Protein AF-A0AAP0KI90-F1 (afdb_monomer_lite)

Radius of gyration: 108.95 Å; chains: 1; bounding box: 242×87×322 Å

Organism: NCBI:txid461633

Structure (mmCIF, N/CA/C/O backbone):
data_AF-A0AAP0KI90-F1
#
_entry.id   AF-A0AAP0KI90-F1
#
loop_
_atom_site.group_PDB
_atom_site.id
_atom_site.type_symbol
_atom_site.label_atom_id
_atom_site.label_alt_id
_atom_site.label_comp_id
_atom_site.label_asym_id
_atom_site.label_entity_id
_atom_site.label_seq_id
_atom_site.pdbx_PDB_ins_code
_atom_site.Cartn_x
_atom_site.Cartn_y
_atom_site.Cartn_z
_atom_site.occupancy
_atom_site.B_iso_or_equiv
_atom_site.auth_seq_id
_atom_site.auth_comp_id
_atom_site.auth_asym_id
_atom_site.auth_atom_id
_atom_site.pdbx_PDB_model_num
ATOM 1 N N . MET A 1 1 ? 117.835 41.315 -140.013 1.00 45.88 1 MET A N 1
ATOM 2 C CA . MET A 1 1 ? 116.620 41.930 -139.436 1.00 45.88 1 MET A CA 1
ATOM 3 C C . MET A 1 1 ? 115.414 41.512 -140.272 1.00 45.88 1 MET A C 1
ATOM 5 O O . MET A 1 1 ? 114.885 42.303 -141.038 1.00 45.88 1 MET A O 1
ATOM 9 N N . ALA A 1 2 ? 115.060 40.230 -140.200 1.00 46.25 2 ALA A N 1
ATOM 10 C CA . ALA A 1 2 ? 113.925 39.632 -140.928 1.00 46.25 2 ALA A CA 1
ATOM 11 C C . ALA A 1 2 ? 113.398 38.357 -140.235 1.00 46.25 2 ALA A C 1
ATOM 13 O O . ALA A 1 2 ? 112.323 37.878 -140.555 1.00 46.25 2 ALA A O 1
ATOM 14 N N . THR A 1 3 ? 114.153 37.835 -139.267 1.00 48.59 3 THR A N 1
ATOM 15 C CA . THR A 1 3 ? 113.889 36.638 -138.457 1.00 48.59 3 THR A CA 1
ATOM 16 C C . THR A 1 3 ? 113.017 36.905 -137.230 1.00 48.59 3 THR A C 1
ATOM 18 O O . THR A 1 3 ? 112.445 35.986 -136.657 1.00 48.59 3 THR A O 1
ATOM 21 N N . ASP A 1 4 ? 112.904 38.169 -136.827 1.00 47.59 4 ASP A N 1
ATOM 22 C CA . ASP A 1 4 ? 112.495 38.549 -135.469 1.00 47.59 4 ASP A CA 1
ATOM 23 C C . ASP A 1 4 ? 110.993 38.912 -135.388 1.00 47.59 4 ASP A C 1
ATOM 25 O O . ASP A 1 4 ? 110.461 39.193 -134.317 1.00 47.59 4 ASP A O 1
ATOM 29 N N . LEU A 1 5 ? 110.295 38.890 -136.533 1.00 49.62 5 LEU A N 1
ATOM 30 C CA . LEU A 1 5 ? 108.860 39.189 -136.670 1.00 49.62 5 LEU A CA 1
ATOM 31 C C . LEU A 1 5 ? 107.971 37.939 -136.795 1.00 49.62 5 LEU A C 1
ATOM 33 O O . LEU A 1 5 ? 106.770 38.031 -136.538 1.00 49.62 5 LEU A O 1
ATOM 37 N N . GLU A 1 6 ? 108.536 36.783 -137.156 1.00 47.78 6 GLU A N 1
ATOM 38 C CA . GLU A 1 6 ? 107.787 35.519 -137.237 1.00 47.78 6 GLU A CA 1
ATOM 39 C C . GLU A 1 6 ? 107.433 35.016 -135.823 1.00 47.78 6 GLU A C 1
ATOM 41 O O . GLU A 1 6 ? 106.267 34.758 -135.525 1.00 47.78 6 GLU A O 1
ATOM 46 N N . SER A 1 7 ? 108.422 34.994 -134.916 1.00 52.34 7 SER A N 1
ATOM 47 C CA . SER A 1 7 ? 108.282 34.484 -133.539 1.00 52.34 7 SER A CA 1
ATOM 48 C C . SER A 1 7 ? 107.164 35.172 -132.747 1.00 52.34 7 SER A C 1
ATOM 50 O O . SER A 1 7 ? 106.405 34.515 -132.039 1.00 52.34 7 SER A O 1
ATOM 52 N N . ASN A 1 8 ? 107.026 36.495 -132.884 1.00 51.88 8 ASN A N 1
ATOM 53 C CA . ASN A 1 8 ? 106.045 37.275 -132.125 1.00 51.88 8 ASN A CA 1
ATOM 54 C C . ASN A 1 8 ? 104.597 36.948 -132.560 1.00 51.88 8 ASN A C 1
ATOM 56 O O . ASN A 1 8 ? 103.684 36.871 -131.741 1.00 51.88 8 ASN A O 1
ATOM 60 N N . ARG A 1 9 ? 104.384 36.637 -133.849 1.00 53.62 9 ARG A N 1
ATOM 61 C CA . ARG A 1 9 ? 103.071 36.203 -134.365 1.00 53.62 9 ARG A CA 1
ATOM 62 C C . ARG A 1 9 ? 102.678 34.798 -133.919 1.00 53.62 9 ARG A C 1
ATOM 64 O O . ARG A 1 9 ? 101.484 34.491 -133.894 1.00 53.62 9 ARG A O 1
ATOM 71 N N . GLU A 1 10 ? 103.637 33.938 -133.587 1.00 53.91 10 GLU A N 1
ATOM 72 C CA . GLU A 1 10 ? 103.341 32.637 -132.985 1.00 53.91 10 GLU A CA 1
ATOM 73 C C . GLU A 1 10 ? 103.026 32.770 -131.490 1.00 53.91 10 GLU A C 1
ATOM 75 O O . GLU A 1 10 ? 102.056 32.164 -131.034 1.00 53.91 10 GLU A O 1
ATOM 80 N N . GLU A 1 11 ? 103.719 33.643 -130.751 1.00 55.91 11 GLU A N 1
ATOM 81 C CA . GLU A 1 11 ? 103.363 33.968 -129.361 1.00 55.91 11 GLU A CA 1
ATOM 82 C C . GLU A 1 11 ? 101.964 34.600 -129.241 1.00 55.91 11 GLU A C 1
ATOM 84 O O . GLU A 1 11 ? 101.174 34.175 -128.394 1.00 55.91 11 GLU A O 1
ATOM 89 N N . GLU A 1 12 ? 101.581 35.526 -130.129 1.00 57.09 12 GLU A N 1
ATOM 90 C CA . GLU A 1 12 ? 100.214 36.077 -130.174 1.00 57.09 12 GLU A CA 1
ATOM 91 C C . GLU A 1 12 ? 99.151 35.003 -130.470 1.00 57.09 12 GLU A C 1
ATOM 93 O O . GLU A 1 12 ? 98.083 34.985 -129.843 1.00 57.09 12 GLU A O 1
ATOM 98 N N . ARG A 1 13 ? 99.433 34.064 -131.386 1.00 60.00 13 ARG A N 1
ATOM 99 C CA . ARG A 1 13 ? 98.532 32.934 -131.686 1.00 60.00 13 ARG A CA 1
ATOM 100 C C . ARG A 1 13 ? 98.421 31.979 -130.500 1.00 60.00 13 ARG A C 1
ATOM 102 O O . ARG A 1 13 ? 97.307 31.583 -130.154 1.00 60.00 13 ARG A O 1
ATOM 109 N N . LEU A 1 14 ? 99.534 31.650 -129.845 1.00 62.66 14 LEU A N 1
ATOM 110 C CA . LEU A 1 14 ? 99.564 30.832 -128.631 1.00 62.66 14 LEU A CA 1
ATOM 111 C C . LEU A 1 14 ? 98.805 31.511 -127.483 1.00 62.66 14 LEU A C 1
ATOM 113 O O . LEU A 1 14 ? 98.026 30.849 -126.796 1.00 62.66 14 LEU A O 1
ATOM 117 N N . CYS A 1 15 ? 98.947 32.828 -127.318 1.00 76.31 15 CYS A N 1
ATOM 118 C CA . CYS A 1 15 ? 98.200 33.625 -126.346 1.00 76.31 15 CYS A CA 1
ATOM 119 C C . CYS A 1 15 ? 96.686 33.573 -126.615 1.00 76.31 15 CYS A C 1
ATOM 121 O O . CYS A 1 15 ? 95.912 33.223 -125.720 1.00 76.31 15 CYS A O 1
ATOM 123 N N . CYS A 1 16 ? 96.255 33.819 -127.858 1.00 76.06 16 CYS A N 1
ATOM 124 C CA . CYS A 1 16 ? 94.848 33.725 -128.262 1.00 76.06 16 CYS A CA 1
ATOM 125 C C . CYS A 1 16 ? 94.267 32.312 -128.064 1.00 76.06 16 CYS A C 1
ATOM 127 O O . CYS A 1 16 ? 93.143 32.163 -127.576 1.00 76.06 16 CYS A O 1
ATOM 129 N N . VAL A 1 17 ? 95.026 31.261 -128.397 1.00 79.44 17 VAL A N 1
ATOM 130 C CA . VAL A 1 17 ? 94.616 29.861 -128.190 1.00 79.44 17 VAL A CA 1
ATOM 131 C C . VAL A 1 17 ? 94.512 29.534 -126.698 1.00 79.44 17 VAL A C 1
ATOM 133 O O . VAL A 1 17 ? 93.499 28.974 -126.273 1.00 79.44 17 VAL A O 1
ATOM 136 N N . GLN A 1 18 ? 95.485 29.942 -125.874 1.00 82.06 18 GLN A N 1
ATOM 137 C CA . GLN A 1 18 ? 95.403 29.780 -124.420 1.00 82.06 18 GLN A CA 1
ATOM 138 C C . GLN A 1 18 ? 94.198 30.518 -123.828 1.00 82.06 18 GLN A C 1
ATOM 140 O O . GLN A 1 18 ? 93.493 29.943 -123.000 1.00 82.06 18 GLN A O 1
ATOM 145 N N . TRP A 1 19 ? 93.918 31.751 -124.259 1.00 84.88 19 TRP A N 1
ATOM 146 C CA . TRP A 1 19 ? 92.733 32.494 -123.826 1.00 84.88 19 TRP A CA 1
ATOM 147 C C . TRP A 1 19 ? 91.434 31.787 -124.209 1.00 84.88 19 TRP A C 1
ATOM 149 O O . TRP A 1 19 ? 90.544 31.674 -123.368 1.00 84.88 19 TRP A O 1
ATOM 159 N N . LYS A 1 20 ? 91.335 31.233 -125.423 1.00 86.25 20 LYS A N 1
ATOM 160 C CA . LYS A 1 20 ? 90.162 30.459 -125.856 1.00 86.25 20 LYS A CA 1
ATOM 161 C C . LYS A 1 20 ? 89.969 29.184 -125.023 1.00 86.25 20 LYS A C 1
ATOM 163 O O . LYS A 1 20 ? 88.845 28.880 -124.632 1.00 86.25 20 LYS A O 1
ATOM 168 N N . ILE A 1 21 ? 91.053 28.485 -124.673 1.00 86.75 21 ILE A N 1
ATOM 169 C CA . ILE A 1 21 ? 91.019 27.309 -123.783 1.00 86.75 21 ILE A CA 1
ATOM 170 C C . ILE A 1 21 ? 90.614 27.705 -122.352 1.00 86.75 21 ILE A C 1
ATOM 172 O O . ILE A 1 21 ? 89.774 27.038 -121.748 1.00 86.75 21 ILE A O 1
ATOM 176 N N . ARG A 1 22 ? 91.168 28.798 -121.806 1.00 87.56 22 ARG A N 1
ATOM 177 C CA . ARG A 1 22 ? 90.800 29.327 -120.478 1.00 87.56 22 ARG A CA 1
ATOM 178 C C . ARG A 1 22 ? 89.333 29.762 -120.441 1.00 87.56 22 ARG A C 1
ATOM 180 O O . ARG A 1 22 ? 88.646 29.454 -119.473 1.00 87.56 22 ARG A O 1
ATOM 187 N N . ALA A 1 23 ? 88.840 30.409 -121.498 1.00 86.44 23 ALA A N 1
ATOM 188 C CA . ALA A 1 23 ? 87.440 30.799 -121.632 1.00 86.44 23 ALA A CA 1
ATOM 189 C C . ALA A 1 23 ? 86.503 29.580 -121.686 1.00 86.44 23 ALA A C 1
ATOM 191 O O . ALA A 1 23 ? 85.524 29.560 -120.945 1.00 86.44 23 ALA A O 1
ATOM 192 N N . SER A 1 24 ? 86.831 28.546 -122.474 1.00 88.25 24 SER A N 1
ATOM 193 C CA . SER A 1 24 ? 86.057 27.294 -122.525 1.00 88.25 24 SER A CA 1
ATOM 194 C C . SER A 1 24 ? 85.948 26.659 -121.135 1.00 88.25 24 SER A C 1
ATOM 196 O O . SER A 1 24 ? 84.845 26.538 -120.598 1.00 88.25 24 SER A O 1
ATOM 198 N N . LYS A 1 25 ? 87.090 26.425 -120.472 1.00 91.06 25 LYS A N 1
ATOM 199 C CA . LYS A 1 25 ? 87.152 25.880 -119.104 1.00 91.06 25 LYS A CA 1
ATOM 200 C C . LYS A 1 25 ? 86.405 26.739 -118.079 1.00 91.06 25 LYS A C 1
ATOM 202 O O . LYS A 1 25 ? 85.777 26.201 -117.170 1.00 91.06 25 LYS A O 1
ATOM 207 N N . ALA A 1 26 ? 86.426 28.066 -118.219 1.00 90.44 26 ALA A N 1
ATOM 208 C CA . ALA A 1 26 ? 85.644 28.963 -117.371 1.00 90.44 26 ALA A CA 1
ATOM 209 C C . ALA A 1 26 ? 84.131 28.849 -117.635 1.00 90.44 26 ALA A C 1
ATOM 211 O O . ALA A 1 26 ? 83.346 28.884 -116.688 1.00 90.44 26 ALA A O 1
ATOM 212 N N . THR A 1 27 ? 83.699 28.668 -118.889 1.00 92.25 27 THR A N 1
ATOM 213 C CA . THR A 1 27 ? 82.284 28.417 -119.209 1.00 92.25 27 THR A CA 1
ATOM 214 C C . THR A 1 27 ? 81.811 27.035 -118.76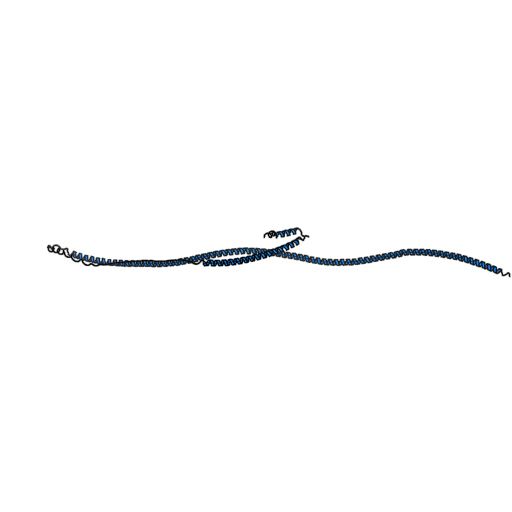1 1.00 92.25 27 THR A C 1
ATOM 216 O O . THR A 1 27 ? 80.736 26.940 -118.175 1.00 92.25 27 THR A O 1
ATOM 219 N N . GLU A 1 28 ? 82.626 25.994 -118.931 1.00 92.56 28 GLU A N 1
ATOM 220 C CA . GLU A 1 28 ? 82.378 24.636 -118.429 1.00 92.56 28 GLU A CA 1
ATOM 221 C C . GLU A 1 28 ? 82.240 24.642 -116.897 1.00 92.56 28 GLU A C 1
ATOM 223 O O . GLU A 1 28 ? 81.230 24.190 -116.361 1.00 92.56 28 GLU A O 1
ATOM 228 N N . SER A 1 29 ? 83.194 25.265 -116.195 1.00 93.44 29 SER A N 1
ATOM 229 C CA . SER A 1 29 ? 83.158 25.451 -114.738 1.00 93.44 29 SER A CA 1
ATOM 230 C C . SER A 1 29 ? 81.921 26.238 -114.281 1.00 93.44 29 SER A C 1
ATOM 232 O O . SER A 1 29 ? 81.244 25.840 -113.337 1.00 93.44 29 SER A O 1
ATOM 234 N N . LYS A 1 30 ? 81.535 27.304 -114.996 1.00 95.31 30 LYS A N 1
ATOM 235 C CA . LYS A 1 30 ? 80.314 28.080 -114.713 1.00 95.31 30 LYS A CA 1
ATOM 236 C C . LYS A 1 30 ? 79.024 27.278 -114.934 1.00 95.31 30 LYS A C 1
ATOM 238 O O . LYS A 1 30 ? 78.037 27.526 -114.241 1.00 95.31 30 LYS A O 1
ATOM 243 N N . ILE A 1 31 ? 79.006 26.339 -115.882 1.00 95.12 31 ILE A N 1
ATOM 244 C CA . ILE A 1 31 ? 77.876 25.424 -116.104 1.00 95.12 31 ILE A CA 1
ATOM 245 C C . ILE A 1 31 ? 77.815 24.385 -114.979 1.00 95.12 31 ILE A C 1
ATOM 247 O O . ILE A 1 31 ? 76.755 24.225 -114.376 1.00 95.12 31 ILE A O 1
ATOM 251 N N . ALA A 1 32 ? 78.945 23.764 -114.630 1.00 94.75 32 ALA A N 1
ATOM 252 C CA . ALA A 1 32 ? 79.039 22.819 -113.518 1.00 94.75 32 ALA A CA 1
ATOM 253 C C . ALA A 1 32 ? 78.651 23.464 -112.174 1.00 94.75 32 ALA A C 1
ATOM 255 O O . ALA A 1 32 ? 77.870 22.890 -111.420 1.00 94.75 32 ALA A O 1
ATOM 256 N N . LEU A 1 33 ? 79.098 24.698 -111.907 1.00 96.56 33 LEU A N 1
ATOM 257 C CA . LEU A 1 33 ? 78.706 25.470 -110.723 1.00 96.56 33 LEU A CA 1
ATOM 258 C C . LEU A 1 33 ? 77.189 25.703 -110.678 1.00 96.56 33 LEU A C 1
ATOM 260 O O . LEU A 1 33 ? 76.575 25.511 -109.637 1.00 96.56 33 LEU A O 1
ATOM 264 N N . ARG A 1 34 ? 76.564 26.077 -111.803 1.00 96.12 34 ARG A N 1
ATOM 265 C CA . ARG A 1 34 ? 75.102 26.256 -111.887 1.00 96.12 34 ARG A CA 1
ATOM 266 C C . ARG A 1 34 ? 74.334 24.952 -111.667 1.00 96.12 34 ARG A C 1
ATOM 268 O O . ARG A 1 34 ? 73.273 24.978 -111.054 1.00 96.12 34 ARG A O 1
ATOM 275 N N . GLN A 1 35 ? 74.858 23.825 -112.147 1.00 96.44 35 GLN A N 1
ATOM 276 C CA . GLN A 1 35 ? 74.279 22.505 -111.891 1.00 96.44 35 GLN A CA 1
ATOM 277 C C . GLN A 1 35 ? 74.411 22.117 -110.411 1.00 96.44 35 GLN A C 1
ATOM 279 O O . GLN A 1 35 ? 73.430 21.680 -109.817 1.00 96.44 35 GLN A O 1
ATOM 284 N N . ALA A 1 36 ? 75.575 22.347 -109.797 1.00 96.69 36 ALA A N 1
ATOM 285 C CA . ALA A 1 36 ? 75.803 22.103 -108.374 1.00 96.69 36 ALA A CA 1
ATOM 286 C C . ALA A 1 36 ? 74.911 22.983 -107.481 1.00 96.69 36 ALA A C 1
ATOM 288 O O . ALA A 1 36 ? 74.272 22.463 -106.572 1.00 96.69 36 ALA A O 1
ATOM 289 N N . VAL A 1 37 ? 74.800 24.284 -107.776 1.00 97.00 37 VAL A N 1
ATOM 290 C CA . VAL A 1 37 ? 73.887 25.204 -107.073 1.00 97.00 37 VAL A CA 1
ATOM 291 C C . VAL A 1 37 ? 72.442 24.721 -107.185 1.00 97.00 37 VAL A C 1
ATOM 293 O O . VAL A 1 37 ? 71.796 24.575 -106.157 1.00 97.00 37 VAL A O 1
ATOM 296 N N . LYS A 1 38 ? 71.968 24.345 -108.382 1.00 97.81 38 LYS A N 1
ATOM 297 C CA . LYS A 1 38 ? 70.608 23.809 -108.554 1.00 97.81 38 LYS A CA 1
ATOM 298 C C . LYS A 1 38 ? 70.354 22.529 -107.746 1.00 97.81 38 LYS A C 1
ATOM 300 O O . LYS A 1 38 ? 69.259 22.342 -107.226 1.00 97.81 38 LYS A O 1
ATOM 305 N N . ILE A 1 39 ? 71.345 21.642 -107.638 1.00 97.44 39 ILE A N 1
ATOM 306 C CA . ILE A 1 39 ? 71.240 20.426 -106.814 1.00 97.44 39 ILE A CA 1
ATOM 307 C C . ILE A 1 39 ? 71.178 20.788 -105.322 1.00 97.44 39 ILE A C 1
ATOM 309 O O . ILE A 1 39 ? 70.386 20.199 -104.592 1.00 97.44 39 ILE A O 1
ATOM 313 N N . LEU A 1 40 ? 71.966 21.770 -104.873 1.00 97.31 40 LEU A N 1
ATOM 314 C CA . LEU A 1 40 ? 71.945 22.254 -103.490 1.00 97.31 40 LEU A CA 1
ATOM 315 C C . LEU A 1 40 ? 70.630 22.970 -103.148 1.00 97.31 40 LEU A C 1
ATOM 317 O O . LEU A 1 40 ? 70.080 22.713 -102.085 1.00 97.31 40 LEU A O 1
ATOM 321 N N . GLU A 1 41 ? 70.088 23.793 -104.049 1.00 97.06 41 GLU A N 1
ATOM 322 C CA . GLU A 1 41 ? 68.756 24.408 -103.923 1.00 97.06 41 GLU A CA 1
ATOM 323 C C . GLU A 1 41 ? 67.678 23.324 -103.742 1.00 97.06 41 GLU A C 1
ATOM 325 O O . GLU A 1 41 ? 66.961 23.323 -102.746 1.00 97.06 41 GLU A O 1
ATOM 330 N N . GLN A 1 42 ? 67.655 22.311 -104.616 1.00 97.31 42 GLN A N 1
ATOM 331 C CA . GLN A 1 42 ? 66.720 21.181 -104.509 1.00 97.31 42 GLN A CA 1
ATOM 332 C C . GLN A 1 42 ? 66.899 20.349 -103.224 1.00 97.31 42 GLN A C 1
ATOM 334 O O . GLN A 1 42 ? 65.928 19.793 -102.709 1.00 97.31 42 GLN A O 1
ATOM 339 N N . GLN A 1 43 ? 68.121 20.247 -102.692 1.00 97.50 43 GLN A N 1
ATOM 340 C CA . GLN A 1 43 ? 68.378 19.606 -101.398 1.00 97.50 43 GLN A CA 1
ATOM 341 C C . GLN A 1 43 ? 67.912 20.472 -100.221 1.00 97.50 43 GLN A C 1
ATOM 343 O O . GLN A 1 43 ? 67.377 19.927 -99.259 1.00 97.50 43 GLN A O 1
ATOM 348 N N . ILE A 1 44 ? 68.060 21.797 -100.301 1.00 97.38 44 ILE A N 1
ATOM 349 C CA . ILE A 1 44 ? 67.560 22.744 -99.298 1.00 97.38 44 ILE A CA 1
ATOM 350 C C . ILE A 1 44 ? 66.029 22.695 -99.244 1.00 97.38 44 ILE A C 1
ATOM 352 O O . ILE A 1 44 ? 65.488 22.499 -98.159 1.00 97.38 44 ILE A O 1
ATOM 356 N N . ASP A 1 45 ? 65.336 22.769 -100.384 1.00 97.44 45 ASP A N 1
ATOM 357 C CA . ASP A 1 45 ? 63.868 22.677 -100.461 1.00 97.44 45 ASP A CA 1
ATOM 358 C C . ASP A 1 45 ? 63.348 21.348 -99.877 1.00 97.44 45 ASP A C 1
ATOM 360 O O . ASP A 1 45 ? 62.376 21.306 -99.113 1.00 97.44 45 ASP A O 1
ATOM 364 N N . LYS A 1 46 ? 64.034 20.239 -100.192 1.00 97.88 46 LYS A N 1
ATOM 365 C CA . LYS A 1 46 ? 63.722 18.913 -99.644 1.00 97.88 46 LYS A CA 1
ATOM 366 C C . LYS A 1 46 ? 63.927 18.858 -98.126 1.00 97.88 46 LYS A C 1
ATOM 368 O O . LYS A 1 46 ? 63.051 18.385 -97.413 1.00 97.88 46 LYS A O 1
ATOM 373 N N . VAL A 1 47 ? 65.043 19.378 -97.615 1.00 97.81 47 VAL A N 1
ATOM 374 C CA . VAL A 1 47 ? 65.317 19.414 -96.169 1.00 97.81 47 VAL A CA 1
ATOM 375 C C . VAL A 1 47 ? 64.362 20.367 -95.440 1.00 97.81 47 VAL A C 1
ATOM 377 O O . VAL A 1 47 ? 63.965 20.077 -94.316 1.00 97.81 47 VAL A O 1
ATOM 380 N N . GLN A 1 48 ? 63.937 21.476 -96.050 1.00 97.44 48 GLN A N 1
ATOM 381 C CA . GLN A 1 48 ? 62.928 22.371 -95.470 1.00 97.44 48 GLN A CA 1
ATOM 382 C C . GLN A 1 48 ? 61.563 21.683 -95.358 1.00 97.44 48 GLN A C 1
ATOM 384 O O . GLN A 1 48 ? 60.972 21.676 -94.280 1.00 97.44 48 GLN A O 1
ATOM 389 N N . THR A 1 49 ? 61.095 21.035 -96.428 1.00 97.25 49 THR A N 1
ATOM 390 C CA . THR A 1 49 ? 59.824 20.289 -96.411 1.00 97.25 49 THR A CA 1
ATOM 391 C C 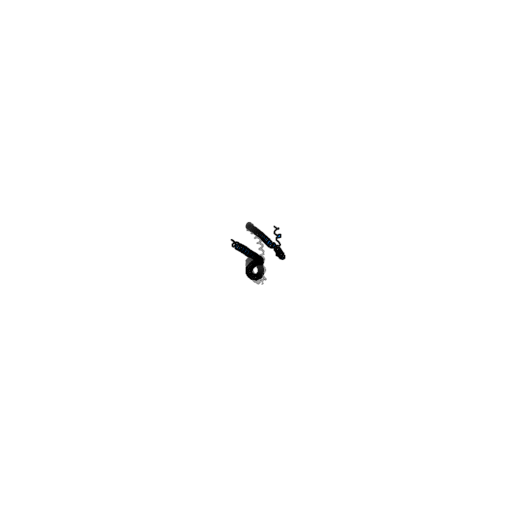. THR A 1 49 ? 59.857 19.083 -95.466 1.00 97.25 49 THR A C 1
ATOM 393 O O . THR A 1 49 ? 58.890 18.864 -94.738 1.00 97.25 49 THR A O 1
ATOM 396 N N . GLU A 1 50 ? 60.975 18.355 -95.376 1.00 97.25 50 GLU A N 1
ATOM 397 C CA . GLU A 1 50 ? 61.163 17.288 -94.380 1.00 97.25 50 GLU A CA 1
ATOM 398 C C . GLU A 1 50 ? 61.143 17.833 -92.941 1.00 97.25 50 GLU A C 1
ATOM 400 O O . GLU A 1 50 ? 60.463 17.263 -92.089 1.00 97.25 50 GLU A O 1
ATOM 405 N N . ASN A 1 51 ? 61.790 18.973 -92.664 1.00 96.75 51 ASN A N 1
ATOM 406 C CA . ASN A 1 51 ? 61.723 19.625 -91.350 1.00 96.75 51 ASN A CA 1
ATOM 407 C C . ASN A 1 51 ? 60.309 20.120 -91.001 1.00 96.75 51 ASN A C 1
ATOM 409 O O . ASN A 1 51 ? 59.894 20.006 -89.850 1.00 96.75 51 ASN A O 1
ATOM 413 N N . GLU A 1 52 ? 59.546 20.645 -91.964 1.00 97.50 52 GLU A N 1
ATOM 414 C CA . GLU A 1 52 ? 58.149 21.026 -91.730 1.00 97.50 52 GLU A CA 1
ATOM 415 C C . GLU A 1 52 ? 57.253 19.827 -91.406 1.00 97.50 52 GLU A C 1
ATOM 417 O O . GLU A 1 52 ? 56.378 19.939 -90.546 1.00 97.50 52 GLU A O 1
ATOM 422 N N . ILE A 1 53 ? 57.450 18.696 -92.089 1.00 97.31 53 ILE A N 1
ATOM 423 C CA . ILE A 1 53 ? 56.707 17.455 -91.836 1.00 97.31 53 ILE A CA 1
ATOM 424 C C . ILE A 1 53 ? 57.070 16.898 -90.455 1.00 97.31 53 ILE A C 1
ATOM 426 O O . ILE A 1 53 ? 56.176 16.610 -89.664 1.00 97.31 53 ILE A O 1
ATOM 430 N N . LEU A 1 54 ? 58.365 16.813 -90.130 1.00 97.31 54 LEU A N 1
ATOM 431 C CA . LEU A 1 54 ? 58.837 16.344 -88.824 1.00 97.31 54 LEU A CA 1
ATOM 432 C C . LEU A 1 54 ? 58.378 17.253 -87.680 1.00 97.31 54 LEU A C 1
ATOM 434 O O . LEU A 1 54 ? 58.016 16.755 -86.616 1.00 97.31 54 LEU A O 1
ATOM 438 N N . LYS A 1 55 ? 58.336 18.574 -87.894 1.00 96.81 55 LYS A N 1
ATOM 439 C CA . LYS A 1 55 ? 57.787 19.508 -86.909 1.00 96.81 55 LYS A CA 1
ATOM 440 C C . LYS A 1 55 ? 56.294 19.264 -86.679 1.00 96.81 55 LYS A C 1
ATOM 442 O O . LYS A 1 55 ? 55.895 19.147 -85.528 1.00 96.81 55 LYS A O 1
ATOM 447 N N . LYS A 1 56 ? 55.492 19.149 -87.747 1.00 96.75 56 LYS A N 1
ATOM 448 C CA . LYS A 1 56 ? 54.049 18.857 -87.644 1.00 96.75 56 LYS A CA 1
ATOM 449 C C . LYS A 1 56 ? 53.809 17.538 -86.906 1.00 96.75 56 LYS A C 1
ATOM 451 O O . LYS A 1 56 ? 53.055 17.538 -85.948 1.00 96.75 56 LYS A O 1
ATOM 456 N N . ALA A 1 57 ? 54.533 16.472 -87.254 1.00 96.31 57 ALA A N 1
ATOM 457 C CA . ALA A 1 57 ? 54.445 15.185 -86.560 1.00 96.31 57 ALA A CA 1
ATOM 458 C C . ALA A 1 57 ? 54.816 15.278 -85.064 1.00 96.31 57 ALA A C 1
ATOM 460 O O . ALA A 1 57 ? 54.146 14.680 -84.230 1.00 96.31 57 ALA A O 1
ATOM 461 N N . CYS A 1 58 ? 55.841 16.060 -84.709 1.00 94.94 58 CYS A N 1
ATOM 462 C CA . CYS A 1 58 ? 56.241 16.294 -83.317 1.00 94.94 58 CYS A CA 1
ATOM 463 C C . CYS A 1 58 ? 55.186 17.098 -82.530 1.00 94.94 58 CYS A C 1
ATOM 465 O O . CYS A 1 58 ? 54.846 16.740 -81.403 1.00 94.94 58 CYS A O 1
ATOM 467 N N . ASP A 1 59 ? 54.624 18.151 -83.133 1.00 95.12 59 ASP A N 1
ATOM 468 C CA . ASP A 1 59 ? 53.526 18.928 -82.545 1.00 95.12 59 ASP A CA 1
ATOM 469 C C . ASP A 1 59 ? 52.239 18.063 -82.417 1.00 95.12 59 ASP A C 1
ATOM 471 O O . ASP A 1 59 ? 51.529 18.157 -81.414 1.00 95.12 59 ASP A O 1
ATOM 475 N N . GLU A 1 60 ? 51.968 17.170 -83.380 1.00 95.00 60 GLU A N 1
ATOM 476 C CA . GLU A 1 60 ? 50.840 16.218 -83.394 1.00 95.00 60 GLU A CA 1
ATOM 477 C C . GLU A 1 60 ? 50.983 15.072 -82.375 1.00 95.00 60 GLU A C 1
ATOM 479 O O . GLU A 1 60 ? 49.983 14.682 -81.777 1.00 95.00 60 GLU A O 1
ATOM 484 N N . GLU A 1 61 ? 52.193 14.551 -82.133 1.00 94.69 61 GLU A N 1
ATOM 485 C CA . GLU A 1 61 ? 52.475 13.533 -81.102 1.00 94.69 61 GLU A CA 1
ATOM 486 C C . GLU A 1 61 ? 52.494 14.138 -79.688 1.00 94.69 61 GLU A C 1
ATOM 488 O O . GLU A 1 61 ? 52.097 13.496 -78.712 1.00 94.69 61 GLU A O 1
ATOM 493 N N . ARG A 1 62 ? 52.887 15.409 -79.562 1.00 95.50 62 ARG A N 1
ATOM 494 C CA . ARG A 1 62 ? 52.920 16.112 -78.279 1.00 95.50 62 ARG A CA 1
ATOM 495 C C . ARG A 1 62 ? 51.531 16.328 -77.673 1.00 95.50 62 ARG A C 1
ATOM 497 O O . ARG A 1 62 ? 51.362 16.126 -76.473 1.00 95.50 62 ARG A O 1
ATOM 504 N N . VAL A 1 63 ? 50.542 16.746 -78.466 1.00 95.69 63 VAL A N 1
ATOM 505 C CA . VAL A 1 63 ? 49.182 17.038 -77.967 1.00 95.69 63 VAL A CA 1
ATOM 506 C C . VAL A 1 63 ? 48.539 15.857 -77.213 1.00 95.69 63 VAL A C 1
ATOM 508 O O . VAL A 1 63 ? 48.066 16.082 -76.097 1.00 95.69 63 VAL A O 1
ATOM 511 N N . PRO A 1 64 ? 48.509 14.608 -77.728 1.00 94.75 64 PRO A N 1
ATOM 512 C CA . PRO A 1 64 ? 47.968 13.476 -76.979 1.00 94.75 64 PRO A CA 1
ATOM 513 C C . PRO A 1 64 ? 48.809 13.119 -75.747 1.00 94.75 64 PRO A C 1
ATOM 515 O O . PRO A 1 64 ? 48.225 12.708 -74.749 1.00 94.75 64 PRO A O 1
ATOM 518 N N . ALA A 1 65 ? 50.132 13.327 -75.758 1.00 94.69 65 ALA A N 1
ATOM 519 C CA . ALA A 1 65 ? 50.971 13.117 -74.576 1.00 94.69 65 ALA A CA 1
ATOM 520 C C . ALA A 1 65 ? 50.663 14.132 -73.454 1.00 94.69 65 ALA A C 1
ATOM 522 O O . ALA A 1 65 ? 50.457 13.736 -72.305 1.00 94.69 65 ALA A O 1
ATOM 523 N N . ASP A 1 66 ? 50.547 15.424 -73.788 1.00 95.06 66 ASP A N 1
ATOM 524 C CA . ASP A 1 66 ? 50.144 16.481 -72.846 1.00 95.06 66 ASP A CA 1
ATOM 525 C C . ASP A 1 66 ? 48.718 16.205 -72.290 1.00 95.06 66 ASP A C 1
ATOM 527 O O . ASP A 1 66 ? 48.466 16.375 -71.094 1.00 95.06 66 ASP A O 1
ATOM 531 N N . LEU A 1 67 ? 47.796 15.686 -73.118 1.00 95.25 67 LEU A N 1
ATOM 532 C CA . LEU A 1 67 ? 46.450 15.261 -72.692 1.00 95.25 67 LEU A CA 1
ATOM 533 C C . LEU A 1 67 ? 46.448 13.998 -71.808 1.00 95.25 67 LEU A C 1
ATOM 535 O O . LEU A 1 67 ? 45.654 13.917 -70.870 1.00 95.25 67 LEU A O 1
ATOM 539 N N . GLU A 1 68 ? 47.315 13.017 -72.071 1.00 96.38 68 GLU A N 1
ATOM 540 C CA . GLU A 1 68 ? 47.435 11.796 -71.262 1.00 96.38 68 GLU A CA 1
ATOM 541 C C . GLU A 1 68 ? 47.995 12.106 -69.862 1.00 96.38 68 GLU A C 1
ATOM 543 O O . GLU A 1 68 ? 47.533 11.542 -68.867 1.00 96.38 68 GLU A O 1
ATOM 548 N N . VAL A 1 69 ? 48.948 13.039 -69.762 1.00 96.69 69 VAL A N 1
ATOM 549 C CA . VAL A 1 69 ? 49.472 13.533 -68.478 1.00 96.69 69 VAL A CA 1
ATOM 550 C C . VAL A 1 69 ? 48.375 14.234 -67.672 1.00 96.69 69 VAL A C 1
ATOM 552 O O . VAL A 1 69 ? 48.188 13.920 -66.496 1.00 96.69 69 VAL A O 1
ATOM 555 N N . GLU A 1 70 ? 47.601 15.121 -68.300 1.00 95.81 70 GLU A N 1
ATOM 556 C CA . GLU A 1 70 ? 46.476 15.818 -67.661 1.00 95.81 70 GLU A CA 1
ATOM 557 C C . GLU A 1 70 ? 45.355 14.850 -67.222 1.00 95.81 70 GLU A C 1
ATOM 559 O O . GLU A 1 70 ? 44.758 15.017 -66.155 1.00 95.81 70 GLU A O 1
ATOM 564 N N . ALA A 1 71 ? 45.093 13.794 -68.000 1.00 96.38 71 ALA A N 1
ATOM 565 C CA . ALA A 1 71 ? 44.152 12.737 -67.628 1.00 96.38 71 ALA A CA 1
ATOM 566 C C . ALA A 1 71 ? 44.632 11.946 -66.397 1.00 96.38 71 ALA A C 1
ATOM 568 O O . ALA A 1 71 ? 43.872 11.787 -65.440 1.00 96.38 71 ALA A O 1
ATOM 569 N N . LYS A 1 72 ? 45.904 11.523 -66.371 1.00 97.00 72 LYS A N 1
ATOM 570 C CA . LYS A 1 72 ? 46.516 10.824 -65.222 1.00 97.00 72 LYS A CA 1
ATOM 571 C C . LYS A 1 72 ? 46.582 11.697 -63.968 1.00 97.00 72 LYS A C 1
ATOM 573 O O . LYS A 1 72 ? 46.434 11.184 -62.858 1.00 97.00 72 LYS A O 1
ATOM 578 N N . PHE A 1 73 ? 46.776 13.008 -64.120 1.00 96.31 73 PHE A N 1
ATOM 579 C CA . PHE A 1 73 ? 46.725 13.956 -63.007 1.00 96.31 73 PHE A CA 1
ATOM 580 C C . PHE A 1 73 ? 45.319 14.014 -62.386 1.00 96.31 73 PHE A C 1
ATOM 582 O O . PHE A 1 73 ? 45.176 13.867 -61.171 1.00 96.31 73 PHE A O 1
ATOM 589 N N . LYS A 1 74 ? 44.274 14.124 -63.216 1.00 97.12 74 LYS A N 1
ATOM 590 C CA . LYS A 1 74 ? 42.866 14.088 -62.777 1.00 97.12 74 LYS A CA 1
ATOM 591 C C . LYS A 1 74 ? 42.471 12.753 -62.142 1.00 97.12 74 LYS A C 1
ATOM 593 O O . LYS A 1 74 ? 41.823 12.755 -61.099 1.00 97.12 74 LYS A O 1
ATOM 598 N N . GLU A 1 75 ? 42.894 11.628 -62.718 1.00 96.56 75 GLU A N 1
ATOM 599 C CA . GLU A 1 75 ? 42.703 10.293 -62.131 1.00 96.56 75 GLU A CA 1
ATOM 600 C C . GLU A 1 75 ? 43.350 10.200 -60.740 1.00 96.56 75 GLU A C 1
ATOM 602 O O . GLU A 1 75 ? 42.716 9.760 -59.780 1.00 96.56 75 GLU A O 1
ATOM 607 N N . SER A 1 76 ? 44.589 10.683 -60.607 1.00 96.88 76 SER A N 1
ATOM 608 C CA . SER A 1 76 ? 45.325 10.691 -59.338 1.00 96.88 76 SER A CA 1
ATOM 609 C C . SER A 1 76 ? 44.648 11.566 -58.277 1.00 96.88 76 SER A C 1
ATOM 611 O O . SER A 1 76 ? 44.580 11.164 -57.116 1.00 96.88 76 SER A O 1
ATOM 613 N N . ALA A 1 77 ? 44.109 12.728 -58.661 1.00 97.38 77 ALA A N 1
ATOM 614 C CA . ALA A 1 77 ? 43.364 13.606 -57.758 1.00 97.38 77 ALA A CA 1
ATOM 615 C C . ALA A 1 77 ? 42.074 12.938 -57.246 1.00 97.38 77 ALA A C 1
ATOM 617 O O . ALA A 1 77 ? 41.895 12.800 -56.036 1.00 97.38 77 ALA A O 1
ATOM 618 N N . LEU A 1 78 ? 41.232 12.427 -58.155 1.00 97.75 78 LEU A N 1
ATOM 619 C CA . LEU A 1 78 ? 39.992 11.718 -57.805 1.00 97.75 78 LEU A CA 1
ATOM 620 C C . LEU A 1 78 ? 40.261 10.474 -56.946 1.00 97.75 78 LEU A C 1
ATOM 622 O O . LEU A 1 78 ? 39.509 10.176 -56.017 1.00 97.75 78 LEU A O 1
ATOM 626 N N . ARG A 1 79 ? 41.360 9.756 -57.207 1.00 97.69 79 ARG A N 1
ATOM 627 C CA . ARG A 1 79 ? 41.777 8.621 -56.379 1.00 97.69 79 ARG A CA 1
ATOM 628 C C . ARG A 1 79 ? 42.104 9.048 -54.945 1.00 97.69 79 ARG A C 1
ATOM 630 O O . ARG A 1 79 ? 41.689 8.362 -54.014 1.00 97.69 79 ARG A O 1
ATOM 637 N N . VAL A 1 80 ? 42.817 10.159 -54.751 1.00 97.62 80 VAL A N 1
ATOM 638 C CA . VAL A 1 80 ? 43.132 10.685 -53.410 1.00 97.62 80 VAL A CA 1
ATOM 639 C C . VAL A 1 80 ? 41.865 11.150 -52.683 1.00 97.62 80 VAL A C 1
ATOM 641 O O . VAL A 1 80 ? 41.729 10.908 -51.485 1.00 97.62 80 VAL A O 1
ATOM 644 N N . GLU A 1 81 ? 40.907 11.760 -53.381 1.00 97.31 81 GLU A N 1
ATOM 645 C CA . GLU A 1 81 ? 39.602 12.123 -52.806 1.00 97.31 81 GLU A CA 1
ATOM 646 C C . GLU A 1 81 ? 38.830 10.882 -52.319 1.00 97.31 81 GLU A C 1
ATOM 648 O O . GLU A 1 81 ? 38.402 10.840 -51.163 1.00 97.31 81 GLU A O 1
ATOM 653 N N . LEU A 1 82 ? 38.750 9.829 -53.140 1.00 98.00 82 LEU A N 1
ATOM 654 C CA . LEU A 1 82 ? 38.104 8.561 -52.777 1.00 98.00 82 LEU A CA 1
ATOM 655 C C . LEU A 1 82 ? 38.830 7.821 -51.640 1.00 98.00 82 LEU A C 1
ATOM 657 O O . LEU A 1 82 ? 38.181 7.264 -50.755 1.00 98.00 82 LEU A O 1
ATOM 661 N N . GLU A 1 83 ? 40.167 7.815 -51.614 1.00 97.81 83 GLU A N 1
ATOM 662 C CA . GLU A 1 83 ? 40.933 7.217 -50.512 1.00 97.81 83 GLU A CA 1
ATOM 663 C C . GLU A 1 83 ? 40.684 7.956 -49.182 1.00 97.81 83 GLU A C 1
ATOM 665 O O . GLU A 1 83 ? 40.520 7.308 -48.143 1.00 97.81 83 GLU A O 1
ATOM 670 N N . ASN A 1 84 ? 40.551 9.288 -49.211 1.00 97.62 84 ASN A N 1
ATOM 671 C CA . ASN A 1 84 ? 40.167 10.091 -48.047 1.00 97.62 84 ASN A CA 1
ATOM 672 C C . ASN A 1 84 ? 38.719 9.827 -47.594 1.00 97.62 84 ASN A C 1
ATOM 674 O O . ASN A 1 84 ? 38.478 9.662 -46.394 1.00 97.62 84 ASN A O 1
ATOM 678 N N . GLU A 1 85 ? 37.756 9.726 -48.517 1.00 98.31 85 GLU A N 1
ATOM 679 C CA . GLU A 1 85 ? 36.370 9.375 -48.176 1.00 98.31 85 GLU A CA 1
ATOM 680 C C . GLU A 1 85 ? 36.289 7.973 -47.550 1.00 98.31 85 GLU A C 1
ATOM 682 O O . GLU A 1 85 ? 35.659 7.788 -46.507 1.00 98.31 85 GLU A O 1
ATOM 687 N N . ILE A 1 86 ? 37.007 6.995 -48.108 1.00 98.12 86 ILE A N 1
ATOM 688 C CA . ILE A 1 86 ? 37.100 5.636 -47.559 1.00 98.12 86 ILE A CA 1
ATOM 689 C C . ILE A 1 86 ? 37.679 5.641 -46.133 1.00 98.12 86 ILE A C 1
ATOM 691 O O . ILE A 1 86 ? 37.228 4.859 -45.293 1.00 98.12 86 ILE A O 1
ATOM 695 N N . LEU A 1 87 ? 38.660 6.497 -45.827 1.00 98.19 87 LEU A N 1
ATOM 696 C CA . LEU A 1 87 ? 39.203 6.642 -44.469 1.00 98.19 87 LEU A CA 1
ATOM 697 C C . LEU A 1 87 ? 38.194 7.289 -43.504 1.00 98.19 87 LEU A C 1
ATOM 699 O O . LEU A 1 87 ? 38.050 6.814 -42.376 1.00 98.19 87 LEU A O 1
ATOM 703 N N . ASN A 1 88 ? 37.451 8.302 -43.954 1.00 98.19 88 ASN A N 1
ATOM 704 C CA . ASN A 1 88 ? 36.385 8.954 -43.186 1.00 98.19 88 ASN A CA 1
ATOM 705 C C . ASN A 1 88 ? 35.216 7.992 -42.883 1.00 98.19 88 ASN A C 1
ATOM 707 O O . ASN A 1 88 ? 34.787 7.852 -41.740 1.00 98.19 88 ASN A O 1
ATOM 711 N N . LEU A 1 89 ? 34.744 7.239 -43.880 1.00 98.00 89 LEU A N 1
ATOM 712 C CA . LEU A 1 89 ? 33.693 6.234 -43.695 1.00 98.00 89 LEU A CA 1
ATOM 713 C C . LEU A 1 89 ? 34.146 5.088 -42.775 1.00 98.00 89 LEU A C 1
ATOM 715 O O . LEU A 1 89 ? 33.355 4.586 -41.972 1.00 98.00 89 LEU A O 1
ATOM 719 N N . LYS A 1 90 ? 35.429 4.697 -42.825 1.00 98.38 90 LYS A N 1
ATOM 720 C CA . LYS A 1 90 ? 36.015 3.729 -41.881 1.00 98.38 90 LYS A CA 1
ATOM 721 C C . LYS A 1 90 ? 36.029 4.258 -40.446 1.00 98.38 90 LYS A C 1
ATOM 723 O O . LYS A 1 90 ? 35.622 3.516 -39.553 1.00 98.38 90 LYS A O 1
ATOM 728 N N . SER A 1 91 ? 36.450 5.506 -40.214 1.00 97.44 91 SER A N 1
ATOM 729 C CA . SER A 1 91 ? 36.495 6.077 -38.860 1.00 97.44 91 SER A CA 1
ATOM 730 C C . SER A 1 91 ? 35.088 6.235 -38.269 1.00 97.44 91 SER A C 1
ATOM 732 O O . SER A 1 91 ? 34.842 5.755 -37.161 1.00 97.44 91 SER A O 1
ATOM 734 N N . GLN A 1 92 ? 34.128 6.754 -39.042 1.00 98.00 92 GLN A N 1
ATOM 735 C CA . GLN A 1 92 ? 32.711 6.804 -38.656 1.00 98.00 92 GLN A CA 1
ATOM 736 C C . GLN A 1 92 ? 32.157 5.409 -38.323 1.00 98.00 92 GLN A C 1
ATOM 738 O O . GLN A 1 92 ? 31.516 5.225 -37.289 1.00 98.00 92 GLN A O 1
ATOM 743 N N . THR A 1 93 ? 32.470 4.394 -39.139 1.00 97.25 93 THR A N 1
ATOM 744 C CA . THR A 1 93 ? 32.069 2.998 -38.883 1.00 97.25 93 THR A CA 1
ATOM 745 C C . THR A 1 93 ? 32.663 2.447 -37.580 1.00 97.25 93 THR A C 1
ATOM 747 O O . THR A 1 93 ? 32.012 1.645 -36.906 1.00 97.25 93 THR A O 1
ATOM 750 N N . THR A 1 94 ? 33.879 2.851 -37.194 1.00 97.44 94 THR A N 1
ATOM 751 C CA . THR A 1 94 ? 34.454 2.465 -35.893 1.00 97.44 94 THR A CA 1
ATOM 752 C C . THR A 1 94 ? 33.807 3.193 -34.716 1.00 97.44 94 THR A C 1
ATOM 754 O O . THR A 1 94 ? 33.524 2.538 -33.714 1.00 97.44 94 THR A O 1
ATOM 757 N N . THR A 1 95 ? 33.491 4.486 -34.845 1.00 97.88 95 THR A N 1
ATOM 758 C CA . THR A 1 95 ? 32.813 5.270 -33.796 1.00 97.88 95 THR A CA 1
ATOM 759 C C . THR A 1 95 ? 31.401 4.744 -33.537 1.00 97.88 95 THR A C 1
ATOM 761 O O . THR A 1 95 ? 31.097 4.333 -32.419 1.00 97.88 95 THR A O 1
ATOM 764 N N . LEU A 1 96 ? 30.582 4.605 -34.586 1.00 97.88 96 LEU A N 1
ATOM 765 C CA . LEU A 1 96 ? 29.221 4.059 -34.489 1.00 97.88 96 LEU A CA 1
ATOM 766 C C . LEU A 1 96 ? 29.207 2.637 -33.903 1.00 97.88 96 LEU A C 1
ATOM 768 O O . LEU A 1 96 ? 28.279 2.258 -33.194 1.00 97.88 96 LEU A O 1
ATOM 772 N N . ARG A 1 97 ? 30.246 1.828 -34.158 1.00 97.94 97 ARG A N 1
ATOM 773 C CA . ARG A 1 97 ? 30.385 0.489 -33.562 1.00 97.94 97 ARG A CA 1
ATOM 774 C C . ARG A 1 97 ? 30.676 0.540 -32.059 1.00 97.94 97 ARG A C 1
ATOM 776 O O . ARG A 1 97 ? 30.211 -0.351 -31.348 1.00 97.94 97 ARG A O 1
ATOM 783 N N . ALA A 1 98 ? 31.430 1.532 -31.588 1.00 97.56 98 ALA A N 1
ATOM 784 C CA . ALA A 1 98 ? 31.675 1.742 -30.164 1.00 97.56 98 ALA A CA 1
ATOM 785 C C . ALA A 1 98 ? 30.387 2.188 -29.453 1.00 97.56 98 ALA A C 1
ATOM 787 O O . ALA A 1 98 ? 29.961 1.518 -28.514 1.00 97.56 98 ALA A O 1
ATOM 788 N N . GLU A 1 99 ? 29.703 3.208 -29.981 1.00 97.75 99 GLU A N 1
ATOM 789 C CA . GLU A 1 99 ? 28.409 3.699 -29.474 1.00 97.75 99 GLU A CA 1
ATOM 790 C C . GLU A 1 99 ? 27.356 2.579 -29.396 1.00 97.75 99 GLU A C 1
ATOM 792 O O . GLU A 1 99 ? 26.690 2.393 -28.379 1.00 97.75 99 GLU A O 1
ATOM 797 N N . VAL A 1 100 ? 27.247 1.757 -30.448 1.00 97.69 100 VAL A N 1
ATOM 798 C CA . VAL A 1 100 ? 26.336 0.601 -30.497 1.00 97.69 100 VAL A CA 1
ATOM 799 C C . VAL A 1 100 ? 26.702 -0.489 -29.480 1.00 97.69 100 VAL A C 1
ATOM 801 O O . VAL A 1 100 ? 25.835 -1.282 -29.112 1.00 97.69 100 VAL A O 1
ATOM 804 N N . ASN A 1 101 ? 27.948 -0.571 -29.014 1.00 96.75 101 ASN A N 1
ATOM 805 C CA . ASN A 1 101 ? 28.336 -1.510 -27.960 1.00 96.75 101 ASN A CA 1
ATOM 806 C C . ASN A 1 101 ? 28.087 -0.928 -26.561 1.00 96.75 101 ASN A C 1
ATOM 808 O O . ASN A 1 101 ? 27.469 -1.609 -25.745 1.00 96.75 101 ASN A O 1
ATOM 812 N N . GLU A 1 102 ? 28.429 0.339 -26.321 1.00 97.62 102 GLU A N 1
ATOM 813 C CA . GLU A 1 102 ? 28.096 1.049 -25.077 1.00 97.62 102 GLU A CA 1
ATOM 814 C C . GLU A 1 102 ? 26.577 1.052 -24.824 1.00 97.62 102 GLU A C 1
ATOM 816 O O . GLU A 1 102 ? 26.114 0.692 -23.740 1.00 97.62 102 GLU A O 1
ATOM 821 N N . ALA A 1 103 ? 25.773 1.323 -25.859 1.00 97.06 103 ALA A N 1
ATOM 822 C CA . ALA A 1 103 ? 24.315 1.265 -25.784 1.00 97.06 103 ALA A CA 1
ATOM 823 C C . ALA A 1 103 ? 23.776 -0.142 -25.443 1.00 97.06 103 ALA A C 1
ATOM 825 O O . ALA A 1 103 ? 22.771 -0.260 -24.737 1.00 97.06 103 ALA A O 1
ATOM 826 N N . LYS A 1 104 ? 24.437 -1.223 -25.892 1.00 98.06 104 LYS A N 1
ATOM 827 C CA . LYS A 1 104 ? 24.075 -2.601 -25.500 1.00 98.06 104 LYS A CA 1
ATOM 828 C C . LYS A 1 104 ? 24.415 -2.872 -24.040 1.00 98.06 104 LYS A C 1
ATOM 830 O O . LYS A 1 104 ? 23.598 -3.466 -23.343 1.00 98.06 104 LYS A O 1
ATOM 835 N N . GLU A 1 105 ? 25.585 -2.449 -23.569 1.00 97.56 105 GLU A N 1
ATOM 836 C CA . GLU A 1 105 ? 26.001 -2.635 -22.174 1.00 97.56 105 GLU A CA 1
ATOM 837 C C . GLU A 1 105 ? 25.090 -1.852 -21.216 1.00 97.56 105 GLU A C 1
ATOM 839 O O . GLU A 1 105 ? 24.601 -2.407 -20.226 1.00 97.56 105 GLU A O 1
ATOM 844 N N . ALA A 1 106 ? 24.740 -0.612 -21.570 1.00 97.56 106 ALA A N 1
ATOM 845 C CA . ALA A 1 106 ? 23.743 0.188 -20.864 1.00 97.56 106 ALA A CA 1
ATOM 846 C C . ALA A 1 106 ? 22.354 -0.484 -20.853 1.00 97.56 106 ALA A C 1
ATOM 848 O O . ALA A 1 106 ? 21.711 -0.557 -19.801 1.00 97.56 106 ALA A O 1
ATOM 849 N N . LEU A 1 107 ? 21.903 -1.039 -21.986 1.00 97.75 107 LEU A N 1
ATOM 850 C CA . LEU A 1 107 ? 20.634 -1.771 -22.081 1.00 97.75 107 LEU A CA 1
ATOM 851 C C . LEU A 1 107 ? 20.633 -3.053 -21.230 1.00 97.75 107 LEU A C 1
ATOM 853 O O . LEU A 1 107 ? 19.644 -3.332 -20.553 1.00 97.75 107 LEU A O 1
ATOM 857 N N . VAL A 1 108 ? 21.734 -3.810 -21.207 1.00 98.06 108 VAL A N 1
ATOM 858 C CA . VAL A 1 108 ? 21.894 -5.001 -20.354 1.00 98.06 108 VAL A CA 1
ATOM 859 C C . VAL A 1 108 ? 21.887 -4.617 -18.869 1.00 98.06 108 VAL A C 1
ATOM 861 O O . VAL A 1 108 ? 21.175 -5.247 -18.088 1.00 98.06 108 VAL A O 1
ATOM 864 N N . SER A 1 109 ? 22.584 -3.541 -18.486 1.00 96.25 109 SER A N 1
ATOM 865 C CA . SER A 1 109 ? 22.582 -3.000 -17.115 1.00 96.25 109 SER A CA 1
ATOM 866 C C . SER A 1 109 ? 21.203 -2.480 -16.680 1.00 96.25 109 SER A C 1
ATOM 868 O O . SER A 1 109 ? 20.817 -2.614 -15.520 1.00 96.25 109 SER A O 1
ATOM 870 N N . SER A 1 110 ? 20.431 -1.898 -17.601 1.00 95.31 110 SER A N 1
ATOM 871 C CA . SER A 1 110 ? 19.041 -1.489 -17.357 1.00 95.31 110 SER A CA 1
ATOM 872 C C . SER A 1 110 ? 18.112 -2.703 -17.203 1.00 95.31 110 SER A C 1
ATOM 874 O O . SER A 1 110 ? 17.259 -2.748 -16.310 1.00 95.31 110 SER A O 1
ATOM 876 N N . ARG A 1 111 ? 18.320 -3.742 -18.023 1.00 97.25 111 ARG A N 1
ATOM 877 C CA . ARG A 1 111 ? 17.548 -4.989 -17.978 1.00 97.25 111 ARG A CA 1
ATOM 878 C C . ARG A 1 111 ? 17.766 -5.776 -16.683 1.00 97.25 111 ARG A C 1
ATOM 880 O O . ARG A 1 111 ? 16.790 -6.269 -16.129 1.00 97.25 111 ARG A O 1
ATOM 887 N N . SER A 1 112 ? 18.994 -5.880 -16.167 1.00 96.31 112 SER A N 1
ATOM 888 C CA . SER A 1 112 ? 19.228 -6.568 -14.886 1.00 96.31 112 SER A CA 1
ATOM 889 C C . SER A 1 112 ? 18.555 -5.839 -13.719 1.00 96.31 112 SER A C 1
ATOM 891 O O . SER A 1 112 ? 17.819 -6.461 -12.957 1.00 96.31 112 SER A O 1
ATOM 893 N N . LYS A 1 113 ? 18.697 -4.508 -13.643 1.00 97.75 113 LYS A N 1
ATOM 894 C CA . LYS A 1 113 ? 18.045 -3.668 -12.618 1.00 97.75 113 LYS A CA 1
ATOM 895 C C . LYS A 1 113 ? 16.518 -3.783 -12.647 1.00 97.75 113 LYS A C 1
ATOM 897 O O . LYS A 1 113 ? 15.891 -3.858 -11.594 1.00 97.75 113 LYS A O 1
ATOM 902 N N . THR A 1 114 ? 15.910 -3.819 -13.834 1.00 94.69 114 THR A N 1
ATOM 903 C CA . THR A 1 114 ? 14.452 -3.996 -13.969 1.00 94.69 114 THR A CA 1
ATOM 904 C C . THR A 1 114 ? 13.993 -5.420 -13.644 1.00 94.69 114 THR A C 1
ATOM 906 O O . THR A 1 114 ? 12.916 -5.598 -13.080 1.00 94.69 114 THR A O 1
ATOM 909 N N . GLU A 1 115 ? 14.809 -6.446 -13.898 1.00 97.50 115 GLU A N 1
ATOM 910 C CA . GLU A 1 115 ? 14.523 -7.811 -13.440 1.00 97.50 115 GLU A CA 1
ATOM 911 C C . GLU A 1 115 ? 14.630 -7.943 -11.905 1.00 97.50 115 GLU A C 1
ATOM 913 O O . GLU A 1 115 ? 13.835 -8.646 -11.278 1.00 97.50 115 GLU A O 1
ATOM 918 N N . GLU A 1 116 ? 15.573 -7.237 -11.275 1.00 97.50 116 GLU A N 1
ATOM 919 C CA . GLU A 1 116 ? 15.722 -7.171 -9.816 1.00 97.50 116 GLU A CA 1
ATOM 920 C C . GLU A 1 116 ? 14.544 -6.460 -9.136 1.00 97.50 116 GLU A C 1
ATOM 922 O O . GLU A 1 116 ? 13.989 -6.998 -8.174 1.00 97.50 116 GLU A O 1
ATOM 927 N N . THR A 1 117 ? 14.096 -5.306 -9.644 1.00 95.56 117 THR A N 1
ATOM 928 C CA . THR A 1 117 ? 12.927 -4.608 -9.074 1.00 95.56 117 THR A CA 1
ATOM 929 C C . THR A 1 117 ? 11.630 -5.396 -9.267 1.00 95.56 117 THR A C 1
ATOM 931 O O . THR A 1 117 ? 10.805 -5.429 -8.355 1.00 95.56 117 THR A O 1
ATOM 934 N N . LEU A 1 118 ? 11.464 -6.125 -10.379 1.00 97.12 118 LEU A N 1
ATOM 935 C CA . LEU A 1 118 ? 10.332 -7.046 -10.566 1.00 97.12 118 LEU A CA 1
ATOM 936 C C . LEU A 1 118 ? 10.339 -8.205 -9.551 1.00 97.12 118 LEU A C 1
ATOM 938 O O . LEU A 1 118 ? 9.285 -8.555 -9.013 1.00 97.12 118 LEU A O 1
ATOM 942 N N . LYS A 1 119 ? 11.513 -8.774 -9.235 1.00 98.19 119 LYS A N 1
ATOM 943 C CA . LYS A 1 119 ? 11.657 -9.806 -8.187 1.00 98.19 119 LYS A CA 1
ATOM 944 C C . LYS A 1 119 ? 11.312 -9.259 -6.798 1.00 98.19 119 LYS A C 1
ATOM 946 O O . LYS A 1 119 ? 10.633 -9.941 -6.029 1.00 98.19 119 LYS A O 1
ATOM 951 N N . GLN A 1 120 ? 11.736 -8.032 -6.486 1.00 97.06 120 GLN A N 1
ATOM 952 C CA . GLN A 1 120 ? 11.388 -7.353 -5.231 1.00 97.06 120 GLN A CA 1
ATOM 953 C C . GLN A 1 120 ? 9.875 -7.088 -5.134 1.00 97.06 120 GLN A C 1
ATOM 955 O O . GLN A 1 120 ? 9.265 -7.422 -4.118 1.00 97.06 120 GLN A O 1
ATOM 960 N N . LEU A 1 121 ? 9.257 -6.586 -6.209 1.00 97.31 121 LEU A N 1
ATOM 961 C CA . LEU A 1 121 ? 7.828 -6.272 -6.274 1.00 97.31 121 LEU A CA 1
ATOM 962 C C . LEU A 1 121 ? 6.935 -7.506 -6.069 1.00 97.31 121 LEU A C 1
ATOM 964 O O . LEU A 1 121 ? 5.967 -7.444 -5.309 1.00 97.31 121 LEU A O 1
ATOM 968 N N . GLU A 1 122 ? 7.240 -8.648 -6.699 1.00 97.94 122 GLU A N 1
ATOM 969 C CA . GLU A 1 122 ? 6.456 -9.869 -6.455 1.00 97.94 122 GLU A CA 1
ATOM 970 C C . GLU A 1 122 ? 6.683 -10.403 -5.030 1.00 97.94 122 GLU A C 1
ATOM 972 O O . GLU A 1 122 ? 5.724 -10.830 -4.386 1.00 97.94 122 GLU A O 1
ATOM 977 N N . ALA A 1 123 ? 7.899 -10.313 -4.477 1.00 97.31 123 ALA A N 1
ATOM 978 C CA . ALA A 1 123 ? 8.150 -10.691 -3.084 1.00 97.31 123 ALA A CA 1
ATOM 979 C C . ALA A 1 123 ? 7.347 -9.826 -2.090 1.00 97.31 123 ALA A C 1
ATOM 981 O O . ALA A 1 123 ? 6.747 -10.356 -1.151 1.00 97.31 123 ALA A O 1
ATOM 982 N N . GLU A 1 124 ? 7.269 -8.512 -2.312 1.00 96.81 124 GLU A N 1
ATOM 983 C CA . GLU A 1 124 ? 6.453 -7.592 -1.512 1.00 96.81 124 GLU A CA 1
ATOM 984 C C . GLU A 1 124 ? 4.951 -7.875 -1.657 1.00 96.81 124 GLU A C 1
ATOM 986 O O . GLU A 1 124 ? 4.239 -8.009 -0.661 1.00 96.81 124 GLU A O 1
ATOM 991 N N . LYS A 1 125 ? 4.473 -8.101 -2.882 1.00 97.88 125 LYS A N 1
ATOM 992 C CA . LYS A 1 125 ? 3.093 -8.516 -3.181 1.00 97.88 125 LYS A CA 1
ATOM 993 C C . LYS A 1 125 ? 2.702 -9.829 -2.493 1.00 97.88 125 LYS A C 1
ATOM 995 O O . LYS A 1 125 ? 1.542 -9.993 -2.111 1.00 97.88 125 LYS A O 1
ATOM 1000 N N . GLN A 1 126 ? 3.636 -10.759 -2.280 1.00 97.69 126 GLN A N 1
ATOM 1001 C CA . GLN A 1 126 ? 3.387 -11.965 -1.478 1.00 97.69 126 GLN A CA 1
ATOM 1002 C C . GLN A 1 126 ? 3.388 -11.677 0.034 1.00 97.69 126 GLN A C 1
ATOM 1004 O O . GLN A 1 126 ? 2.538 -12.223 0.741 1.00 97.69 126 GLN A O 1
ATOM 1009 N N . ARG A 1 127 ? 4.244 -10.773 0.536 1.00 97.50 127 ARG A N 1
ATOM 1010 C CA . ARG A 1 127 ? 4.181 -10.293 1.934 1.00 97.50 127 ARG A CA 1
ATOM 1011 C C . ARG A 1 127 ? 2.843 -9.610 2.230 1.00 97.50 127 ARG A C 1
ATOM 1013 O O . ARG A 1 127 ? 2.194 -9.975 3.202 1.00 97.50 127 ARG A O 1
ATOM 1020 N N . ALA A 1 128 ? 2.371 -8.719 1.358 1.00 96.94 128 ALA A N 1
ATOM 1021 C CA . ALA A 1 128 ? 1.080 -8.041 1.504 1.00 96.94 128 ALA A CA 1
ATOM 1022 C C . ALA A 1 128 ? -0.108 -9.026 1.560 1.00 96.94 128 ALA A C 1
ATOM 1024 O O . ALA A 1 128 ? -1.007 -8.875 2.389 1.00 96.94 128 ALA A O 1
ATOM 1025 N N . LYS A 1 129 ? -0.090 -10.093 0.744 1.00 97.56 129 LYS A N 1
ATOM 1026 C CA . LYS A 1 129 ? -1.083 -11.186 0.818 1.00 97.56 129 LYS A CA 1
ATOM 1027 C C . LYS A 1 129 ? -1.029 -11.957 2.141 1.00 97.56 129 LYS A C 1
ATOM 1029 O O . LYS A 1 129 ? -2.070 -12.420 2.605 1.00 97.56 129 LYS A O 1
ATOM 1034 N N . GLN A 1 130 ? 0.156 -12.150 2.724 1.00 97.12 130 GLN A N 1
ATOM 1035 C CA . GLN A 1 130 ? 0.301 -12.800 4.031 1.00 97.12 130 GLN A CA 1
ATOM 1036 C C . GLN A 1 130 ? -0.170 -11.882 5.164 1.00 97.12 130 GLN A C 1
ATOM 1038 O O . GLN A 1 130 ? -0.896 -12.341 6.041 1.00 97.12 130 GLN A O 1
ATOM 1043 N N . GLU A 1 131 ? 0.180 -10.597 5.117 1.00 95.50 131 GLU A N 1
ATOM 1044 C CA . GLU A 1 131 ? -0.198 -9.629 6.147 1.00 95.50 131 GLU A CA 1
ATOM 1045 C C . GLU A 1 131 ? -1.707 -9.389 6.173 1.00 95.50 131 GLU A C 1
ATOM 1047 O O . GLU A 1 131 ? -2.311 -9.428 7.242 1.00 95.50 131 GLU A O 1
ATOM 1052 N N . LYS A 1 132 ? -2.356 -9.294 5.003 1.00 97.25 132 LYS A N 1
ATOM 1053 C CA . LYS A 1 132 ? -3.822 -9.256 4.944 1.00 97.25 132 LYS A CA 1
ATOM 1054 C C . LYS A 1 132 ? -4.451 -10.461 5.658 1.00 97.25 132 LYS A C 1
ATOM 1056 O O . LYS A 1 132 ? -5.337 -10.274 6.480 1.00 97.25 132 LYS A O 1
ATOM 1061 N N . LYS A 1 133 ? -3.960 -11.685 5.418 1.00 97.69 133 LYS A N 1
ATOM 1062 C CA . LYS A 1 133 ? -4.480 -12.892 6.094 1.00 97.69 133 LYS A CA 1
ATOM 1063 C C . LYS A 1 133 ? -4.292 -12.862 7.616 1.00 97.69 133 LYS A C 1
ATOM 1065 O O . LYS A 1 133 ? -5.091 -13.474 8.320 1.00 97.69 133 LYS A O 1
ATOM 1070 N N . ARG A 1 134 ? -3.254 -12.184 8.126 1.00 96.19 134 ARG A N 1
ATOM 1071 C CA . ARG A 1 134 ? -3.053 -11.967 9.571 1.00 96.19 134 ARG A CA 1
ATOM 1072 C C . ARG A 1 134 ? -4.079 -10.979 10.115 1.00 96.19 134 ARG A C 1
ATOM 1074 O O . ARG A 1 134 ? -4.755 -11.313 11.080 1.00 96.19 134 ARG A O 1
ATOM 1081 N N . ALA A 1 135 ? -4.240 -9.829 9.460 1.00 96.00 135 ALA A N 1
ATOM 1082 C CA . ALA A 1 135 ? -5.224 -8.816 9.834 1.00 96.00 135 ALA A CA 1
ATOM 1083 C C . ALA A 1 135 ? -6.658 -9.375 9.811 1.00 96.00 135 ALA A C 1
ATOM 1085 O O . ALA A 1 135 ? -7.377 -9.248 10.800 1.00 96.00 135 ALA A O 1
ATOM 1086 N N . ASP A 1 136 ? -7.040 -10.077 8.737 1.00 97.12 136 ASP A N 1
ATOM 1087 C CA . ASP A 1 136 ? -8.334 -10.756 8.616 1.00 97.12 136 ASP A CA 1
ATOM 1088 C C . ASP A 1 136 ? -8.548 -11.699 9.827 1.00 97.12 136 ASP A C 1
ATOM 1090 O O . ASP A 1 136 ? -9.521 -11.552 10.565 1.00 97.12 136 ASP A O 1
ATOM 1094 N N . ALA A 1 137 ? -7.592 -12.594 10.120 1.00 96.38 137 ALA A N 1
ATOM 1095 C CA . ALA A 1 137 ? -7.671 -13.535 11.246 1.00 96.38 137 ALA A CA 1
ATOM 1096 C C . ALA A 1 137 ? -7.652 -12.871 12.642 1.00 96.38 137 ALA A C 1
ATOM 1098 O O . ALA A 1 137 ? -8.244 -13.401 13.588 1.00 96.38 137 ALA A O 1
ATOM 1099 N N . GLU A 1 138 ? -6.993 -11.721 12.795 1.00 97.00 138 GLU A N 1
ATOM 1100 C CA . GLU A 1 138 ? -7.003 -10.948 14.038 1.00 97.00 138 GLU A CA 1
ATOM 1101 C C . GLU A 1 138 ? -8.345 -10.239 14.257 1.00 97.00 138 GLU A C 1
ATOM 1103 O O . GLU A 1 138 ? -8.868 -10.287 15.372 1.00 97.00 138 GLU A O 1
ATOM 1108 N N . THR A 1 139 ? -8.971 -9.684 13.210 1.00 95.75 139 THR A N 1
ATOM 1109 C CA . THR A 1 139 ? -10.335 -9.129 13.323 1.00 95.75 139 THR A CA 1
ATOM 1110 C C . THR A 1 139 ? -11.356 -10.207 13.696 1.00 95.75 139 THR A C 1
ATOM 1112 O O . THR A 1 139 ? -12.175 -10.002 14.593 1.00 95.75 139 THR A O 1
ATOM 1115 N N . ASP A 1 140 ? -11.221 -11.401 13.117 1.00 97.06 140 ASP A N 1
ATOM 1116 C CA . ASP A 1 140 ? -12.034 -12.585 13.404 1.00 97.06 140 ASP A CA 1
ATOM 1117 C C . ASP A 1 140 ? -11.920 -13.025 14.881 1.00 97.06 140 ASP A C 1
ATOM 1119 O O . ASP A 1 140 ? -12.900 -13.409 15.528 1.00 97.06 140 ASP A O 1
ATOM 1123 N N . LYS A 1 141 ? -10.709 -12.938 15.450 1.00 97.00 141 LYS A N 1
ATOM 1124 C CA . LYS A 1 141 ? -10.420 -13.219 16.866 1.00 97.00 141 LYS A CA 1
ATOM 1125 C C . LYS A 1 141 ? -10.939 -12.109 17.785 1.00 97.00 141 LYS A C 1
ATOM 1127 O O . LYS A 1 141 ? -11.521 -12.407 18.829 1.00 97.00 141 LYS A O 1
ATOM 1132 N N . ALA A 1 142 ? -10.770 -10.846 17.398 1.00 96.00 142 ALA A N 1
ATOM 1133 C CA . ALA A 1 142 ? -11.275 -9.694 18.138 1.00 96.00 142 ALA A CA 1
ATOM 1134 C C . ALA A 1 142 ? -12.811 -9.708 18.224 1.00 96.00 142 ALA A C 1
ATOM 1136 O O . ALA A 1 142 ? -13.365 -9.474 19.298 1.00 96.00 142 ALA A O 1
ATOM 1137 N N . GLU A 1 143 ? -13.511 -10.067 17.143 1.00 97.44 143 GLU A N 1
ATOM 1138 C CA . GLU A 1 143 ? -14.968 -10.213 17.160 1.00 97.44 143 GLU A CA 1
ATOM 1139 C C . GLU A 1 143 ? -15.439 -11.381 18.046 1.00 97.44 143 GLU A C 1
ATOM 1141 O O . GLU A 1 143 ? -16.405 -11.222 18.798 1.00 97.44 143 GLU A O 1
ATOM 1146 N N . LYS A 1 144 ? -14.759 -12.536 18.014 1.00 97.56 144 LYS A N 1
ATOM 1147 C CA . LYS A 1 144 ? -15.070 -13.666 18.911 1.00 97.56 144 LYS A CA 1
ATOM 1148 C C . LYS A 1 144 ? -14.905 -13.262 20.381 1.00 97.56 144 LYS A C 1
ATOM 1150 O O . LYS A 1 144 ? -15.813 -13.484 21.180 1.00 97.56 144 LYS A O 1
ATOM 1155 N N . ASN A 1 145 ? -13.815 -12.570 20.717 1.00 95.88 145 ASN A N 1
ATOM 1156 C CA . ASN A 1 145 ? -13.587 -12.033 22.062 1.00 95.88 145 ASN A CA 1
ATOM 1157 C C . ASN A 1 145 ? -14.648 -10.991 22.467 1.00 95.88 145 ASN A C 1
ATOM 1159 O O . ASN A 1 145 ? -15.135 -11.029 23.596 1.00 95.88 145 ASN A O 1
ATOM 1163 N N . ARG A 1 146 ? -15.055 -10.097 21.550 1.00 97.69 146 ARG A N 1
ATOM 1164 C CA . ARG A 1 146 ? -16.134 -9.116 21.772 1.00 97.69 146 ARG A CA 1
ATOM 1165 C C . ARG A 1 146 ? -17.452 -9.800 22.143 1.00 97.69 146 ARG A C 1
ATOM 1167 O O . ARG A 1 146 ? -18.079 -9.393 23.114 1.00 97.69 146 ARG A O 1
ATOM 1174 N N . LYS A 1 147 ? -17.851 -10.843 21.405 1.00 97.81 147 LYS A N 1
ATOM 1175 C CA . LYS A 1 147 ? -19.095 -11.596 21.659 1.00 97.81 147 LYS A CA 1
ATOM 1176 C C . LYS A 1 147 ? -19.085 -12.263 23.037 1.00 97.81 147 LYS A C 1
ATOM 1178 O O . LYS A 1 147 ? -20.028 -12.078 23.800 1.00 97.81 147 LYS A O 1
ATOM 1183 N N . LEU A 1 148 ? -17.986 -12.928 23.401 1.00 96.31 148 LEU A N 1
ATOM 1184 C CA . LEU A 1 148 ? -17.821 -13.533 24.731 1.00 96.31 148 LEU A CA 1
ATOM 1185 C C . LEU A 1 148 ? -17.882 -12.489 25.863 1.00 96.31 148 LEU A C 1
ATOM 1187 O O . LEU A 1 148 ? -18.545 -12.713 26.875 1.00 96.31 148 LEU A O 1
ATOM 1191 N N . ALA A 1 149 ? -17.245 -11.326 25.688 1.00 95.56 149 ALA A N 1
ATOM 1192 C CA . ALA A 1 149 ? -17.293 -10.236 26.665 1.00 95.56 149 ALA A CA 1
ATOM 1193 C C . ALA A 1 149 ? -18.699 -9.618 26.799 1.00 95.56 149 ALA A C 1
ATOM 1195 O O . ALA A 1 149 ? -19.107 -9.237 27.898 1.00 95.56 149 ALA A O 1
ATOM 1196 N N . GLU A 1 150 ? -19.464 -9.546 25.708 1.00 96.75 150 GLU A N 1
ATOM 1197 C CA . GLU A 1 150 ? -20.850 -9.073 25.711 1.00 96.75 150 GLU A CA 1
ATOM 1198 C C . GLU A 1 150 ? -21.793 -10.073 26.407 1.00 96.75 150 GLU A C 1
ATOM 1200 O O . GLU A 1 150 ? -22.643 -9.676 27.206 1.00 96.75 150 GLU A O 1
ATOM 1205 N N . GLU A 1 151 ? -21.622 -11.375 26.162 1.00 97.00 151 GLU A N 1
ATOM 1206 C CA . GLU A 1 151 ? -22.348 -12.444 26.861 1.00 97.00 151 GLU A CA 1
ATOM 1207 C C . GLU A 1 151 ? -22.063 -12.455 28.365 1.00 97.00 151 GLU A C 1
ATOM 1209 O O . GLU A 1 151 ? -22.996 -12.530 29.167 1.00 97.00 151 GLU A O 1
ATOM 1214 N N . GLU A 1 152 ? -20.799 -12.324 28.772 1.00 96.31 152 GLU A N 1
ATOM 1215 C CA . GLU A 1 152 ? -20.440 -12.263 30.191 1.00 96.31 152 GLU A CA 1
ATOM 1216 C C . GLU A 1 152 ? -20.976 -10.981 30.848 1.00 96.31 152 GLU A C 1
ATOM 1218 O O . GLU A 1 152 ? -21.534 -11.026 31.944 1.00 96.31 152 GLU A O 1
ATOM 1223 N N . SER A 1 153 ? -20.939 -9.849 30.137 1.00 93.81 153 SER A N 1
ATOM 1224 C CA . SER A 1 153 ? -21.560 -8.599 30.594 1.00 93.81 153 SER A CA 1
ATOM 1225 C C . SER A 1 153 ? -23.069 -8.757 30.828 1.00 93.81 153 SER A C 1
ATOM 1227 O O . SER A 1 153 ? -23.589 -8.275 31.838 1.00 93.81 153 SER A O 1
ATOM 1229 N N . LYS A 1 154 ? -23.784 -9.483 29.954 1.00 97.31 154 LYS A N 1
ATOM 1230 C CA . LYS A 1 154 ? -25.215 -9.795 30.136 1.00 97.31 154 LYS A CA 1
ATOM 1231 C C . LYS A 1 154 ? -25.457 -10.661 31.377 1.00 97.31 154 LYS A C 1
ATOM 1233 O O . LYS A 1 154 ? -26.366 -10.349 32.150 1.00 97.31 154 LYS A O 1
ATOM 1238 N N . LYS A 1 155 ? -24.625 -11.685 31.622 1.00 96.69 155 LYS A N 1
ATOM 1239 C CA . LYS A 1 155 ? -24.688 -12.497 32.856 1.00 96.69 155 LYS A CA 1
ATOM 1240 C C . LYS A 1 155 ? -24.491 -11.621 34.092 1.00 96.69 155 LYS A C 1
ATOM 1242 O O . LYS A 1 155 ? -25.360 -11.617 34.961 1.00 96.69 155 LYS A O 1
ATOM 1247 N N . VAL A 1 156 ? -23.431 -10.810 34.135 1.00 96.19 156 VAL A N 1
ATOM 1248 C CA . VAL A 1 156 ? -23.125 -9.906 35.260 1.00 96.19 156 VAL A CA 1
ATOM 1249 C C . VAL A 1 156 ? -24.260 -8.910 35.531 1.00 96.19 156 VAL A C 1
ATOM 1251 O O . VAL A 1 156 ? -24.605 -8.680 36.690 1.00 96.19 156 VAL A O 1
ATOM 1254 N N . VAL A 1 157 ? -24.896 -8.350 34.495 1.00 95.31 157 VAL A N 1
ATOM 1255 C CA . VAL A 1 157 ? -26.078 -7.480 34.658 1.00 95.31 157 VAL A CA 1
ATOM 1256 C C . VAL A 1 157 ? -27.270 -8.252 35.235 1.00 95.31 157 VAL A C 1
ATOM 1258 O O . VAL A 1 157 ? -27.908 -7.766 36.173 1.00 95.31 157 VAL A O 1
ATOM 1261 N N . SER A 1 158 ? -27.549 -9.462 34.739 1.00 94.62 158 SER A N 1
ATOM 1262 C CA . SER A 1 158 ? -28.639 -10.297 35.265 1.00 94.62 158 SER A CA 1
ATOM 1263 C C . SER A 1 158 ? -28.409 -10.687 36.733 1.00 94.62 158 SER A C 1
ATOM 1265 O O . SER A 1 158 ? -29.302 -10.521 37.567 1.00 94.62 158 SER A O 1
ATOM 1267 N N . GLU A 1 159 ? -27.185 -11.075 37.091 1.00 95.06 159 GLU A N 1
ATOM 1268 C CA . GLU A 1 159 ? -26.807 -11.483 38.444 1.00 95.06 159 GLU A CA 1
ATOM 1269 C C . GLU A 1 159 ? -26.808 -10.299 39.420 1.00 95.06 159 GLU A C 1
ATOM 1271 O O . GLU A 1 159 ? -27.297 -10.412 40.546 1.00 95.06 159 GLU A O 1
ATOM 1276 N N . LYS A 1 160 ? -26.384 -9.112 38.969 1.00 96.25 160 LYS A N 1
ATOM 1277 C CA . LYS A 1 160 ? -26.545 -7.861 39.722 1.00 96.25 160 LYS A CA 1
ATOM 1278 C C . LYS A 1 160 ? -28.019 -7.549 39.994 1.00 96.25 160 LYS A C 1
ATOM 1280 O O . LYS A 1 160 ? -28.350 -7.131 41.102 1.00 96.25 160 LYS A O 1
ATOM 1285 N N . SER A 1 161 ? -28.918 -7.787 39.034 1.00 94.88 161 SER A N 1
ATOM 1286 C CA . SER A 1 161 ? -30.362 -7.603 39.252 1.00 94.88 161 SER A CA 1
ATOM 1287 C C . SER A 1 161 ? -30.927 -8.595 40.283 1.00 94.88 161 SER A C 1
ATOM 1289 O O . SER A 1 161 ? -31.686 -8.194 41.168 1.00 94.88 161 SER A O 1
ATOM 1291 N N . ARG A 1 162 ? -30.471 -9.858 40.254 1.00 96.69 162 ARG A N 1
ATOM 1292 C CA . ARG A 1 162 ? -30.821 -10.896 41.239 1.00 96.69 162 ARG A CA 1
ATOM 1293 C C . ARG A 1 162 ? -30.328 -10.534 42.642 1.00 96.69 162 ARG A C 1
ATOM 1295 O O . ARG A 1 162 ? -31.097 -10.600 43.599 1.00 96.69 162 ARG A O 1
ATOM 1302 N N . CYS A 1 163 ? -29.076 -10.094 42.757 1.00 94.56 163 CYS A N 1
ATOM 1303 C CA . CYS A 1 163 ? -28.468 -9.653 44.012 1.00 94.56 163 CYS A CA 1
ATOM 1304 C C . CYS A 1 163 ? -29.176 -8.419 44.600 1.00 94.56 163 CYS A C 1
ATOM 1306 O O . CYS A 1 163 ? -29.468 -8.386 45.797 1.00 94.56 163 CYS A O 1
ATOM 1308 N N . ASN A 1 164 ? -29.546 -7.443 43.761 1.00 95.50 164 ASN A N 1
ATOM 1309 C CA . ASN A 1 164 ? -30.349 -6.289 44.176 1.00 95.50 164 ASN A CA 1
ATOM 1310 C C . ASN A 1 164 ? -31.716 -6.717 44.742 1.00 95.50 164 ASN A C 1
ATOM 1312 O O . ASN A 1 164 ? -32.103 -6.239 45.808 1.00 95.50 164 ASN A O 1
ATOM 1316 N N . LYS A 1 165 ? -32.427 -7.642 44.075 1.00 97.31 165 LYS A N 1
ATOM 1317 C CA . LYS A 1 165 ? -33.731 -8.147 44.544 1.00 97.31 165 LYS A CA 1
ATOM 1318 C C . LYS A 1 165 ? -33.616 -8.861 45.894 1.00 97.31 165 LYS A C 1
ATOM 1320 O O . LYS A 1 165 ? -34.349 -8.527 46.819 1.00 97.31 165 LYS A O 1
ATOM 1325 N N . LEU A 1 166 ? -32.646 -9.766 46.040 1.00 96.38 166 LEU A N 1
ATOM 1326 C CA . LEU A 1 166 ? -32.374 -10.452 47.312 1.00 96.38 166 LEU A CA 1
ATOM 1327 C C . LEU A 1 166 ? -31.975 -9.470 48.429 1.00 96.38 166 LEU A C 1
ATOM 1329 O O . LEU A 1 166 ? -32.344 -9.659 49.586 1.00 96.38 166 LEU A O 1
ATOM 1333 N N . SER A 1 167 ? -31.264 -8.390 48.089 1.00 94.75 167 SER A N 1
ATOM 1334 C CA . SER A 1 167 ? -30.902 -7.329 49.039 1.00 94.75 167 SER A CA 1
ATOM 1335 C C . SER A 1 167 ? -32.121 -6.527 49.511 1.00 94.75 167 SER A C 1
ATOM 1337 O O . SER A 1 167 ? -32.199 -6.185 50.693 1.00 94.75 167 SER A O 1
ATOM 1339 N N . GLN A 1 168 ? -33.090 -6.266 48.624 1.00 96.69 168 GLN A N 1
ATOM 1340 C CA . GLN A 1 168 ? -34.374 -5.660 48.990 1.00 96.69 168 GLN A CA 1
ATOM 1341 C C . GLN A 1 168 ? -35.193 -6.600 49.885 1.00 96.69 168 GLN A C 1
ATOM 1343 O O . GLN A 1 168 ? -35.617 -6.192 50.964 1.00 96.69 168 GLN A O 1
ATOM 1348 N N . GLU A 1 169 ? -35.364 -7.863 49.488 1.00 96.62 169 GLU A N 1
ATOM 1349 C CA . GLU A 1 169 ? -36.100 -8.867 50.269 1.00 96.62 169 GLU A CA 1
ATOM 1350 C C . GLU A 1 169 ? -35.504 -9.023 51.681 1.00 96.62 169 GLU A C 1
ATOM 1352 O O . GLU A 1 169 ? -36.235 -9.032 52.673 1.00 96.62 169 GLU A O 1
ATOM 1357 N N . LEU A 1 170 ? -34.172 -9.038 51.804 1.00 96.06 170 LEU A N 1
ATOM 1358 C CA . LEU A 1 170 ? -33.478 -9.056 53.094 1.00 96.06 170 LEU A CA 1
ATOM 1359 C C . LEU A 1 170 ? -33.718 -7.781 53.925 1.00 96.06 170 LEU A C 1
ATOM 1361 O O . LEU A 1 170 ? -33.830 -7.865 55.150 1.00 96.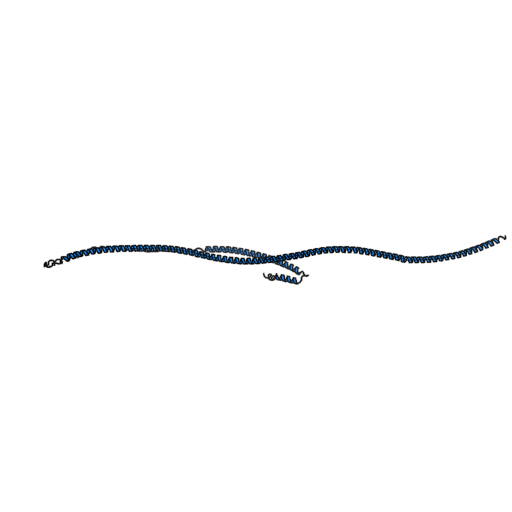06 170 LEU A O 1
ATOM 1365 N N . ALA A 1 171 ? -33.795 -6.605 53.297 1.00 94.69 171 ALA A N 1
ATOM 1366 C CA . ALA A 1 171 ? -34.106 -5.353 53.987 1.00 94.69 171 ALA A CA 1
ATOM 1367 C C . ALA A 1 171 ? -35.558 -5.328 54.498 1.00 94.69 171 ALA A C 1
ATOM 1369 O O . ALA A 1 171 ? -35.799 -4.940 55.643 1.00 94.69 171 ALA A O 1
ATOM 1370 N N . GLU A 1 172 ? -36.511 -5.816 53.701 1.00 95.94 172 GLU A N 1
ATOM 1371 C CA . GLU A 1 172 ? -37.912 -5.962 54.102 1.00 95.94 172 GLU A CA 1
ATOM 1372 C C . GLU A 1 172 ? -38.081 -6.950 55.264 1.00 95.94 172 GLU A C 1
ATOM 1374 O O . GLU A 1 172 ? -38.818 -6.662 56.207 1.00 95.94 172 GLU A O 1
ATOM 1379 N N . GLN A 1 173 ? -37.383 -8.092 55.244 1.00 95.50 173 GLN A N 1
ATOM 1380 C CA . GLN A 1 173 ? -37.424 -9.052 56.356 1.00 95.50 173 GLN A CA 1
ATOM 1381 C C . GLN A 1 173 ? -36.771 -8.492 57.628 1.00 95.50 173 GLN A C 1
ATOM 1383 O O . GLN A 1 173 ? -37.314 -8.657 58.719 1.00 95.50 173 GLN A O 1
ATOM 1388 N N . LYS A 1 174 ? -35.663 -7.745 57.514 1.00 94.94 174 LYS A N 1
ATOM 1389 C CA . LYS A 1 174 ? -35.076 -7.020 58.658 1.00 94.94 174 LYS A CA 1
ATOM 1390 C C . LYS A 1 174 ? -36.042 -5.987 59.244 1.00 94.94 174 LYS A C 1
ATOM 1392 O O . LYS A 1 174 ? -36.121 -5.864 60.465 1.00 94.94 174 LYS A O 1
ATOM 1397 N N . TRP A 1 175 ? -36.800 -5.277 58.405 1.00 96.38 175 TRP A N 1
ATOM 1398 C CA . TRP A 1 175 ? -37.832 -4.347 58.870 1.00 96.38 175 TRP A CA 1
ATOM 1399 C C . TRP A 1 175 ? -38.979 -5.076 59.586 1.00 96.38 175 TRP A C 1
ATOM 1401 O O . TRP A 1 175 ? -39.327 -4.687 60.699 1.00 96.38 175 TRP A O 1
ATOM 1411 N N . LYS A 1 176 ? -39.506 -6.167 59.007 1.00 95.50 176 LYS A N 1
ATOM 1412 C CA . LYS A 1 176 ? -40.558 -7.009 59.615 1.00 95.50 176 LYS A CA 1
ATOM 1413 C C . LYS A 1 176 ? -40.124 -7.553 60.982 1.00 95.50 176 LYS A C 1
ATOM 1415 O O . LYS A 1 176 ? -40.842 -7.373 61.963 1.00 95.50 176 LYS A O 1
ATOM 1420 N N . ASN A 1 177 ? -38.916 -8.109 61.079 1.00 93.50 177 ASN A N 1
ATOM 1421 C CA . ASN A 1 177 ? -38.354 -8.589 62.346 1.00 93.50 177 ASN A CA 1
ATOM 1422 C C . ASN A 1 177 ? -38.225 -7.451 63.374 1.00 93.50 177 ASN A C 1
ATOM 1424 O O . ASN A 1 177 ? -38.673 -7.602 64.504 1.00 93.50 177 ASN A O 1
ATOM 1428 N N . GLY A 1 178 ? -37.730 -6.275 62.970 1.00 94.12 178 GLY A N 1
ATOM 1429 C CA . GLY A 1 178 ? -37.637 -5.092 63.836 1.00 94.12 178 GLY A CA 1
ATOM 1430 C C . GLY A 1 178 ? -38.981 -4.436 64.212 1.00 94.12 178 GLY A C 1
ATOM 1431 O O . GLY A 1 178 ? -39.001 -3.517 65.039 1.00 94.12 178 GLY A O 1
ATOM 1432 N N . VAL A 1 179 ? -40.101 -4.865 63.617 1.00 93.94 179 VAL A N 1
ATOM 1433 C CA . VAL A 1 179 ? -41.467 -4.579 64.094 1.00 93.94 179 VAL A CA 1
ATOM 1434 C C . VAL A 1 179 ? -41.886 -5.640 65.112 1.00 93.94 179 VAL A C 1
ATOM 1436 O O . VAL A 1 179 ? -42.244 -5.280 66.233 1.00 93.94 179 VAL A O 1
ATOM 1439 N N . LEU A 1 180 ? -41.739 -6.926 64.777 1.00 94.06 180 LEU A N 1
ATOM 1440 C CA . LEU A 1 180 ? -42.071 -8.050 65.662 1.00 94.06 180 LEU A CA 1
ATOM 1441 C C . LEU A 1 180 ? -41.295 -8.007 66.991 1.00 94.06 180 LEU A C 1
ATOM 1443 O O . LEU A 1 180 ? -41.880 -8.236 68.043 1.00 94.06 180 LEU A O 1
ATOM 1447 N N . GLU A 1 181 ? -40.016 -7.623 66.991 1.00 92.38 181 GLU A N 1
ATOM 1448 C CA . GLU A 1 181 ? -39.222 -7.410 68.213 1.00 92.38 181 GLU A CA 1
ATOM 1449 C C . GLU A 1 181 ? -39.822 -6.327 69.125 1.00 92.38 181 GLU A C 1
ATOM 1451 O O . GLU A 1 181 ? -39.838 -6.474 70.349 1.00 92.38 181 GLU A O 1
ATOM 1456 N N . LYS A 1 182 ? -40.364 -5.245 68.550 1.00 93.38 182 LYS A N 1
ATOM 1457 C CA . LYS A 1 182 ? -41.025 -4.173 69.316 1.00 93.38 182 LYS A CA 1
ATOM 1458 C C . LYS A 1 182 ? -42.371 -4.628 69.865 1.00 93.38 182 LYS A C 1
ATOM 1460 O O . LYS A 1 182 ? -42.757 -4.193 70.947 1.00 93.38 182 LYS A O 1
ATOM 1465 N N . GLU A 1 183 ? -43.082 -5.492 69.149 1.00 91.88 183 GLU A N 1
ATOM 1466 C CA . GLU A 1 183 ? -44.337 -6.083 69.616 1.00 91.88 183 GLU A CA 1
ATOM 1467 C C . GLU A 1 183 ? -44.095 -7.120 70.713 1.00 91.88 183 GLU A C 1
ATOM 1469 O O . GLU A 1 183 ? -44.722 -7.029 71.765 1.00 91.88 183 GLU A O 1
ATOM 1474 N N . LEU A 1 184 ? -43.100 -7.997 70.557 1.00 92.25 184 LEU A N 1
ATOM 1475 C CA . LEU A 1 184 ? -42.630 -8.902 71.609 1.00 92.25 184 LEU A CA 1
ATOM 1476 C C . LEU A 1 184 ? -42.164 -8.140 72.857 1.00 92.25 184 LEU A C 1
ATOM 1478 O O . LEU A 1 184 ? -42.449 -8.557 73.977 1.00 92.25 184 LEU A O 1
ATOM 1482 N N . GLN A 1 185 ? -41.501 -6.990 72.705 1.00 92.44 185 GLN A N 1
ATOM 1483 C CA . GLN A 1 185 ? -41.114 -6.163 73.851 1.00 92.44 185 GLN A CA 1
ATOM 1484 C C . GLN A 1 185 ? -42.322 -5.486 74.529 1.00 92.44 185 GLN A C 1
ATOM 1486 O O . GLN A 1 185 ? -42.317 -5.341 75.754 1.00 92.44 185 GLN A O 1
ATOM 1491 N N . LYS A 1 186 ? -43.376 -5.119 73.778 1.00 91.94 186 LYS A N 1
ATOM 1492 C CA . LYS A 1 186 ? -44.658 -4.635 74.333 1.00 91.94 186 LYS A CA 1
ATOM 1493 C C . LYS A 1 186 ? -45.421 -5.742 75.066 1.00 91.94 186 LYS A C 1
ATOM 1495 O O . LYS A 1 186 ? -45.884 -5.516 76.178 1.00 91.94 186 LYS A O 1
ATOM 1500 N N . THR A 1 187 ? -45.550 -6.938 74.489 1.00 89.12 187 THR A N 1
ATOM 1501 C CA . THR A 1 187 ? -46.246 -8.053 75.157 1.00 89.12 187 THR A CA 1
ATOM 1502 C C . THR A 1 187 ? -45.471 -8.522 76.385 1.00 89.12 187 THR A C 1
ATOM 1504 O O . THR A 1 187 ? -46.074 -8.781 77.422 1.00 89.12 187 THR A O 1
ATOM 1507 N N . ARG A 1 188 ? -44.132 -8.517 76.340 1.00 90.88 188 ARG A N 1
ATOM 1508 C CA . ARG A 1 188 ? -43.272 -8.817 77.495 1.00 90.88 188 ARG A CA 1
ATOM 1509 C C . ARG A 1 188 ? -43.359 -7.764 78.603 1.00 90.88 188 ARG A C 1
ATOM 1511 O O . ARG A 1 188 ? -43.281 -8.131 79.775 1.00 90.88 188 ARG A O 1
ATOM 1518 N N . SER A 1 189 ? -43.525 -6.477 78.283 1.00 87.00 189 SER A N 1
ATOM 1519 C CA . SER A 1 189 ? -43.740 -5.439 79.303 1.00 87.00 189 SER A CA 1
ATOM 1520 C C . SER A 1 189 ? -45.163 -5.468 79.874 1.00 87.00 189 SER A C 1
ATOM 1522 O O . SER A 1 189 ? -45.319 -5.304 81.083 1.00 87.00 189 SER A O 1
ATOM 1524 N N . ALA A 1 190 ? -46.172 -5.778 79.053 1.00 88.00 190 ALA A N 1
ATOM 1525 C CA . ALA A 1 190 ? -47.543 -6.028 79.497 1.00 88.00 190 ALA A CA 1
ATOM 1526 C C . ALA A 1 190 ? -47.632 -7.258 80.417 1.00 88.00 190 ALA A C 1
ATOM 1528 O O . ALA A 1 190 ? -48.211 -7.162 81.494 1.00 88.00 190 ALA A O 1
ATOM 1529 N N . LEU A 1 191 ? -46.973 -8.371 80.073 1.00 89.00 191 LEU A N 1
ATOM 1530 C CA . LEU A 1 191 ? -46.881 -9.565 80.923 1.00 89.00 191 LEU A CA 1
ATOM 1531 C C . LEU A 1 191 ? -46.165 -9.260 82.249 1.00 89.00 191 LEU A C 1
ATOM 1533 O O . LEU A 1 191 ? -46.644 -9.633 83.313 1.00 89.00 191 LEU A O 1
ATOM 1537 N N . LYS A 1 192 ? -45.078 -8.475 82.222 1.00 87.50 192 LYS A N 1
ATOM 1538 C CA . LYS A 1 192 ? -44.440 -7.942 83.443 1.00 87.50 192 LYS A CA 1
ATOM 1539 C C . LYS A 1 192 ? -45.328 -6.986 84.250 1.00 87.50 192 LYS A C 1
ATOM 1541 O O . LYS A 1 192 ? -44.981 -6.684 85.392 1.00 87.50 192 LYS A O 1
ATOM 1546 N N . LYS A 1 193 ? -46.412 -6.440 83.692 1.00 85.06 193 LYS A N 1
ATOM 1547 C CA . LYS A 1 193 ? -47.434 -5.730 84.473 1.00 85.06 193 LYS A CA 1
ATOM 1548 C C . LYS A 1 193 ? -48.431 -6.735 85.046 1.00 85.06 193 LYS A C 1
ATOM 1550 O O . LYS A 1 193 ? -48.551 -6.790 86.259 1.00 85.06 193 LYS A O 1
ATOM 1555 N N . ALA A 1 194 ? -49.015 -7.590 84.206 1.00 81.12 194 ALA A N 1
ATOM 1556 C CA . ALA A 1 194 ? -49.993 -8.602 84.600 1.00 81.12 194 ALA A CA 1
ATOM 1557 C C . ALA A 1 194 ? -49.490 -9.538 85.716 1.00 81.12 194 ALA A C 1
ATOM 1559 O O . ALA A 1 194 ? -50.246 -9.836 86.631 1.00 81.12 194 ALA A O 1
ATOM 1560 N N . ASN A 1 195 ? -48.213 -9.940 85.702 1.00 82.62 195 ASN A N 1
ATOM 1561 C CA . ASN A 1 195 ? -47.626 -10.721 86.795 1.00 82.62 195 ASN A CA 1
ATOM 1562 C C . ASN A 1 195 ? -47.608 -9.949 88.123 1.00 82.62 195 ASN A C 1
ATOM 1564 O O . ASN A 1 195 ? -47.986 -10.518 89.134 1.00 82.62 195 ASN A O 1
ATOM 1568 N N . ARG A 1 196 ? -47.256 -8.656 88.122 1.00 81.50 196 ARG A N 1
ATOM 1569 C CA . ARG A 1 196 ? -47.290 -7.816 89.336 1.00 81.50 196 ARG A CA 1
ATOM 1570 C C . ARG A 1 196 ? -48.712 -7.489 89.780 1.00 81.50 196 ARG A C 1
ATOM 1572 O O . ARG A 1 196 ? -48.988 -7.460 90.972 1.00 81.50 196 ARG A O 1
ATOM 1579 N N . ASP A 1 197 ? -49.620 -7.286 88.826 1.00 82.44 197 ASP A N 1
ATOM 1580 C CA . ASP A 1 197 ? -51.049 -7.135 89.100 1.00 82.44 197 ASP A CA 1
ATOM 1581 C C . ASP A 1 197 ? -51.611 -8.427 89.745 1.00 82.44 197 ASP A C 1
ATOM 1583 O O . ASP A 1 197 ? -52.435 -8.337 90.653 1.00 82.44 197 ASP A O 1
ATOM 1587 N N . LYS A 1 198 ? -51.120 -9.615 89.340 1.00 84.50 198 LYS A N 1
ATOM 1588 C CA . LYS A 1 198 ? -51.434 -10.917 89.959 1.00 84.50 198 LYS A CA 1
ATOM 1589 C C . LYS A 1 198 ? -50.781 -11.082 91.332 1.00 84.50 198 LYS A C 1
ATOM 1591 O O . LYS A 1 198 ? -51.492 -11.400 92.268 1.00 84.50 198 LYS A O 1
ATOM 1596 N N . GLU A 1 199 ? -49.482 -10.827 91.482 1.00 82.00 199 GLU A N 1
ATOM 1597 C CA . GLU A 1 199 ? -48.762 -10.896 92.769 1.00 82.00 199 GLU A CA 1
ATOM 1598 C C . GLU A 1 199 ? -49.446 -10.015 93.835 1.00 82.00 199 GLU A C 1
ATOM 1600 O O . GLU A 1 199 ? -49.625 -10.429 94.977 1.00 82.00 199 GLU A O 1
ATOM 1605 N N . ASN A 1 200 ? -49.921 -8.829 93.439 1.00 81.88 200 ASN A N 1
ATOM 1606 C CA . ASN A 1 200 ? -50.698 -7.916 94.281 1.00 81.88 200 ASN A CA 1
ATOM 1607 C C . ASN A 1 200 ? -52.144 -8.398 94.551 1.00 81.88 200 ASN A C 1
ATOM 1609 O O . ASN A 1 200 ? -52.731 -8.040 95.570 1.00 81.88 200 ASN A O 1
ATOM 1613 N N . ALA A 1 201 ? -52.741 -9.188 93.654 1.00 77.50 201 ALA A N 1
ATOM 1614 C CA . ALA A 1 201 ? -54.041 -9.821 93.882 1.00 77.50 201 ALA A CA 1
ATOM 1615 C C . ALA A 1 201 ? -53.926 -11.055 94.795 1.00 77.50 201 ALA A C 1
ATOM 1617 O O . ALA A 1 201 ? -54.743 -11.210 95.695 1.00 77.50 201 ALA A O 1
ATOM 1618 N N . ASP A 1 202 ? -52.891 -11.879 94.614 1.00 79.94 202 ASP A N 1
ATOM 1619 C CA . ASP A 1 202 ? -52.568 -13.021 95.474 1.00 79.94 202 ASP A CA 1
ATOM 1620 C C . ASP A 1 202 ? -52.280 -12.542 96.914 1.00 79.94 202 ASP A C 1
ATOM 1622 O O . ASP A 1 202 ? -52.787 -13.120 97.871 1.00 79.94 202 ASP A O 1
ATOM 1626 N N . MET A 1 203 ? -51.545 -11.430 97.072 1.00 78.69 203 MET A N 1
ATOM 1627 C CA . MET A 1 203 ? -51.319 -10.768 98.366 1.00 78.69 203 MET A CA 1
ATOM 1628 C C . MET A 1 203 ? -52.636 -10.346 99.035 1.00 78.69 203 MET A C 1
ATOM 1630 O O . MET A 1 203 ? -52.869 -10.687 100.189 1.00 78.69 203 MET A O 1
ATOM 1634 N N . ARG A 1 204 ? -53.535 -9.686 98.295 1.00 79.69 204 ARG A N 1
ATOM 1635 C CA . ARG A 1 204 ? -54.862 -9.283 98.796 1.00 79.69 204 ARG A CA 1
ATOM 1636 C C . ARG A 1 204 ? -55.783 -10.450 99.132 1.00 79.69 204 ARG A C 1
ATOM 1638 O O . ARG A 1 204 ? -56.617 -10.328 100.021 1.00 79.69 204 ARG A O 1
ATOM 1645 N N . LEU A 1 205 ? -55.658 -11.574 98.428 1.00 73.25 205 LEU A N 1
ATOM 1646 C CA . LEU A 1 205 ? -56.365 -12.800 98.792 1.00 73.25 205 LEU A CA 1
ATOM 1647 C C . LEU A 1 205 ? -55.821 -13.369 100.108 1.00 73.25 205 LEU A C 1
ATOM 1649 O O . LEU A 1 205 ? -56.618 -13.788 100.936 1.00 73.25 205 LEU A O 1
ATOM 1653 N N . SER A 1 206 ? -54.506 -13.294 100.346 1.00 77.00 206 SER A N 1
ATOM 1654 C CA . SER A 1 206 ? -53.911 -13.660 101.639 1.00 77.00 206 SER A CA 1
ATOM 1655 C C . SER A 1 206 ? -54.371 -12.745 102.782 1.00 77.00 206 SER A C 1
ATOM 1657 O O . SER A 1 206 ? -54.657 -13.252 103.861 1.00 77.00 206 SER A O 1
ATOM 1659 N N . GLU A 1 207 ? -54.485 -11.430 102.554 1.00 76.50 207 GLU A N 1
ATOM 1660 C CA . GLU A 1 207 ? -55.047 -10.474 103.529 1.00 76.50 207 GLU A CA 1
ATOM 1661 C C . GLU A 1 207 ? -56.501 -10.846 103.883 1.00 76.50 207 GLU A C 1
ATOM 1663 O O . GLU A 1 207 ? -56.838 -11.023 105.052 1.00 76.50 207 GLU A O 1
ATOM 1668 N N . VAL A 1 208 ? -57.350 -11.075 102.872 1.00 74.62 208 VAL A N 1
ATOM 1669 C CA . VAL A 1 208 ? -58.755 -11.483 103.071 1.00 74.62 208 VAL A CA 1
ATOM 1670 C C . VAL A 1 208 ? -58.870 -12.868 103.726 1.00 74.62 208 VAL A C 1
ATOM 1672 O O . VAL A 1 208 ? -59.773 -13.098 104.528 1.00 74.62 208 VAL A O 1
ATOM 1675 N N . GLU A 1 209 ? -57.956 -13.796 103.440 1.00 75.06 209 GLU A N 1
ATOM 1676 C CA . GLU A 1 209 ? -57.884 -15.081 104.138 1.00 75.06 209 GLU A CA 1
ATOM 1677 C C . GLU A 1 209 ? -57.457 -14.950 105.608 1.00 75.06 209 GLU A C 1
ATOM 1679 O O . GLU A 1 209 ? -57.737 -15.864 106.385 1.00 75.06 209 GLU A O 1
ATOM 1684 N N . GLU A 1 210 ? -56.764 -13.888 106.021 1.00 75.00 210 GLU A N 1
ATOM 1685 C CA . GLU A 1 210 ? -56.491 -13.607 107.438 1.00 75.00 210 GLU A CA 1
ATOM 1686 C C . GLU A 1 210 ? -57.693 -12.928 108.110 1.00 75.00 210 GLU A C 1
ATOM 1688 O O . GLU A 1 210 ? -58.116 -13.389 109.172 1.00 75.00 210 GLU A O 1
ATOM 1693 N N . ASP A 1 211 ? -58.336 -11.956 107.452 1.00 74.44 211 ASP A N 1
ATOM 1694 C CA . ASP A 1 211 ? -59.594 -11.348 107.922 1.00 74.44 211 ASP A CA 1
ATOM 1695 C C . ASP A 1 211 ? -60.692 -12.403 108.163 1.00 74.44 211 ASP A C 1
ATOM 1697 O O . ASP A 1 211 ? -61.360 -12.390 109.199 1.00 74.44 211 ASP A O 1
ATOM 1701 N N . ILE A 1 212 ? -60.855 -13.372 107.250 1.00 76.94 212 ILE A N 1
ATOM 1702 C CA . ILE A 1 212 ? -61.821 -14.474 107.404 1.00 76.94 212 ILE A CA 1
ATOM 1703 C C . ILE A 1 212 ? -61.511 -15.319 108.650 1.00 76.94 212 ILE A C 1
ATOM 1705 O O . ILE A 1 212 ? -62.430 -15.656 109.397 1.00 76.94 212 ILE A O 1
ATOM 1709 N N . LYS A 1 213 ? -60.234 -15.626 108.921 1.00 76.75 213 LYS A N 1
ATOM 1710 C CA . LYS A 1 213 ? -59.831 -16.394 110.116 1.00 76.75 213 LYS A CA 1
ATOM 1711 C C . LYS A 1 213 ? -60.134 -15.626 111.405 1.00 76.75 213 LYS A C 1
ATOM 1713 O O . LYS A 1 213 ? -60.601 -16.233 112.366 1.00 76.75 213 LYS A O 1
ATOM 1718 N N . LEU A 1 214 ? -59.925 -14.307 111.420 1.00 73.94 214 LEU A N 1
ATOM 1719 C CA . LEU A 1 214 ? -60.264 -13.450 112.563 1.00 73.94 214 LEU A CA 1
ATOM 1720 C C . LEU A 1 214 ? -61.780 -13.410 112.816 1.00 73.94 214 LEU A C 1
ATOM 1722 O O . LEU A 1 214 ? -62.211 -13.500 113.967 1.00 73.94 214 LEU A O 1
ATOM 1726 N N . VAL A 1 215 ? -62.597 -13.351 111.758 1.00 73.62 215 VAL A N 1
ATOM 1727 C CA . VAL A 1 215 ? -64.065 -13.436 111.866 1.00 73.62 215 VAL A CA 1
ATOM 1728 C C . VAL A 1 215 ? -64.513 -14.814 112.370 1.00 73.62 215 VAL A C 1
ATOM 1730 O O . VAL A 1 215 ? -65.345 -14.881 113.274 1.00 73.62 215 VAL A O 1
ATOM 1733 N N . GLU A 1 216 ? -63.939 -15.913 111.867 1.00 74.75 216 GLU A N 1
ATOM 1734 C CA . GLU A 1 216 ? -64.209 -17.257 112.400 1.00 74.75 216 GLU A CA 1
ATOM 1735 C C . GLU A 1 216 ? -63.817 -17.395 113.881 1.00 74.75 216 GLU A C 1
ATOM 1737 O O . GLU A 1 216 ? -64.488 -18.105 114.634 1.00 74.75 216 GLU A O 1
ATOM 1742 N N . GLU A 1 217 ? -62.740 -16.741 114.323 1.00 72.62 217 GLU A N 1
ATOM 1743 C CA . GLU A 1 217 ? -62.320 -16.775 115.724 1.00 72.62 217 GLU A CA 1
ATOM 1744 C C . GLU A 1 217 ? -63.264 -15.968 116.632 1.00 72.62 217 GLU A C 1
ATOM 1746 O O . GLU A 1 217 ? -63.595 -16.426 117.725 1.00 72.62 217 GLU A O 1
ATOM 1751 N N . GLU A 1 218 ? -63.763 -14.812 116.182 1.00 71.88 218 GLU A N 1
ATOM 1752 C CA . GLU A 1 218 ? -64.801 -14.051 116.896 1.00 71.88 218 GLU A CA 1
ATOM 1753 C C . GLU A 1 218 ? -66.133 -14.815 116.986 1.00 71.88 218 GLU A C 1
ATOM 1755 O O . GLU A 1 218 ? -66.737 -14.877 118.059 1.00 71.88 218 GLU A O 1
ATOM 1760 N N . GLU A 1 219 ? -66.571 -15.476 115.910 1.00 71.69 219 GLU A N 1
ATOM 1761 C CA . GLU A 1 219 ? -67.756 -16.349 115.940 1.00 71.69 219 GLU A CA 1
ATOM 1762 C C . GLU A 1 219 ? -67.575 -17.513 116.936 1.00 71.69 219 GLU A C 1
ATOM 1764 O O . GLU A 1 219 ? -68.479 -17.816 117.720 1.00 71.69 219 GLU A O 1
ATOM 1769 N N . ARG A 1 220 ? -66.377 -18.118 117.003 1.00 74.50 220 ARG A N 1
ATOM 1770 C CA . ARG A 1 220 ? -66.049 -19.134 118.022 1.00 74.50 220 ARG A CA 1
ATOM 1771 C C . ARG A 1 220 ? -66.089 -18.568 119.445 1.00 74.50 220 ARG A C 1
ATOM 1773 O O . ARG A 1 220 ? -66.583 -19.254 120.340 1.00 74.50 220 ARG A O 1
ATOM 1780 N N . LYS A 1 221 ? -65.616 -17.337 119.675 1.00 73.88 221 LYS A N 1
ATOM 1781 C CA . LYS A 1 221 ? -65.695 -16.671 120.992 1.00 73.88 221 LYS A CA 1
ATOM 1782 C C . LYS A 1 221 ? -67.149 -16.441 121.413 1.00 73.88 221 LYS A C 1
ATOM 1784 O O . LYS A 1 221 ? -67.492 -16.773 122.547 1.00 73.88 221 LYS A O 1
ATOM 1789 N N . LYS A 1 222 ? -68.024 -15.978 120.509 1.00 72.75 222 LYS A N 1
ATOM 1790 C CA . LYS A 1 222 ? -69.475 -15.860 120.774 1.00 72.75 222 LYS A CA 1
ATOM 1791 C C . LYS A 1 222 ? -70.097 -17.203 121.161 1.00 72.75 222 LYS A C 1
ATOM 1793 O O . LYS A 1 222 ? -70.755 -17.287 122.194 1.00 72.75 222 LYS A O 1
ATOM 1798 N N . ALA A 1 223 ? -69.826 -18.262 120.395 1.00 69.12 223 ALA A N 1
ATOM 1799 C CA . ALA A 1 223 ? -70.357 -19.598 120.671 1.00 69.12 223 ALA A CA 1
ATOM 1800 C C . ALA A 1 223 ? -69.884 -20.166 122.028 1.00 69.12 223 ALA A C 1
ATOM 1802 O O . ALA A 1 223 ? -70.617 -20.906 122.686 1.00 69.12 223 ALA A O 1
ATOM 1803 N N . ILE A 1 224 ? -68.677 -19.805 122.484 1.00 75.00 224 ILE A N 1
ATOM 1804 C CA . ILE A 1 224 ? -68.190 -20.135 123.834 1.00 75.00 224 ILE A CA 1
ATOM 1805 C C . ILE A 1 224 ? -68.967 -19.356 124.909 1.00 75.00 224 ILE A C 1
ATOM 1807 O O . ILE A 1 224 ? -69.328 -19.943 125.928 1.00 75.00 224 ILE A O 1
ATOM 1811 N N . ILE A 1 225 ? -69.267 -18.072 124.685 1.00 70.56 225 ILE A N 1
ATOM 1812 C CA . ILE A 1 225 ? -70.066 -17.255 125.615 1.00 70.56 225 ILE A CA 1
ATOM 1813 C C . ILE A 1 225 ? -71.486 -17.828 125.753 1.00 70.56 225 ILE A C 1
ATOM 1815 O O . ILE A 1 225 ? -71.915 -18.102 126.872 1.00 70.56 225 ILE A O 1
ATOM 1819 N N . GLU A 1 226 ? -72.183 -18.105 124.645 1.00 70.50 226 GLU A N 1
ATOM 1820 C CA . GLU A 1 226 ? -73.528 -18.707 124.680 1.00 70.50 226 GLU A CA 1
ATOM 1821 C C . GLU A 1 226 ? -73.536 -20.077 125.373 1.00 70.50 226 GLU A C 1
ATOM 1823 O O . GLU A 1 226 ? -74.418 -20.367 126.186 1.00 70.50 226 GLU A O 1
ATOM 1828 N N . LYS A 1 227 ? -72.521 -20.914 125.113 1.00 71.25 227 LYS A N 1
ATOM 1829 C CA . LYS A 1 227 ? -72.364 -22.210 125.787 1.00 71.25 227 LYS A CA 1
ATOM 1830 C C . LYS A 1 227 ? -72.204 -22.059 127.303 1.00 71.25 227 LYS A C 1
ATOM 1832 O O . LYS A 1 227 ? -72.762 -22.868 128.046 1.00 71.25 227 LYS A O 1
ATOM 1837 N N . ASN A 1 228 ? -71.471 -21.047 127.765 1.00 70.38 228 ASN A N 1
ATOM 1838 C CA . ASN A 1 228 ? -71.299 -20.787 129.193 1.00 70.38 228 ASN A CA 1
ATOM 1839 C C . ASN A 1 228 ? -72.625 -20.346 129.835 1.00 70.38 228 ASN A C 1
ATOM 1841 O O . ASN A 1 228 ? -73.019 -20.925 130.845 1.00 70.38 228 ASN A O 1
ATOM 1845 N N . SER A 1 229 ? -73.377 -19.437 129.204 1.00 72.31 229 SER A N 1
ATOM 1846 C CA . SER A 1 229 ? -74.703 -19.026 129.696 1.00 72.31 229 SER A CA 1
ATOM 1847 C C . SER A 1 229 ? -75.725 -20.174 129.714 1.00 72.31 229 SER A C 1
ATOM 1849 O O . SER A 1 229 ? -76.529 -20.271 130.641 1.00 72.31 229 SER A O 1
ATOM 1851 N N . MET A 1 230 ? -75.674 -21.108 128.754 1.00 66.12 230 MET A N 1
ATOM 1852 C CA . MET A 1 230 ? -76.478 -22.339 128.834 1.00 66.12 230 MET A CA 1
ATOM 1853 C C . MET A 1 230 ? -76.050 -23.258 129.991 1.00 66.12 230 MET A C 1
ATOM 1855 O O . MET A 1 230 ? -76.897 -23.937 130.571 1.00 66.12 230 MET A O 1
ATOM 1859 N N . SER A 1 231 ? -74.764 -23.275 130.357 1.00 70.56 231 SER A N 1
ATOM 1860 C CA . SER A 1 231 ? -74.273 -24.044 131.508 1.00 70.56 231 SER A CA 1
ATOM 1861 C C . SER A 1 231 ? -74.800 -23.486 132.835 1.00 70.56 231 SER A C 1
ATOM 1863 O O . SER A 1 231 ? -75.203 -24.262 133.700 1.00 70.56 231 SER A O 1
ATOM 1865 N N . GLU A 1 232 ? -74.850 -22.159 132.985 1.00 73.75 232 GLU A N 1
ATOM 1866 C CA . GLU A 1 232 ? -75.406 -21.490 134.172 1.00 73.75 232 GLU A CA 1
ATOM 1867 C C . GLU A 1 232 ? -76.912 -21.767 134.323 1.00 73.75 232 GLU A C 1
ATOM 1869 O O . GLU A 1 232 ? -77.378 -22.130 135.405 1.00 73.75 232 GLU A O 1
ATOM 1874 N N . LEU A 1 233 ? -77.672 -21.695 133.223 1.00 70.62 233 LEU A N 1
ATOM 1875 C CA . LEU A 1 233 ? -79.099 -22.047 133.206 1.00 70.62 233 LEU A CA 1
ATOM 1876 C C . LEU A 1 233 ? -79.344 -23.532 133.527 1.00 70.62 233 LEU A C 1
ATOM 1878 O O . LEU A 1 233 ? -80.309 -23.862 134.219 1.00 70.62 233 LEU A O 1
ATOM 1882 N N . SER A 1 234 ? -78.464 -24.435 133.078 1.00 70.88 234 SER A N 1
ATOM 1883 C CA . SER A 1 234 ? -78.553 -25.859 133.427 1.00 70.88 234 SER A CA 1
ATOM 1884 C C . SER A 1 234 ? -78.320 -26.107 134.919 1.00 70.88 234 SER A C 1
ATOM 1886 O O . SER A 1 234 ? -78.989 -26.964 135.494 1.00 70.88 234 SER A O 1
ATOM 1888 N N . GLN A 1 235 ? -77.417 -25.356 135.560 1.00 75.56 235 GLN A N 1
ATOM 1889 C CA . GLN A 1 235 ? -77.183 -25.467 137.001 1.00 75.56 235 GLN A CA 1
ATOM 1890 C C . GLN A 1 235 ? -78.415 -25.015 137.803 1.00 75.56 235 GLN A C 1
ATOM 1892 O O . GLN A 1 235 ? -78.879 -25.745 138.680 1.00 75.56 235 GLN A O 1
ATOM 1897 N N . GLN A 1 236 ? -79.003 -23.865 137.455 1.00 69.50 236 GLN A N 1
ATOM 1898 C CA . GLN A 1 236 ? -80.219 -23.354 138.107 1.00 69.50 236 GLN A CA 1
ATOM 1899 C C . GLN A 1 236 ? -81.397 -24.342 138.003 1.00 69.50 236 GLN A C 1
ATOM 1901 O O . GLN A 1 236 ? -82.168 -24.505 138.951 1.00 69.50 236 GLN A O 1
ATOM 1906 N N . LEU A 1 237 ? -81.513 -25.052 136.875 1.00 74.94 237 LEU A N 1
ATOM 1907 C CA . LEU A 1 237 ? -82.539 -26.075 136.667 1.00 74.94 237 LEU A CA 1
ATOM 1908 C C . LEU A 1 237 ? -82.367 -27.296 137.593 1.00 74.94 237 LEU A C 1
ATOM 1910 O O . LEU A 1 237 ? -83.365 -27.876 138.026 1.00 74.94 237 LEU A O 1
ATOM 1914 N N . ASP A 1 238 ? -81.135 -27.700 137.907 1.00 71.50 238 ASP A N 1
ATOM 1915 C CA . ASP A 1 238 ? -80.870 -28.815 138.826 1.00 71.50 238 ASP A CA 1
ATOM 1916 C C . ASP A 1 238 ? -81.010 -28.414 140.304 1.00 71.50 238 ASP A C 1
ATOM 1918 O O . ASP A 1 238 ? -81.462 -29.225 141.117 1.00 71.50 238 ASP A O 1
ATOM 1922 N N . GLU A 1 239 ? -80.732 -27.154 140.652 1.00 73.62 239 GLU A N 1
ATOM 1923 C CA . GLU A 1 239 ? -81.034 -26.592 141.977 1.00 73.62 239 GLU A CA 1
ATOM 1924 C C . GLU A 1 239 ? -82.555 -26.563 142.253 1.00 73.62 239 GLU A C 1
ATOM 1926 O O . GLU A 1 239 ? -83.002 -26.955 143.335 1.00 73.62 239 GLU A O 1
ATOM 1931 N N . GLU A 1 240 ? -83.380 -26.203 141.262 1.00 64.12 240 GLU A N 1
ATOM 1932 C CA . GLU A 1 240 ? -84.847 -26.261 141.382 1.00 64.12 240 GLU A CA 1
ATOM 1933 C C . GLU A 1 240 ? -85.400 -27.694 141.476 1.00 64.12 240 GLU A C 1
ATOM 1935 O O . GLU A 1 240 ? -86.325 -27.951 142.256 1.00 64.12 240 GLU A O 1
ATOM 1940 N N . LYS A 1 241 ? -84.813 -28.675 140.773 1.00 69.75 241 LYS A N 1
ATOM 1941 C CA . LYS A 1 241 ? -85.194 -30.094 140.951 1.00 69.75 241 LYS A CA 1
ATOM 1942 C C . LYS A 1 241 ? -84.986 -30.555 142.396 1.00 69.75 241 LYS A C 1
ATOM 1944 O O . LYS A 1 241 ? -85.844 -31.249 142.942 1.00 69.75 241 LYS A O 1
ATOM 1949 N N . GLN A 1 242 ? -83.885 -30.146 143.032 1.00 74.62 242 GLN A N 1
ATOM 1950 C CA . GLN A 1 242 ? -83.594 -30.504 144.424 1.00 74.62 242 GLN A CA 1
ATOM 1951 C C . GLN A 1 242 ? -84.589 -29.872 145.412 1.00 74.62 242 GLN A C 1
ATOM 1953 O O . GLN A 1 242 ? -85.027 -30.550 146.343 1.00 74.62 242 GLN A O 1
ATOM 1958 N N . ARG A 1 243 ? -85.025 -28.623 145.183 1.00 71.56 243 ARG A N 1
ATOM 1959 C CA . ARG A 1 243 ? -86.080 -27.970 145.989 1.00 71.56 243 ARG A CA 1
ATOM 1960 C C . ARG A 1 243 ? -87.420 -28.701 145.899 1.00 71.56 243 ARG A C 1
ATOM 1962 O O . ARG A 1 243 ? -88.053 -28.959 146.924 1.00 71.56 243 ARG A O 1
ATOM 1969 N N . ASN A 1 244 ? -87.830 -29.090 144.693 1.00 67.50 244 ASN A N 1
ATOM 1970 C CA . ASN A 1 244 ? -89.088 -29.808 144.476 1.00 67.50 244 ASN A CA 1
ATOM 1971 C C . ASN A 1 244 ? -89.084 -31.204 145.130 1.00 67.50 244 ASN A C 1
ATOM 1973 O O . ASN A 1 244 ? -90.064 -31.597 145.764 1.00 67.50 244 ASN A O 1
ATOM 1977 N N . GLU A 1 245 ? -87.968 -31.933 145.056 1.00 74.00 245 GLU A N 1
ATOM 1978 C CA . GLU A 1 245 ? -87.823 -33.250 145.694 1.00 74.00 245 GLU A CA 1
ATOM 1979 C C . GLU A 1 245 ? -87.734 -33.168 147.237 1.00 74.00 245 GLU A C 1
ATOM 1981 O O . GLU A 1 245 ? -88.059 -34.138 147.924 1.00 74.00 245 GLU A O 1
ATOM 1986 N N . ALA A 1 246 ? -87.351 -32.014 147.801 1.00 72.81 246 ALA A N 1
ATOM 1987 C CA . ALA A 1 246 ? -87.441 -31.746 149.238 1.00 72.81 246 ALA A CA 1
ATOM 1988 C C . ALA A 1 246 ? -88.894 -31.488 149.684 1.00 72.81 246 ALA A C 1
ATOM 1990 O O . ALA A 1 246 ? -89.381 -32.170 150.584 1.00 72.81 246 ALA A O 1
ATOM 1991 N N . LEU A 1 247 ? -89.621 -30.587 149.008 1.00 69.88 247 LEU A N 1
ATOM 1992 C CA . LEU A 1 247 ? -91.035 -30.285 149.303 1.00 69.88 247 LEU A CA 1
ATOM 1993 C C . LEU A 1 247 ? -91.933 -31.531 149.248 1.00 69.88 247 LEU A C 1
ATOM 1995 O O . LEU A 1 247 ? -92.818 -31.717 150.081 1.00 69.88 247 LEU A O 1
ATOM 1999 N N . LYS A 1 248 ? -91.660 -32.432 148.303 1.00 69.88 248 LYS A N 1
ATOM 2000 C CA . LYS A 1 248 ? -92.361 -33.713 148.149 1.00 69.88 248 LYS A CA 1
ATOM 2001 C C . LYS A 1 248 ? -92.240 -34.622 149.384 1.00 69.88 248 LYS A C 1
ATOM 2003 O O . LYS A 1 248 ? -93.198 -35.302 149.737 1.00 69.88 248 LYS A O 1
ATOM 2008 N N . LYS A 1 249 ? -91.096 -34.589 150.079 1.00 72.75 249 LYS A N 1
ATOM 2009 C CA . LYS A 1 249 ? -90.845 -35.336 151.330 1.00 72.75 249 LYS A CA 1
ATOM 2010 C C . LYS A 1 249 ? -91.458 -34.664 152.563 1.00 72.75 249 LYS A C 1
ATOM 2012 O O . LYS A 1 249 ? -91.624 -35.320 153.589 1.00 72.75 249 LYS A O 1
ATOM 2017 N N . GLU A 1 250 ? -91.831 -33.392 152.461 1.00 68.31 250 GLU A N 1
ATOM 2018 C CA . GLU A 1 250 ? -92.621 -32.691 153.479 1.00 68.31 250 GLU A CA 1
ATOM 2019 C C . GLU A 1 250 ? -94.093 -33.114 153.413 1.00 68.31 250 GLU A C 1
ATOM 2021 O O . GLU A 1 250 ? -94.691 -33.475 154.427 1.00 68.31 250 GLU A O 1
ATOM 2026 N N . ILE A 1 251 ? -94.646 -33.160 152.196 1.00 65.19 251 ILE A N 1
ATOM 2027 C CA . ILE A 1 251 ? -96.035 -33.561 151.931 1.00 65.19 251 ILE A CA 1
ATOM 2028 C C . ILE A 1 251 ? -96.298 -34.999 152.397 1.00 65.19 251 ILE A C 1
ATOM 2030 O O . ILE A 1 251 ? -97.312 -35.255 153.043 1.00 65.19 251 ILE A O 1
ATOM 2034 N N . GLU A 1 252 ? -95.385 -35.936 152.120 1.00 69.31 252 GLU A N 1
ATOM 2035 C CA . GLU A 1 252 ? -95.565 -37.339 152.518 1.00 69.31 252 GLU A CA 1
ATOM 2036 C C . GLU A 1 252 ? -95.493 -37.550 154.047 1.00 69.31 252 GLU A C 1
ATOM 2038 O O . GLU A 1 252 ? -96.059 -38.518 154.543 1.00 69.31 252 GLU A O 1
ATOM 2043 N N . ARG A 1 253 ? -94.859 -36.640 154.811 1.00 66.81 253 ARG A N 1
ATOM 2044 C CA . ARG A 1 253 ? -94.851 -36.690 156.287 1.00 66.81 253 ARG A CA 1
ATOM 2045 C C . ARG A 1 253 ? -96.181 -36.231 156.881 1.00 66.81 253 ARG A C 1
ATOM 2047 O O . ARG A 1 253 ? -96.810 -36.994 157.606 1.00 66.81 253 ARG A O 1
ATOM 2054 N N . LEU A 1 254 ? -96.657 -35.047 156.485 1.00 63.62 254 LEU A N 1
ATOM 2055 C CA . LEU A 1 254 ? -97.932 -34.475 156.960 1.00 63.62 254 LEU A CA 1
ATOM 2056 C C . LEU A 1 254 ? -99.149 -35.375 156.677 1.00 63.62 254 LEU A C 1
ATOM 2058 O O . LEU A 1 254 ? -100.174 -35.287 157.347 1.00 63.62 254 LEU A O 1
ATOM 2062 N N . LYS A 1 255 ? -99.033 -36.255 155.682 1.00 62.50 255 LYS A N 1
ATOM 2063 C CA . LYS A 1 255 ? -100.048 -37.233 155.290 1.00 62.50 255 LYS A CA 1
ATOM 2064 C C . LYS A 1 255 ? -100.200 -38.386 156.294 1.00 62.50 255 LYS A C 1
ATOM 2066 O O . LYS A 1 255 ? -101.317 -38.844 156.505 1.00 62.50 255 LYS A O 1
ATOM 2071 N N . VAL A 1 256 ? -99.110 -38.813 156.940 1.00 68.19 256 VAL A N 1
ATOM 2072 C CA . VAL A 1 256 ? -99.115 -39.898 157.943 1.00 68.19 256 VAL A CA 1
ATOM 2073 C C . VAL A 1 256 ? -99.733 -39.430 159.262 1.00 68.19 256 VAL A C 1
ATOM 2075 O O . VAL A 1 256 ? -100.536 -40.150 159.855 1.00 68.19 256 VAL A O 1
ATOM 2078 N N . ASP A 1 257 ? -99.419 -38.206 159.695 1.00 56.75 257 ASP A N 1
ATOM 2079 C CA . ASP A 1 257 ? -99.948 -37.649 160.947 1.00 56.75 257 ASP A CA 1
ATOM 2080 C C . ASP A 1 257 ? -101.485 -37.496 160.896 1.00 56.75 257 ASP A C 1
ATOM 2082 O O . ASP A 1 257 ? -102.185 -37.861 161.843 1.00 56.75 257 ASP A O 1
ATOM 2086 N N . ILE A 1 258 ? -102.026 -37.064 159.747 1.00 60.50 258 ILE A N 1
ATOM 2087 C CA . ILE A 1 258 ? -103.475 -36.923 159.510 1.00 60.50 258 ILE A CA 1
ATOM 2088 C C . ILE A 1 258 ? -104.206 -38.282 159.522 1.00 60.50 258 ILE A C 1
ATOM 2090 O O . ILE A 1 258 ? -105.343 -38.369 159.994 1.00 60.50 258 ILE A O 1
ATOM 2094 N N . GLU A 1 259 ? -103.578 -39.358 159.036 1.00 56.19 259 GLU A N 1
ATOM 2095 C CA . GLU A 1 259 ? -104.173 -40.703 159.074 1.00 56.19 259 GLU A CA 1
ATOM 2096 C C . GLU A 1 259 ? -104.194 -41.293 160.496 1.00 56.19 259 GLU A C 1
ATOM 2098 O O . GLU A 1 259 ? -105.153 -41.978 160.861 1.00 56.19 259 GLU A O 1
ATOM 2103 N N . MET A 1 260 ? -103.199 -40.979 161.334 1.00 56.47 260 MET A N 1
ATOM 2104 C CA . MET A 1 260 ? -103.143 -41.460 162.721 1.00 56.47 260 MET A CA 1
ATOM 2105 C C . MET A 1 260 ? -104.150 -40.746 163.643 1.00 56.47 260 MET A C 1
ATOM 2107 O O . MET A 1 260 ? -104.728 -41.377 164.532 1.00 56.47 260 MET A O 1
ATOM 2111 N N . GLU A 1 261 ? -104.420 -39.457 163.414 1.00 55.19 261 GLU A N 1
ATOM 2112 C CA . GLU A 1 261 ? -105.364 -38.675 164.229 1.00 55.19 261 GLU A CA 1
ATOM 2113 C C . GLU A 1 261 ? -106.840 -39.006 163.914 1.00 55.19 261 GLU A C 1
ATOM 2115 O O . GLU A 1 261 ? -107.682 -39.056 164.814 1.00 55.19 261 GLU A O 1
ATOM 2120 N N . MET A 1 262 ? -107.169 -39.353 162.660 1.00 49.16 262 MET A N 1
ATOM 2121 C CA . MET A 1 262 ? -108.529 -39.782 162.289 1.00 49.16 262 MET A CA 1
ATOM 2122 C C . MET A 1 262 ? -108.903 -41.199 162.767 1.00 49.16 262 MET A C 1
ATOM 2124 O O . MET A 1 262 ? -110.090 -41.534 162.789 1.00 49.16 262 MET A O 1
ATOM 2128 N N . ALA A 1 263 ? -107.932 -42.027 163.168 1.00 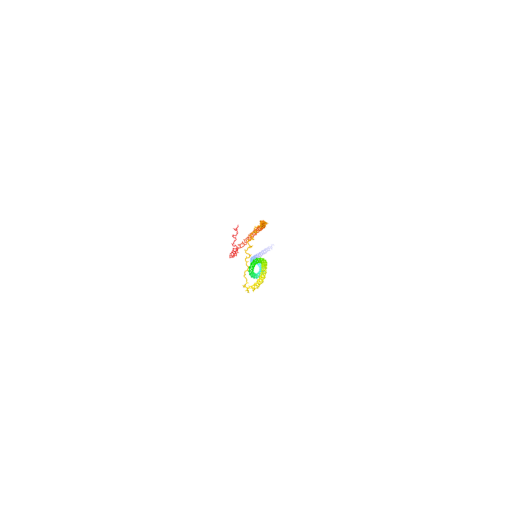47.81 263 ALA A N 1
ATOM 2129 C CA . ALA A 1 263 ? -108.154 -43.432 163.523 1.00 47.81 263 ALA A CA 1
ATOM 2130 C C . ALA A 1 263 ? -108.653 -43.671 164.964 1.00 47.81 263 ALA A C 1
ATOM 2132 O O . ALA A 1 263 ? -109.171 -44.747 165.255 1.00 47.81 263 ALA A O 1
ATOM 2133 N N . THR A 1 264 ? -108.517 -42.698 165.874 1.00 46.31 264 THR A N 1
ATOM 2134 C CA . THR A 1 264 ? -108.833 -42.876 167.312 1.00 46.31 264 THR A CA 1
ATOM 2135 C C . THR A 1 264 ? -110.078 -42.119 167.792 1.00 46.31 264 THR A C 1
ATOM 2137 O O . THR A 1 264 ? -110.502 -42.298 168.932 1.00 46.31 264 THR A O 1
ATOM 2140 N N . SER A 1 265 ? -110.717 -41.318 166.931 1.00 43.44 265 SER A N 1
ATOM 2141 C CA . SER A 1 265 ? -111.800 -40.396 167.314 1.00 43.44 265 SER A CA 1
ATOM 2142 C C . SER A 1 265 ? -113.132 -40.677 166.598 1.00 43.44 265 SER A C 1
ATOM 2144 O O . SER A 1 265 ? -113.737 -39.784 165.998 1.00 43.44 265 SER A O 1
ATOM 2146 N N . LYS A 1 266 ? -113.608 -41.939 166.616 1.00 43.25 266 LYS A N 1
ATOM 2147 C CA . LYS A 1 266 ? -114.949 -42.264 166.074 1.00 43.25 266 LYS A CA 1
ATOM 2148 C C . LYS A 1 266 ? -115.699 -43.500 166.598 1.00 43.25 266 LYS A C 1
ATOM 2150 O O . LYS A 1 266 ? -116.682 -43.882 165.971 1.00 43.25 266 LYS A O 1
ATOM 2155 N N . GLU A 1 267 ? -115.337 -44.068 167.754 1.00 43.62 267 GLU A N 1
ATOM 2156 C CA . GLU A 1 267 ? -116.042 -45.250 168.305 1.00 43.62 267 GLU A CA 1
ATOM 2157 C C . GLU A 1 267 ? -116.409 -45.173 169.807 1.00 43.62 267 GLU A C 1
ATOM 2159 O O . GLU A 1 267 ? -116.307 -46.159 170.520 1.00 43.62 267 GLU A O 1
ATOM 2164 N N . HIS A 1 268 ? -116.863 -44.010 170.302 1.00 37.91 268 HIS A N 1
ATOM 2165 C CA . HIS A 1 268 ? -118.084 -43.912 171.140 1.00 37.91 268 HIS A CA 1
ATOM 2166 C C . HIS A 1 268 ? -118.408 -42.460 171.545 1.00 37.91 268 HIS A C 1
ATOM 2168 O O . HIS A 1 268 ? -118.006 -41.967 172.595 1.00 37.91 268 HIS A O 1
ATOM 2174 N N . ALA A 1 269 ? -119.233 -41.785 170.740 1.00 37.28 269 ALA A N 1
ATOM 2175 C CA . ALA A 1 269 ? -119.859 -40.509 171.098 1.00 37.28 269 ALA A CA 1
ATOM 2176 C C . ALA A 1 269 ? -121.332 -40.719 171.505 1.00 37.28 269 ALA A C 1
ATOM 2178 O O . ALA A 1 269 ? -122.251 -40.224 170.856 1.00 37.28 269 ALA A O 1
ATOM 2179 N N . THR A 1 270 ? -121.571 -41.489 172.572 1.00 36.41 270 THR A N 1
ATOM 2180 C CA . THR A 1 270 ? -122.926 -41.782 173.087 1.00 36.41 270 THR A CA 1
ATOM 2181 C C . THR A 1 270 ? -123.010 -41.642 174.605 1.00 36.41 270 THR A C 1
ATOM 2183 O O . THR A 1 270 ? -123.393 -42.580 175.301 1.00 36.41 270 THR A O 1
ATOM 2186 N N . GLY A 1 271 ? -122.665 -40.463 175.126 1.00 34.78 271 GLY A N 1
ATOM 2187 C CA . GLY A 1 271 ? -122.905 -40.156 176.534 1.00 34.78 271 GLY A CA 1
ATOM 2188 C C . GLY A 1 271 ? -121.983 -39.114 177.143 1.00 34.78 271 GLY A C 1
ATOM 2189 O O . GLY A 1 271 ? -121.158 -39.471 177.965 1.00 34.78 271 GLY A O 1
ATOM 2190 N N . GLU A 1 272 ? -122.211 -37.832 176.850 1.00 34.84 272 GLU A N 1
ATOM 2191 C CA . GLU A 1 272 ? -122.379 -36.869 177.945 1.00 34.84 272 GLU A CA 1
ATOM 2192 C C . GLU A 1 272 ? -123.151 -35.625 177.497 1.00 34.84 272 GLU A C 1
ATOM 2194 O O . GLU A 1 272 ? -122.951 -35.070 176.417 1.00 34.84 272 GLU A O 1
ATOM 2199 N N . LYS A 1 273 ? -124.114 -35.226 178.328 1.00 42.97 273 LYS A N 1
ATOM 2200 C CA . LYS A 1 273 ? -125.040 -34.119 178.089 1.00 42.97 273 LYS A CA 1
ATOM 2201 C C . LYS A 1 273 ? -124.856 -33.138 179.246 1.00 42.97 273 LYS A C 1
ATOM 2203 O O . LYS A 1 273 ? -124.917 -33.560 180.396 1.00 42.97 273 LYS A O 1
ATOM 2208 N N . ASN A 1 274 ? -124.748 -31.846 178.930 1.00 42.72 274 ASN A N 1
ATOM 2209 C CA . ASN A 1 274 ? -124.774 -30.696 179.852 1.00 42.72 274 ASN A CA 1
ATOM 2210 C C . ASN A 1 274 ? -123.452 -30.315 180.568 1.00 42.72 274 ASN A C 1
ATOM 2212 O O . ASN A 1 274 ? -123.182 -30.769 181.676 1.00 42.72 274 ASN A O 1
ATOM 2216 N N . ARG A 1 275 ? -122.753 -29.307 180.022 1.00 39.66 275 ARG A N 1
ATOM 2217 C CA . ARG A 1 275 ? -122.224 -28.128 180.756 1.00 39.66 275 ARG A CA 1
ATOM 2218 C C . ARG A 1 275 ? -121.977 -26.996 179.735 1.00 39.66 275 ARG A C 1
ATOM 2220 O O . ARG A 1 275 ? -120.996 -27.041 179.012 1.00 39.66 275 ARG A O 1
ATOM 2227 N N . PHE A 1 276 ? -122.959 -26.158 179.387 1.00 34.09 276 PHE A N 1
ATOM 2228 C CA . PHE A 1 276 ? -123.669 -25.127 180.174 1.00 34.09 276 PHE A CA 1
ATOM 2229 C C . PHE A 1 276 ? -122.949 -23.758 180.173 1.00 34.09 276 PHE A C 1
ATOM 2231 O O . PHE A 1 276 ? -122.142 -23.455 181.037 1.00 34.09 276 PHE A O 1
ATOM 2238 N N . ASN A 1 277 ? -123.307 -22.930 179.186 1.00 44.03 277 ASN A N 1
ATOM 2239 C CA . ASN A 1 277 ? -123.709 -21.519 179.334 1.00 44.03 277 ASN A CA 1
ATOM 2240 C C . ASN A 1 277 ? -122.788 -20.465 180.004 1.00 44.03 277 ASN A C 1
ATOM 2242 O O . ASN A 1 277 ? -123.300 -19.398 180.328 1.00 44.03 277 ASN A O 1
ATOM 2246 N N . GLU A 1 278 ? -121.477 -20.674 180.178 1.00 42.12 278 GLU A N 1
ATOM 2247 C CA . GLU A 1 278 ? -120.663 -19.771 181.034 1.00 42.12 278 GLU A CA 1
ATOM 2248 C C . GLU A 1 278 ? -119.637 -18.842 180.331 1.00 42.12 278 GLU A C 1
ATOM 2250 O O . GLU A 1 278 ? -119.036 -18.000 180.988 1.00 42.12 278 GLU A O 1
ATOM 2255 N N . LEU A 1 279 ? -119.451 -18.909 179.001 1.00 42.44 279 LEU A N 1
ATOM 2256 C CA . LEU A 1 279 ? -118.478 -18.053 178.271 1.00 42.44 279 LEU A CA 1
ATOM 2257 C C . LEU A 1 279 ? -119.061 -17.229 177.104 1.00 42.44 279 LEU A C 1
ATOM 2259 O O . LEU A 1 279 ? -118.347 -16.812 176.196 1.00 42.44 279 LEU A O 1
ATOM 2263 N N . ALA A 1 280 ? -120.354 -16.906 177.156 1.00 48.16 280 ALA A N 1
ATOM 2264 C CA . ALA A 1 280 ? -121.023 -16.046 176.171 1.00 48.16 280 ALA A CA 1
ATOM 2265 C C . ALA A 1 280 ? -120.925 -14.528 176.478 1.00 48.16 280 ALA A C 1
ATOM 2267 O O . ALA A 1 280 ? -121.785 -13.766 176.041 1.00 48.16 280 ALA A O 1
ATOM 2268 N N . GLN A 1 281 ? -119.937 -14.076 177.272 1.00 42.69 281 GLN A N 1
ATOM 2269 C CA . GLN A 1 281 ? -119.993 -12.742 177.904 1.00 42.69 281 GLN A CA 1
ATOM 2270 C C . GLN A 1 281 ? -118.664 -11.956 178.025 1.00 42.69 281 GLN A C 1
ATOM 2272 O O . GLN A 1 281 ? -118.648 -10.934 178.704 1.00 42.69 281 GLN A O 1
ATOM 2277 N N . GLN A 1 282 ? -117.551 -12.382 177.404 1.00 38.47 282 GLN A N 1
ATOM 2278 C CA . GLN A 1 282 ? -116.223 -11.784 177.688 1.00 38.47 282 GLN A CA 1
ATOM 2279 C C . GLN A 1 282 ? -115.469 -11.099 176.528 1.00 38.47 282 GLN A C 1
ATOM 2281 O O . GLN A 1 282 ? -114.470 -10.441 176.806 1.00 38.47 282 GLN A O 1
ATOM 2286 N N . LEU A 1 283 ? -115.914 -11.172 175.262 1.00 46.22 283 LEU A N 1
ATOM 2287 C CA . LEU A 1 283 ? -115.119 -10.663 174.118 1.00 46.22 283 LEU A CA 1
ATOM 2288 C C . LEU A 1 283 ? -115.709 -9.478 173.323 1.00 46.22 283 LEU A C 1
ATOM 2290 O O . LEU A 1 283 ? -115.251 -9.191 172.225 1.00 46.22 283 LEU A O 1
ATOM 2294 N N . GLU A 1 284 ? -116.663 -8.740 173.896 1.00 51.03 284 GLU A N 1
ATOM 2295 C CA . GLU A 1 284 ? -117.116 -7.430 173.370 1.00 51.03 284 GLU A CA 1
ATOM 2296 C C . GLU A 1 284 ? -116.272 -6.251 173.927 1.00 51.03 284 GLU A C 1
ATOM 2298 O O . GLU A 1 284 ? -116.471 -5.098 173.558 1.00 51.03 284 GLU A O 1
ATOM 2303 N N . VAL A 1 285 ? -115.321 -6.521 174.836 1.00 54.50 285 VAL A N 1
ATOM 2304 C CA . VAL A 1 285 ? -114.667 -5.488 175.669 1.00 54.50 285 VAL A CA 1
ATOM 2305 C C . VAL A 1 285 ? -113.379 -4.904 175.062 1.00 54.50 285 VAL A C 1
ATOM 2307 O O . VAL A 1 285 ? -113.164 -3.699 175.166 1.00 54.50 285 VAL A O 1
ATOM 2310 N N . GLU A 1 286 ? -112.538 -5.688 174.375 1.00 44.09 286 GLU A N 1
ATOM 2311 C CA . GLU A 1 286 ? -111.298 -5.185 173.734 1.00 44.09 286 GLU A CA 1
ATOM 2312 C C . GLU A 1 286 ? -111.567 -4.563 172.348 1.00 44.09 286 GLU A C 1
ATOM 2314 O O . GLU A 1 286 ? -111.002 -4.934 171.321 1.00 44.09 286 GLU A O 1
ATOM 2319 N N . ARG A 1 287 ? -112.494 -3.597 172.320 1.00 47.06 287 ARG A N 1
ATOM 2320 C CA . ARG A 1 287 ? -113.019 -2.968 171.097 1.00 47.06 287 ARG A CA 1
ATOM 2321 C C . ARG A 1 287 ? -112.328 -1.645 170.719 1.00 47.06 287 ARG A C 1
ATOM 2323 O O . ARG A 1 287 ? -112.547 -1.145 169.617 1.00 47.06 287 ARG A O 1
ATOM 2330 N N . GLN A 1 288 ? -111.547 -1.029 171.615 1.00 44.16 288 GLN A N 1
ATOM 2331 C CA . GLN A 1 288 ? -111.132 0.383 171.488 1.00 44.16 288 GLN A CA 1
ATOM 2332 C C . GLN A 1 288 ? -109.726 0.676 172.057 1.00 44.16 288 GLN A C 1
ATOM 2334 O O . GLN A 1 288 ? -109.612 1.224 173.152 1.00 44.16 288 GLN A O 1
ATOM 2339 N N . ARG A 1 289 ? -108.640 0.362 171.323 1.00 40.12 289 ARG A N 1
ATOM 2340 C CA . ARG A 1 289 ? -107.272 0.695 171.798 1.00 40.12 289 ARG A CA 1
ATOM 2341 C C . ARG A 1 289 ? -106.242 1.190 170.771 1.00 40.12 289 ARG A C 1
ATOM 2343 O O . ARG A 1 289 ? -105.557 2.168 171.052 1.00 40.12 289 ARG A O 1
ATOM 2350 N N . ASN A 1 290 ? -106.152 0.607 169.574 1.00 36.25 290 ASN A N 1
ATOM 2351 C CA . ASN A 1 290 ? -105.031 0.872 168.648 1.00 36.25 290 ASN A CA 1
ATOM 2352 C C . ASN A 1 290 ? -105.344 1.899 167.538 1.00 36.25 290 ASN A C 1
ATOM 2354 O O . ASN A 1 290 ? -105.178 1.622 166.355 1.00 36.25 290 ASN A O 1
ATOM 2358 N N . VAL A 1 291 ? -105.795 3.097 167.927 1.00 49.41 291 VAL A N 1
ATOM 2359 C CA . VAL A 1 291 ? -106.024 4.254 167.022 1.00 49.41 291 VAL A CA 1
ATOM 2360 C C . VAL A 1 291 ? -104.977 5.369 167.227 1.00 49.41 291 VAL A C 1
ATOM 2362 O O . VAL A 1 291 ? -104.964 6.355 166.494 1.00 49.41 291 VAL A O 1
ATOM 2365 N N . ALA A 1 292 ? -104.084 5.229 168.214 1.00 40.34 292 ALA A N 1
ATOM 2366 C CA . ALA A 1 292 ? -103.318 6.344 168.775 1.00 40.34 292 ALA A CA 1
ATOM 2367 C C . ALA A 1 292 ? -101.802 6.094 168.921 1.00 40.34 292 ALA A C 1
ATOM 2369 O O . ALA A 1 292 ? -101.226 6.480 169.932 1.00 40.34 292 ALA A O 1
ATOM 2370 N N . LEU A 1 293 ? -101.154 5.499 167.912 1.00 47.25 293 LEU A N 1
ATOM 2371 C CA . LEU A 1 293 ? -99.703 5.620 167.711 1.00 47.25 293 LEU A CA 1
ATOM 2372 C C . LEU A 1 293 ? -99.413 5.996 166.245 1.00 47.25 293 LEU A C 1
ATOM 2374 O O . LEU A 1 293 ? -99.622 5.204 165.331 1.00 47.25 293 LEU A O 1
ATOM 2378 N N . GLU A 1 294 ? -99.033 7.267 166.070 1.00 36.81 294 GLU A N 1
ATOM 2379 C CA . GLU A 1 294 ? -97.757 7.697 165.460 1.00 36.81 294 GLU A CA 1
ATOM 2380 C C . GLU A 1 294 ? -97.401 7.128 164.069 1.00 36.81 294 GLU A C 1
ATOM 2382 O O . GLU A 1 294 ? -97.096 5.955 163.910 1.00 36.81 294 GLU A O 1
ATOM 2387 N N . LYS A 1 295 ? -97.378 7.905 162.977 1.00 43.97 295 LYS A N 1
ATOM 2388 C CA . LYS A 1 295 ? -97.496 9.368 162.789 1.00 43.97 295 LYS A CA 1
ATOM 2389 C C . LYS A 1 295 ? -96.305 10.242 163.236 1.00 43.97 295 LYS A C 1
ATOM 2391 O O . LYS A 1 295 ? -96.529 11.380 163.636 1.00 43.97 295 LYS A O 1
ATOM 2396 N N . GLU A 1 296 ? -95.066 9.779 163.053 1.00 36.38 296 GLU A N 1
ATOM 2397 C CA . GLU A 1 296 ? -93.897 10.669 162.879 1.00 36.38 296 GLU A CA 1
ATOM 2398 C C . GLU A 1 296 ? -92.761 10.004 162.052 1.00 36.38 296 GLU A C 1
ATOM 2400 O O . GLU A 1 296 ? -92.782 8.790 161.882 1.00 36.38 296 GLU A O 1
ATOM 2405 N N . LEU A 1 297 ? -91.802 10.804 161.536 1.00 38.88 297 LEU A N 1
ATOM 2406 C CA . LEU A 1 297 ? -90.560 10.428 160.798 1.00 38.88 297 LEU A CA 1
ATOM 2407 C C . LEU A 1 297 ? -90.746 9.696 159.427 1.00 38.88 297 LEU A C 1
ATOM 2409 O O . LEU A 1 297 ? -91.130 8.534 159.400 1.00 38.88 297 LEU A O 1
ATOM 2413 N N . GLN A 1 298 ? -90.543 10.233 158.202 1.00 36.41 298 GLN A N 1
ATOM 2414 C CA . GLN A 1 298 ? -89.767 11.358 157.602 1.00 36.41 298 GLN A CA 1
ATOM 2415 C C . GLN A 1 298 ? -88.274 11.029 157.276 1.00 36.41 298 GLN A C 1
ATOM 2417 O O . GLN A 1 298 ? -87.546 10.686 158.199 1.00 36.41 298 GLN A O 1
ATOM 2422 N N . GLY A 1 299 ? -87.801 11.118 155.996 1.00 34.91 299 GLY A N 1
ATOM 2423 C CA . GLY A 1 299 ? -86.494 10.498 155.580 1.00 34.91 299 GLY A CA 1
ATOM 2424 C C . GLY A 1 299 ? -85.616 10.949 154.352 1.00 34.91 299 GLY A C 1
ATOM 2425 O O . GLY A 1 299 ? -84.404 10.900 154.507 1.00 34.91 299 GLY A O 1
ATOM 2426 N N . ILE A 1 300 ? -86.129 11.455 153.204 1.00 36.16 300 ILE A N 1
ATOM 2427 C CA . ILE A 1 300 ? -85.404 12.181 152.078 1.00 36.16 300 ILE A CA 1
ATOM 2428 C C . ILE A 1 300 ? -84.356 11.463 151.110 1.00 36.16 300 ILE A C 1
ATOM 2430 O O . ILE A 1 300 ? -83.558 10.653 151.556 1.00 36.16 300 ILE A O 1
ATOM 2434 N N . MET A 1 301 ? -84.279 11.915 149.816 1.00 38.31 301 MET A N 1
ATOM 2435 C CA . MET A 1 301 ? -83.159 11.909 148.775 1.00 38.31 301 MET A CA 1
ATOM 2436 C C . MET A 1 301 ? -82.866 10.672 147.844 1.00 38.31 301 MET A C 1
ATOM 2438 O O . MET A 1 301 ? -83.274 9.582 148.221 1.00 38.31 301 MET A O 1
ATOM 2442 N N . SER A 1 302 ? -82.127 10.666 146.681 1.00 43.12 302 SER A N 1
ATOM 2443 C CA . SER A 1 302 ? -81.696 11.573 145.523 1.00 43.12 302 SER A CA 1
ATOM 2444 C C . SER A 1 302 ? -80.706 10.805 144.541 1.00 43.12 302 SER A C 1
ATOM 2446 O O . SER A 1 302 ? -80.307 9.715 144.930 1.00 43.12 302 SER A O 1
ATOM 2448 N N . ASP A 1 303 ? -80.104 11.244 143.389 1.00 36.03 303 ASP A N 1
ATOM 2449 C CA . ASP A 1 303 ? -80.490 11.943 142.105 1.00 36.03 303 ASP A CA 1
ATOM 2450 C C . ASP A 1 303 ? -79.292 12.019 141.032 1.00 36.03 303 ASP A C 1
ATOM 2452 O O . ASP A 1 303 ? -78.140 12.024 141.458 1.00 36.03 303 ASP A O 1
ATOM 2456 N N . ARG A 1 304 ? -79.534 12.171 139.687 1.00 38.72 304 ARG A N 1
ATOM 2457 C CA . ARG A 1 304 ? -78.643 12.635 138.512 1.00 38.72 304 ARG A CA 1
ATOM 2458 C C . ARG A 1 304 ? -77.479 11.779 137.883 1.00 38.72 304 ARG A C 1
ATOM 2460 O O . ARG A 1 304 ? -77.171 10.740 138.444 1.00 38.72 304 ARG A O 1
ATOM 2467 N N . GLN A 1 305 ? -76.698 12.137 136.804 1.00 41.19 305 GLN A N 1
ATOM 2468 C CA . GLN A 1 305 ? -76.768 12.646 135.356 1.00 41.19 305 GLN A CA 1
ATOM 2469 C C . GLN A 1 305 ? -75.289 12.689 134.745 1.00 41.19 305 GLN A C 1
ATOM 2471 O O . GLN A 1 305 ? -74.385 12.598 135.566 1.00 41.19 305 GLN A O 1
ATOM 2476 N N . LEU A 1 306 ? -74.828 12.847 133.458 1.00 39.94 306 LEU A N 1
ATOM 2477 C CA . LEU A 1 306 ? -75.308 12.913 132.027 1.00 39.94 306 LEU A CA 1
ATOM 2478 C C . LEU A 1 306 ? -74.207 12.478 130.941 1.00 39.94 306 LEU A C 1
ATOM 2480 O O . LEU A 1 306 ? -73.620 11.426 131.155 1.00 39.94 306 LEU A O 1
ATOM 2484 N N . ALA A 1 307 ? -73.945 13.157 129.774 1.00 35.91 307 ALA A N 1
ATOM 2485 C CA . ALA A 1 307 ? -73.264 12.602 128.534 1.00 35.91 307 ALA A CA 1
ATOM 2486 C C . ALA A 1 307 ? -72.542 13.592 127.507 1.00 35.91 307 ALA A C 1
ATOM 2488 O O . ALA A 1 307 ? -72.641 14.804 127.692 1.00 35.91 307 ALA A O 1
ATOM 2489 N N . ASN A 1 308 ? -71.939 13.064 126.387 1.00 33.16 308 ASN A N 1
ATOM 2490 C CA . ASN A 1 308 ? -71.392 13.661 125.086 1.00 33.16 308 ASN A CA 1
ATOM 2491 C C . ASN A 1 308 ? -69.852 13.980 124.929 1.00 33.16 308 ASN A C 1
ATOM 2493 O O . ASN A 1 308 ? -69.211 14.181 125.952 1.00 33.16 308 ASN A O 1
ATOM 2497 N N . GLY A 1 309 ? -69.163 14.111 123.746 1.00 30.20 309 GLY A N 1
ATOM 2498 C CA . GLY A 1 309 ? -69.390 13.752 122.295 1.00 30.20 309 GLY A CA 1
ATOM 2499 C C . GLY A 1 309 ? -68.532 14.499 121.176 1.00 30.20 309 GLY A C 1
ATOM 2500 O O . GLY A 1 309 ? -68.181 15.656 121.381 1.00 30.20 309 GLY A O 1
ATOM 2501 N N . ASN A 1 310 ? -68.317 13.910 119.957 1.00 32.81 310 ASN A N 1
ATOM 2502 C CA . ASN A 1 310 ? -67.972 14.518 118.598 1.00 32.81 310 ASN A CA 1
ATOM 2503 C C . ASN A 1 310 ? -66.455 14.616 118.044 1.00 32.81 310 ASN A C 1
ATOM 2505 O O . ASN A 1 310 ? -65.702 13.742 118.462 1.00 32.81 310 ASN A O 1
ATOM 2509 N N . PRO A 1 311 ? -65.961 15.495 117.083 1.00 57.19 311 PRO A N 1
ATOM 2510 C CA . PRO A 1 311 ? -65.693 15.238 115.603 1.00 57.19 311 PRO A CA 1
ATOM 2511 C C . PRO A 1 311 ? -64.404 15.834 114.834 1.00 57.19 311 PRO A C 1
ATOM 2513 O O . PRO A 1 311 ? -63.562 16.466 115.460 1.00 57.19 311 PRO A O 1
ATOM 2516 N N . VAL A 1 312 ? -64.338 15.738 113.458 1.00 36.28 312 VAL A N 1
ATOM 2517 C CA . VAL A 1 312 ? -63.507 16.415 112.339 1.00 36.28 312 VAL A CA 1
ATOM 2518 C C . VAL A 1 312 ? -61.983 16.085 112.077 1.00 36.28 312 VAL A C 1
ATOM 2520 O O . VAL A 1 312 ? -61.455 15.300 112.850 1.00 36.28 312 VAL A O 1
ATOM 2523 N N . MET A 1 313 ? -61.188 16.486 111.018 1.00 36.16 313 MET A N 1
ATOM 2524 C CA . MET A 1 313 ? -61.150 17.548 109.921 1.00 36.16 313 MET A CA 1
ATOM 2525 C C . MET A 1 313 ? -60.258 17.192 108.632 1.00 36.16 313 MET A C 1
ATOM 2527 O O . MET A 1 313 ? -59.815 16.051 108.548 1.00 36.16 313 MET A O 1
ATOM 2531 N N . PHE A 1 314 ? -59.969 18.104 107.642 1.00 40.44 314 PHE A N 1
ATOM 2532 C CA . PHE A 1 314 ? -59.175 17.912 106.351 1.00 40.44 314 PHE A CA 1
ATOM 2533 C C . PHE A 1 314 ? -58.634 19.236 105.660 1.00 40.44 314 PHE A C 1
ATOM 2535 O O . PHE A 1 314 ? -59.259 20.257 105.926 1.00 40.44 314 PHE A O 1
ATOM 2542 N N . ASP A 1 315 ? -57.596 19.263 104.751 1.00 32.69 315 ASP A N 1
ATOM 2543 C CA . ASP A 1 315 ? -57.270 20.447 103.846 1.00 32.69 315 ASP A CA 1
ATOM 2544 C C . ASP A 1 315 ? -56.229 20.353 102.625 1.00 32.69 315 ASP A C 1
ATOM 2546 O O . ASP A 1 315 ? -55.198 19.697 102.742 1.00 32.69 315 ASP A O 1
ATOM 2550 N N . ASN A 1 316 ? -56.502 21.076 101.496 1.00 34.12 316 ASN A N 1
ATOM 2551 C CA . ASN A 1 316 ? -55.726 21.927 100.489 1.00 34.12 316 ASN A CA 1
ATOM 2552 C C . ASN A 1 316 ? -54.459 21.655 99.531 1.00 34.12 316 ASN A C 1
ATOM 2554 O O . ASN A 1 316 ? -53.349 21.393 99.977 1.00 34.12 316 ASN A O 1
ATOM 2558 N N . ASP A 1 317 ? -54.626 22.008 98.210 1.00 37.06 317 ASP A N 1
ATOM 2559 C CA . ASP A 1 317 ? -53.852 22.892 97.221 1.00 37.06 317 ASP A CA 1
ATOM 2560 C C . ASP A 1 317 ? -52.720 22.527 96.131 1.00 37.06 317 ASP A C 1
ATOM 2562 O O . ASP A 1 317 ? -52.385 21.372 95.883 1.00 37.06 317 ASP A O 1
ATOM 2566 N N . ARG A 1 318 ? -52.235 23.558 95.363 1.00 45.03 318 ARG A N 1
ATOM 2567 C CA . ARG A 1 318 ? -51.860 23.756 93.890 1.00 45.03 318 ARG A CA 1
ATOM 2568 C C . ARG A 1 318 ? -50.408 23.606 93.259 1.00 45.03 318 ARG A C 1
ATOM 2570 O O . ARG A 1 318 ? -49.447 24.152 93.779 1.00 45.03 318 ARG A O 1
ATOM 2577 N N . LYS A 1 319 ? -50.360 23.172 91.961 1.00 41.31 319 LYS A N 1
ATOM 2578 C CA . LYS A 1 319 ? -49.859 23.797 90.651 1.00 41.31 319 LYS A CA 1
ATOM 2579 C C . LYS A 1 319 ? -48.368 24.202 90.267 1.00 41.31 319 LYS A C 1
ATOM 2581 O O . LYS A 1 319 ? -47.766 25.038 90.921 1.00 41.31 319 LYS A O 1
ATOM 2586 N N . ALA A 1 320 ? -47.968 23.860 89.003 1.00 44.16 320 ALA A N 1
ATOM 2587 C CA . ALA A 1 320 ? -47.016 24.507 88.010 1.00 44.16 320 ALA A CA 1
ATOM 2588 C C . ALA A 1 320 ? -45.454 24.412 88.148 1.00 44.16 320 ALA A C 1
ATOM 2590 O O . ALA A 1 320 ? -44.970 24.174 89.242 1.00 44.16 320 ALA A O 1
ATOM 2591 N N . ALA A 1 321 ? -44.577 24.684 87.138 1.00 44.53 321 ALA A N 1
ATOM 2592 C CA . ALA A 1 321 ? -44.523 24.477 85.650 1.00 44.53 321 ALA A CA 1
ATOM 2593 C C . ALA A 1 321 ? -43.170 25.003 85.035 1.00 44.53 321 ALA A C 1
ATOM 2595 O O . ALA A 1 321 ? -42.835 26.150 85.321 1.00 44.53 321 ALA A O 1
ATOM 2596 N N . ASN A 1 322 ? -42.410 24.259 84.185 1.00 48.28 322 ASN A N 1
ATOM 2597 C CA . ASN A 1 322 ? -41.147 24.752 83.538 1.00 48.28 322 ASN A CA 1
ATOM 2598 C C . ASN A 1 322 ? -40.513 23.834 82.430 1.00 48.28 322 ASN A C 1
ATOM 2600 O O . ASN A 1 322 ? -39.676 23.004 82.782 1.00 48.28 322 ASN A O 1
ATOM 2604 N N . GLU A 1 323 ? -40.799 23.985 81.115 1.00 58.94 323 GLU A N 1
ATOM 2605 C CA . GLU A 1 323 ? -40.116 23.171 80.055 1.00 58.94 323 GLU A CA 1
ATOM 2606 C C . GLU A 1 323 ? -39.715 23.868 78.718 1.00 58.94 323 GLU A C 1
ATOM 2608 O O . GLU A 1 323 ? -38.683 23.510 78.136 1.00 58.94 323 GLU A O 1
ATOM 2613 N N . ASP A 1 324 ? -40.444 24.874 78.210 1.00 53.78 324 ASP A N 1
ATOM 2614 C CA . ASP A 1 324 ? -40.330 25.333 76.800 1.00 53.78 324 ASP A CA 1
ATOM 2615 C C . ASP A 1 324 ? -38.947 25.861 76.349 1.00 53.78 324 ASP A C 1
ATOM 2617 O O . ASP A 1 324 ? -38.572 25.764 75.173 1.00 53.78 324 ASP A O 1
ATOM 2621 N N . MET A 1 325 ? -38.141 26.395 77.273 1.00 62.75 325 MET A N 1
ATOM 2622 C CA . MET A 1 325 ? -36.855 27.049 76.971 1.00 62.75 325 MET A CA 1
ATOM 2623 C C . MET A 1 325 ? -35.822 26.119 76.293 1.00 62.75 325 MET A C 1
ATOM 2625 O O . MET A 1 325 ? -34.888 26.583 75.629 1.00 62.75 325 MET A O 1
ATOM 2629 N N . VAL A 1 326 ? -35.954 24.797 76.447 1.00 67.38 326 VAL A N 1
ATOM 2630 C CA . VAL A 1 326 ? -34.949 23.820 75.988 1.00 67.38 326 VAL A CA 1
ATOM 2631 C C . VAL A 1 326 ? -35.071 23.492 74.491 1.00 67.38 326 VAL A C 1
ATOM 2633 O O . VAL A 1 326 ? -34.068 23.143 73.858 1.00 67.38 326 VAL A O 1
ATOM 2636 N N . ILE A 1 327 ? -36.266 23.613 73.905 1.00 68.50 327 ILE A N 1
ATOM 2637 C CA . ILE A 1 327 ? -36.558 23.140 72.539 1.00 68.50 327 ILE A CA 1
ATOM 2638 C C . ILE A 1 327 ? -35.976 24.099 71.488 1.00 68.50 327 ILE A C 1
ATOM 2640 O O . ILE A 1 327 ? -35.147 23.693 70.666 1.00 68.50 327 ILE A O 1
ATOM 2644 N N . LEU A 1 328 ? -36.299 25.393 71.583 1.00 71.88 328 LEU A N 1
ATOM 2645 C CA . LEU A 1 328 ? -35.824 26.448 70.670 1.00 71.88 328 LEU A CA 1
ATOM 2646 C C . LEU A 1 328 ? -34.285 26.483 70.544 1.00 71.88 328 LEU A C 1
ATOM 2648 O O . LEU A 1 328 ? -33.731 26.650 69.454 1.00 71.88 328 LEU A O 1
ATOM 2652 N N . LYS A 1 329 ? -33.572 26.230 71.651 1.00 74.12 329 LYS A N 1
ATOM 2653 C CA . LYS A 1 329 ? -32.098 26.215 71.718 1.00 74.12 329 LYS A CA 1
ATOM 2654 C C . LYS A 1 329 ? -31.450 25.054 70.943 1.00 74.12 329 LYS A C 1
ATOM 2656 O O . LYS A 1 329 ? -30.257 25.122 70.632 1.00 74.12 329 LYS A O 1
ATOM 2661 N N . LYS A 1 330 ? -32.203 23.992 70.628 1.00 80.62 330 LYS A N 1
ATOM 2662 C CA . LYS A 1 330 ? -31.760 22.890 69.752 1.00 80.62 330 LYS A CA 1
ATOM 2663 C C . LYS A 1 330 ? -32.002 23.228 68.278 1.00 80.62 330 LYS A C 1
ATOM 2665 O O . LYS A 1 330 ? -31.108 23.013 67.462 1.00 80.62 330 LYS A O 1
ATOM 2670 N N . GLN A 1 331 ? -33.149 23.823 67.956 1.00 76.06 331 GLN A N 1
ATOM 2671 C CA . GLN A 1 331 ? -33.561 24.144 66.585 1.00 76.06 331 GLN A CA 1
ATOM 2672 C C . GLN A 1 331 ? -32.607 25.148 65.909 1.00 76.06 331 GLN A C 1
ATOM 2674 O O . GLN A 1 331 ? -32.054 24.857 64.848 1.00 76.06 331 GLN A O 1
ATOM 2679 N N . LEU A 1 332 ? -32.255 26.235 66.609 1.00 80.56 332 LEU A N 1
ATOM 2680 C CA . LEU A 1 332 ? -31.298 27.254 66.142 1.00 80.56 332 LEU A CA 1
ATOM 2681 C C . LEU A 1 332 ? -29.892 26.697 65.812 1.00 80.56 332 LEU A C 1
ATOM 2683 O O . LEU A 1 332 ? -29.146 27.274 65.015 1.00 80.56 332 LEU A O 1
ATOM 2687 N N . LYS A 1 333 ? -29.490 25.565 66.414 1.00 83.12 333 LYS A N 1
ATOM 2688 C CA . LYS A 1 333 ? -28.208 24.909 66.092 1.00 83.12 333 LYS A CA 1
ATOM 2689 C C . LYS A 1 333 ? -28.251 24.174 64.750 1.00 83.12 333 LYS A C 1
ATOM 2691 O O . LYS A 1 333 ? -27.225 24.135 64.073 1.00 83.12 333 LYS A O 1
ATOM 2696 N N . LEU A 1 334 ? -29.403 23.617 64.369 1.00 80.62 334 LEU A N 1
ATOM 2697 C CA . LEU A 1 334 ? -29.576 22.853 63.130 1.00 80.62 334 LEU A CA 1
ATOM 2698 C C . LEU A 1 334 ? -29.492 23.773 61.904 1.00 80.62 334 LEU A C 1
ATOM 2700 O O . LEU A 1 334 ? -28.677 23.546 61.007 1.00 80.62 334 LEU A O 1
ATOM 2704 N N . GLU A 1 335 ? -30.245 24.872 61.921 1.00 83.50 335 GLU A N 1
ATOM 2705 C CA . GLU A 1 335 ? -30.261 25.884 60.854 1.00 83.50 335 GLU A CA 1
ATOM 2706 C C . GLU A 1 335 ? -28.865 26.481 60.616 1.00 83.50 335 GLU A C 1
ATOM 2708 O O . GLU A 1 335 ? -28.411 26.623 59.479 1.00 83.50 335 GLU A O 1
ATOM 2713 N N . LYS A 1 336 ? -28.109 26.738 61.695 1.00 87.12 336 LYS A N 1
ATOM 2714 C CA . LYS A 1 336 ? -26.730 27.252 61.625 1.00 87.12 336 LYS A CA 1
ATOM 2715 C C . LYS A 1 336 ? -25.739 26.268 60.979 1.00 87.12 336 LYS A C 1
ATOM 2717 O O . LYS A 1 336 ? -24.677 26.696 60.518 1.00 87.12 336 LYS A O 1
ATOM 2722 N N . VAL A 1 337 ? -26.062 24.973 60.917 1.00 86.88 337 VAL A N 1
ATOM 2723 C CA . VAL A 1 337 ? -25.312 23.964 60.145 1.00 86.88 337 VAL A CA 1
ATOM 2724 C C . VAL A 1 337 ? -25.814 23.904 58.700 1.00 86.88 337 VAL A C 1
ATOM 2726 O O . VAL A 1 337 ? -24.995 23.931 57.781 1.00 86.88 337 VAL A O 1
ATOM 2729 N N . GLN A 1 338 ? -27.131 23.912 58.480 1.00 78.88 338 GLN A N 1
ATOM 2730 C CA . GLN A 1 338 ? -27.737 23.908 57.141 1.00 78.88 338 GLN A CA 1
ATOM 2731 C C . GLN A 1 338 ? -27.302 25.126 56.306 1.00 78.88 338 GLN A C 1
ATOM 2733 O O . GLN A 1 338 ? -26.837 24.961 55.179 1.00 78.88 338 GLN A O 1
ATOM 2738 N N . ALA A 1 339 ? -27.311 26.334 56.878 1.00 85.00 339 ALA A N 1
ATOM 2739 C CA . ALA A 1 339 ? -26.834 27.552 56.216 1.00 85.00 339 ALA A CA 1
ATOM 2740 C C . ALA A 1 339 ? -25.333 27.492 55.857 1.00 85.00 339 ALA A C 1
ATOM 2742 O O . ALA A 1 339 ? -24.917 27.947 54.787 1.00 85.00 339 ALA A O 1
ATOM 2743 N N . LYS A 1 340 ? -24.500 26.876 56.714 1.00 90.19 340 LYS A N 1
ATOM 2744 C CA . LYS A 1 340 ? -23.078 26.622 56.413 1.00 90.19 340 LYS A CA 1
ATOM 2745 C C . LYS A 1 340 ? -22.906 25.613 55.275 1.00 90.19 340 LYS A C 1
ATOM 2747 O O . LYS A 1 340 ? -22.015 25.796 54.446 1.00 90.19 340 LYS A O 1
ATOM 2752 N N . HIS A 1 341 ? -23.735 24.570 55.228 1.00 88.44 341 HIS A N 1
ATOM 2753 C CA . HIS A 1 341 ? -23.725 23.579 54.154 1.00 88.44 341 HIS A CA 1
ATOM 2754 C C . HIS A 1 341 ? -24.150 24.210 52.818 1.00 88.44 341 HIS A C 1
ATOM 2756 O O . HIS A 1 341 ? -23.386 24.151 51.856 1.00 88.44 341 HIS A O 1
ATOM 2762 N N . ALA A 1 342 ? -25.277 24.928 52.781 1.00 85.06 342 ALA A N 1
ATOM 2763 C CA . ALA A 1 342 ? -25.752 25.644 51.595 1.00 85.06 342 ALA A CA 1
ATOM 2764 C C . ALA A 1 342 ? -24.693 26.614 51.030 1.00 85.06 342 ALA A C 1
ATOM 2766 O O . ALA A 1 342 ? -24.419 26.607 49.830 1.00 85.06 342 ALA A O 1
ATOM 2767 N N . LYS A 1 343 ? -24.003 27.378 51.894 1.00 91.00 343 LYS A N 1
ATOM 2768 C CA . LYS A 1 343 ? -22.919 28.290 51.477 1.00 91.00 343 LYS A CA 1
ATOM 2769 C C . LYS A 1 343 ? -21.670 27.568 50.937 1.00 91.00 343 LYS A C 1
ATOM 2771 O O . LYS A 1 343 ? -20.917 28.170 50.173 1.00 91.00 343 LYS A O 1
ATOM 2776 N N . ARG A 1 344 ? -21.441 26.296 51.292 1.00 88.75 344 ARG A N 1
ATOM 2777 C CA . ARG A 1 344 ? -20.400 25.444 50.677 1.00 88.75 344 ARG A CA 1
ATOM 2778 C C . ARG A 1 344 ? -20.858 24.891 49.326 1.00 88.75 344 ARG A C 1
ATOM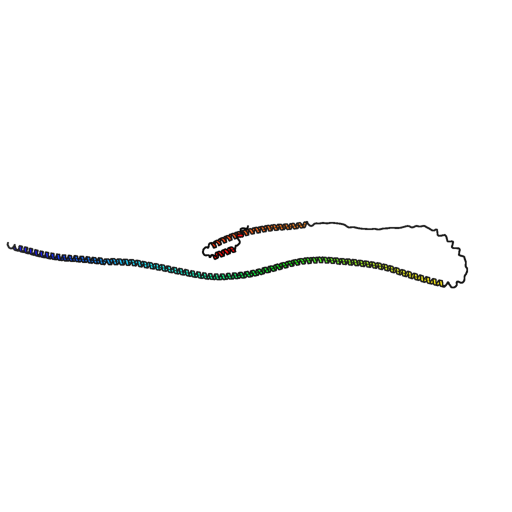 2780 O O . ARG A 1 344 ? -20.115 25.015 48.357 1.00 88.75 344 ARG A O 1
ATOM 2787 N N . VAL A 1 345 ? -22.083 24.367 49.241 1.00 87.06 345 VAL A N 1
ATOM 2788 C CA . VAL A 1 345 ? -22.673 23.839 47.995 1.00 87.06 345 VAL A CA 1
ATOM 2789 C C . VAL A 1 345 ? -22.743 24.919 46.912 1.00 87.06 345 VAL A C 1
ATOM 2791 O O . VAL A 1 345 ? -22.331 24.673 45.784 1.00 87.06 345 VAL A O 1
ATOM 2794 N N . ALA A 1 346 ? -23.162 26.142 47.253 1.00 88.38 346 ALA A N 1
ATOM 2795 C CA . ALA A 1 346 ? -23.198 27.264 46.312 1.00 88.38 346 ALA A CA 1
ATOM 2796 C C . ALA A 1 346 ? -21.807 27.625 45.752 1.00 88.38 346 ALA A C 1
ATOM 2798 O O . ALA A 1 346 ? -21.677 27.901 44.561 1.00 88.38 346 ALA A O 1
ATOM 2799 N N . LYS A 1 347 ? -20.751 27.576 46.582 1.00 91.50 347 LYS A N 1
ATOM 2800 C CA . LYS A 1 347 ? -19.365 27.779 46.125 1.00 91.50 347 LYS A CA 1
ATOM 2801 C C . LYS A 1 347 ? -18.901 26.661 45.191 1.00 91.50 347 LYS A C 1
ATOM 2803 O O . LYS A 1 347 ? -18.348 26.958 44.139 1.00 91.50 347 LYS A O 1
ATOM 2808 N N . LEU A 1 348 ? -19.143 25.402 45.560 1.00 86.44 348 LEU A N 1
ATOM 2809 C CA . LEU A 1 348 ? -18.743 24.242 44.761 1.00 86.44 348 LEU A CA 1
ATOM 2810 C C . LEU A 1 348 ? -19.457 24.223 43.402 1.00 86.44 348 LEU A C 1
ATOM 2812 O O . LEU A 1 348 ? -18.801 24.076 42.377 1.00 86.44 348 LEU A O 1
ATOM 2816 N N . ARG A 1 349 ? -20.768 24.498 43.378 1.00 86.50 349 ARG A N 1
ATOM 2817 C CA . ARG A 1 349 ? -21.546 24.623 42.138 1.00 86.50 349 ARG A CA 1
ATOM 2818 C C . ARG A 1 349 ? -21.072 25.787 41.261 1.00 86.50 349 ARG A C 1
ATOM 2820 O O . ARG A 1 349 ? -21.120 25.666 40.043 1.00 86.50 349 ARG A O 1
ATOM 2827 N N . LYS A 1 350 ? -20.583 26.892 41.846 1.00 92.38 350 LYS A N 1
ATOM 2828 C CA . LYS A 1 350 ? -19.951 27.962 41.058 1.00 92.38 350 LYS A CA 1
ATOM 2829 C C . LYS A 1 350 ? -18.674 27.459 40.376 1.00 92.38 350 LYS A C 1
ATOM 2831 O O . LYS A 1 350 ? -18.571 27.583 39.166 1.00 92.38 350 LYS A O 1
ATOM 2836 N N . VAL A 1 351 ? -17.756 26.842 41.125 1.00 91.06 351 VAL A N 1
ATOM 2837 C CA . VAL A 1 351 ? -16.493 26.313 40.573 1.00 91.06 351 VAL A CA 1
ATOM 2838 C C . VAL A 1 351 ? -16.753 25.270 39.481 1.00 91.06 351 VAL A C 1
ATOM 2840 O O . VAL A 1 351 ? -16.142 25.346 38.425 1.00 91.06 351 VAL A O 1
ATOM 2843 N N . GLN A 1 352 ? -17.714 24.361 39.675 1.00 86.25 352 GLN A N 1
ATOM 2844 C CA . GLN A 1 352 ? -18.125 23.405 38.637 1.00 86.25 352 GLN A CA 1
ATOM 2845 C C . GLN A 1 352 ? -18.678 24.095 37.380 1.00 86.25 352 GLN A C 1
ATOM 2847 O O . GLN A 1 352 ? -18.321 23.712 36.273 1.00 86.25 352 GLN A O 1
ATOM 2852 N N . ASN A 1 353 ? -19.516 25.126 37.532 1.00 90.44 353 ASN A N 1
ATOM 2853 C CA . ASN A 1 353 ? -20.031 25.896 36.395 1.00 90.44 353 ASN A CA 1
ATOM 2854 C C . ASN A 1 353 ? -18.943 26.715 35.682 1.00 90.44 353 ASN A C 1
ATOM 2856 O O . ASN A 1 353 ? -19.086 26.990 34.494 1.00 90.44 353 ASN A O 1
ATOM 2860 N N . ASP A 1 354 ? -17.910 27.159 36.398 1.00 89.94 354 ASP A N 1
ATOM 2861 C CA . ASP A 1 354 ? -16.804 27.922 35.823 1.00 89.94 354 ASP A CA 1
ATOM 2862 C C . ASP A 1 354 ? -15.850 26.978 35.047 1.00 89.94 354 ASP A C 1
ATOM 2864 O O . ASP A 1 354 ? -15.546 27.274 33.895 1.00 89.94 354 ASP A O 1
ATOM 2868 N N . ILE A 1 355 ? -15.527 25.787 35.582 1.00 89.75 355 ILE A N 1
ATOM 2869 C CA . ILE A 1 355 ? -14.782 24.720 34.869 1.00 89.75 355 ILE A CA 1
ATOM 2870 C C . ILE A 1 355 ? -15.536 24.250 33.613 1.00 89.75 355 ILE A C 1
ATOM 2872 O O . ILE A 1 355 ? -14.968 24.220 32.527 1.00 89.75 355 ILE A O 1
ATOM 2876 N N . MET A 1 356 ? -16.838 23.959 33.725 1.00 90.44 356 MET A N 1
ATOM 2877 C CA . MET A 1 356 ? -17.668 23.510 32.594 1.00 90.44 356 MET A CA 1
ATOM 2878 C C . MET A 1 356 ? -17.673 24.525 31.433 1.00 90.44 356 MET A C 1
ATOM 2880 O O . MET A 1 356 ? -17.780 24.144 30.270 1.00 90.44 356 MET A O 1
ATOM 2884 N N . LYS A 1 357 ? -17.561 25.831 31.719 1.00 91.69 357 LYS A N 1
ATOM 2885 C CA . LYS A 1 357 ? -17.427 26.860 30.672 1.00 91.69 357 LYS A CA 1
ATOM 2886 C C . LYS A 1 357 ? -16.052 26.832 30.016 1.00 91.69 357 LYS A C 1
ATOM 2888 O O . LYS A 1 357 ? -15.979 27.021 28.810 1.00 91.69 357 LYS A O 1
ATOM 2893 N N . GLU A 1 358 ? -14.994 26.631 30.795 1.00 91.56 358 GLU A N 1
ATOM 2894 C CA . GLU A 1 358 ? -13.621 26.534 30.296 1.00 91.56 358 GLU A CA 1
ATOM 2895 C C . GLU A 1 358 ? -13.473 25.324 29.360 1.00 91.56 358 GLU A C 1
ATOM 2897 O O . GLU A 1 358 ? -13.080 25.493 28.207 1.00 91.56 358 GLU A O 1
ATOM 2902 N N . GLU A 1 359 ? -13.951 24.147 29.779 1.00 87.81 359 GLU A N 1
ATOM 2903 C CA . GLU A 1 359 ? -14.019 22.935 28.947 1.00 87.81 359 GLU A CA 1
ATOM 2904 C C . GLU A 1 359 ? -14.824 23.166 27.652 1.00 87.81 359 GLU A C 1
ATOM 2906 O O . GLU A 1 359 ? -14.363 22.830 26.561 1.00 87.81 359 GLU A O 1
ATOM 2911 N N . MET A 1 360 ? -15.996 23.810 27.736 1.00 89.06 360 MET A N 1
ATOM 2912 C CA . MET A 1 360 ? -16.821 24.143 26.563 1.00 89.06 360 MET A CA 1
ATOM 2913 C C . MET A 1 360 ? -16.209 25.219 25.648 1.00 89.06 360 MET A C 1
ATOM 2915 O O . MET A 1 360 ? -16.573 25.292 24.471 1.00 89.06 360 MET A O 1
ATOM 2919 N N . CYS A 1 361 ? -15.292 26.052 26.149 1.00 90.00 361 CYS A N 1
ATOM 2920 C CA . CYS A 1 361 ? -14.506 26.975 25.330 1.00 90.00 361 CYS A CA 1
ATOM 2921 C C . CYS A 1 361 ? -13.370 26.241 24.605 1.00 90.00 361 CYS A C 1
ATOM 2923 O O . CYS A 1 361 ? -13.221 26.426 23.399 1.00 90.00 361 CYS A O 1
ATOM 2925 N N . CYS A 1 362 ? -12.630 25.366 25.294 1.00 87.94 362 CYS A N 1
ATOM 2926 C CA . CYS A 1 362 ? -11.591 24.533 24.682 1.00 87.94 362 CYS A CA 1
ATOM 2927 C C 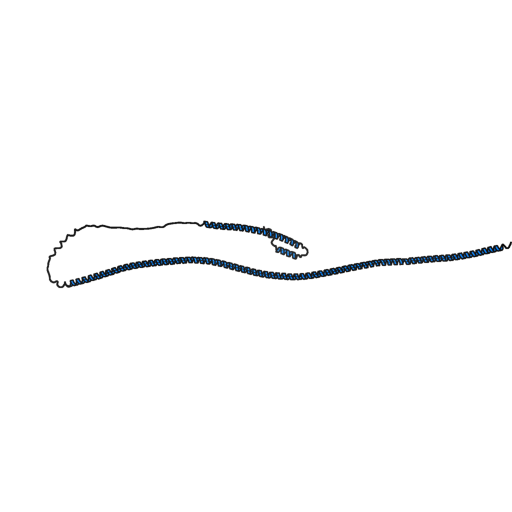. CYS A 1 362 ? -12.170 23.630 23.581 1.00 87.94 362 CYS A C 1
ATOM 2929 O O . CYS A 1 362 ? -11.713 23.687 22.444 1.00 87.94 362 CYS A O 1
ATOM 2931 N N . LEU A 1 363 ? -13.256 22.902 23.869 1.00 92.12 363 LEU A N 1
ATOM 2932 C CA . LEU A 1 363 ? -13.931 22.033 22.893 1.00 92.12 363 LEU A CA 1
ATOM 2933 C C . LEU A 1 363 ? -14.452 22.795 21.662 1.00 92.12 363 LEU A C 1
ATOM 2935 O O . LEU A 1 363 ? -14.494 22.239 20.564 1.00 92.12 363 LEU A O 1
ATOM 2939 N N . ARG A 1 364 ? -14.846 24.067 21.819 1.00 90.69 364 ARG A N 1
ATOM 2940 C CA . ARG A 1 364 ? -15.261 24.931 20.700 1.00 90.69 364 ARG A CA 1
ATOM 2941 C C . ARG A 1 364 ? -14.079 25.292 19.799 1.00 90.69 364 ARG A C 1
ATOM 2943 O O . ARG A 1 364 ? -14.233 25.270 18.580 1.00 90.69 364 ARG A O 1
ATOM 2950 N N . GLU A 1 365 ? -12.933 25.619 20.388 1.00 89.88 365 GLU A N 1
ATOM 2951 C CA . GLU A 1 365 ? -11.707 25.952 19.656 1.00 89.88 365 GLU A CA 1
ATOM 2952 C C . GLU A 1 365 ? -11.122 24.715 18.954 1.00 89.88 365 GLU A C 1
ATOM 2954 O O . GLU A 1 365 ? -10.851 24.763 17.755 1.00 89.88 365 GLU A O 1
ATOM 2959 N N . ASP A 1 366 ? -11.049 23.572 19.644 1.00 87.62 366 ASP A N 1
ATOM 2960 C CA . ASP A 1 366 ? -10.641 22.292 19.052 1.00 87.62 366 ASP A CA 1
ATOM 2961 C C . ASP A 1 366 ? -11.531 21.915 17.858 1.00 87.62 366 ASP A C 1
ATOM 2963 O O . ASP A 1 366 ? -11.033 21.524 16.798 1.00 87.62 366 ASP A O 1
ATOM 2967 N N . PHE A 1 367 ? -12.854 22.084 17.985 1.00 86.88 367 PHE A N 1
ATOM 2968 C CA . PHE A 1 367 ? -13.789 21.833 16.888 1.00 86.88 367 PHE A CA 1
ATOM 2969 C C . PHE A 1 367 ? -13.602 22.815 15.719 1.00 86.88 367 PHE A C 1
ATOM 2971 O O . PHE A 1 367 ? -13.668 22.408 14.558 1.00 86.88 367 PHE A O 1
ATOM 2978 N N . PHE A 1 368 ? -13.324 24.092 15.992 1.00 88.81 368 PHE A N 1
ATOM 2979 C CA . PHE A 1 368 ? -13.042 25.089 14.956 1.00 88.81 368 PHE A CA 1
ATOM 2980 C C . PHE A 1 368 ? -11.751 24.763 14.187 1.00 88.81 368 PHE A C 1
ATOM 2982 O O . PHE A 1 368 ? -11.748 24.768 12.952 1.00 88.81 368 PHE A O 1
ATOM 2989 N N . GLN A 1 369 ? -10.678 24.381 14.885 1.00 89.88 369 GLN A N 1
ATOM 2990 C CA . GLN A 1 369 ? -9.432 23.934 14.256 1.00 89.88 369 GLN A CA 1
ATOM 2991 C C . GLN A 1 369 ? -9.613 22.631 13.469 1.00 89.88 369 GLN A C 1
ATOM 2993 O O . GLN A 1 369 ? -9.082 22.501 12.363 1.00 89.88 369 GLN A O 1
ATOM 2998 N N . LEU A 1 370 ? -10.384 21.677 13.996 1.00 86.56 370 LEU A N 1
ATOM 2999 C CA . LEU A 1 370 ? -10.732 20.439 13.300 1.00 86.56 370 LEU A CA 1
ATOM 3000 C C . LEU A 1 370 ? -11.523 20.726 12.014 1.00 86.56 370 LEU A C 1
ATOM 3002 O O . LEU A 1 370 ? -11.188 20.186 10.960 1.00 86.56 370 LEU A O 1
ATOM 3006 N N . SER A 1 371 ? -12.497 21.639 12.068 1.00 81.62 371 SER A N 1
ATOM 3007 C CA . SER A 1 371 ? -13.251 22.097 10.897 1.00 81.62 371 SER A CA 1
ATOM 3008 C C . SER A 1 371 ? -12.334 22.721 9.841 1.00 81.62 371 SER A C 1
ATOM 3010 O O . SER A 1 371 ? -12.428 22.356 8.672 1.00 81.62 371 SER A O 1
ATOM 3012 N N . GLN A 1 372 ? -11.396 23.597 10.228 1.00 85.62 372 GLN A N 1
ATOM 3013 C CA . GLN A 1 372 ? -10.417 24.158 9.285 1.00 85.62 372 GLN A CA 1
ATOM 3014 C C . GLN A 1 372 ? -9.527 23.082 8.645 1.00 85.62 372 GLN A C 1
ATOM 3016 O O . GLN A 1 372 ? -9.199 23.182 7.462 1.00 85.62 372 GLN A O 1
ATOM 3021 N N . ARG A 1 373 ? -9.122 22.052 9.402 1.00 87.06 373 ARG A N 1
ATOM 3022 C CA . ARG A 1 373 ? -8.348 20.920 8.861 1.00 87.06 373 ARG A CA 1
ATOM 3023 C C . ARG A 1 373 ? -9.169 20.128 7.844 1.00 87.06 373 ARG A C 1
ATOM 3025 O O . ARG A 1 373 ? -8.639 19.819 6.780 1.00 87.06 373 ARG A O 1
ATOM 3032 N N . PHE A 1 374 ? -10.451 19.875 8.116 1.00 81.19 374 PHE A N 1
ATOM 3033 C CA . PHE A 1 374 ? -11.348 19.247 7.144 1.00 81.19 374 PHE A CA 1
ATOM 3034 C C . PHE A 1 374 ? -11.517 20.091 5.877 1.00 81.19 374 PHE A C 1
ATOM 3036 O O . PHE A 1 374 ? -11.326 19.551 4.795 1.00 81.19 374 PHE A O 1
ATOM 3043 N N . SER A 1 375 ? -11.747 21.406 5.969 1.00 77.69 375 SER A N 1
ATOM 3044 C CA . SER A 1 375 ? -11.849 22.271 4.777 1.00 77.69 375 SER A CA 1
ATOM 3045 C C . SER A 1 375 ? -10.570 22.292 3.922 1.00 77.69 375 SER A C 1
ATOM 3047 O O . SER A 1 375 ? -10.646 22.432 2.704 1.00 77.69 375 SER A O 1
ATOM 3049 N N . ARG A 1 376 ? -9.386 22.125 4.532 1.00 79.06 376 ARG A N 1
ATOM 3050 C CA . ARG A 1 376 ? -8.117 21.986 3.791 1.00 79.06 376 ARG A CA 1
ATOM 3051 C C . ARG A 1 376 ? -7.984 20.621 3.112 1.00 79.06 376 ARG A C 1
ATOM 3053 O O . ARG A 1 376 ? -7.536 20.570 1.973 1.00 79.06 376 ARG A O 1
ATOM 3060 N N . LEU A 1 377 ? -8.383 19.536 3.781 1.00 79.50 377 LEU A N 1
ATOM 3061 C CA . LEU A 1 377 ? -8.420 18.195 3.182 1.00 79.50 377 LEU A CA 1
ATOM 3062 C C . LEU A 1 377 ? -9.401 18.140 2.002 1.00 79.50 377 LEU A C 1
ATOM 3064 O O . LEU A 1 377 ? -9.062 17.611 0.948 1.00 79.50 377 LEU A O 1
ATOM 3068 N N . ASP A 1 378 ? -10.578 18.743 2.157 1.00 76.06 378 ASP A N 1
ATOM 3069 C CA . ASP A 1 378 ? -11.613 18.837 1.125 1.00 76.06 378 ASP A CA 1
ATOM 3070 C C . ASP A 1 378 ? -11.081 19.537 -0.140 1.00 76.06 378 ASP A C 1
ATOM 3072 O O . ASP A 1 378 ? -11.184 19.009 -1.248 1.00 76.06 378 ASP A O 1
ATOM 3076 N N . ALA A 1 379 ? -10.362 20.654 0.028 1.00 76.38 379 ALA A N 1
ATOM 3077 C CA . ALA A 1 379 ? -9.677 21.338 -1.069 1.00 76.38 379 ALA A CA 1
ATOM 3078 C C . ALA A 1 379 ? -8.615 20.463 -1.774 1.00 76.38 379 ALA A C 1
ATOM 3080 O O . ALA A 1 379 ? -8.455 20.565 -2.993 1.00 76.38 379 ALA A O 1
ATOM 3081 N N . CYS A 1 380 ? -7.913 19.573 -1.062 1.00 74.31 380 CYS A N 1
ATOM 3082 C CA . CYS A 1 380 ? -6.993 18.604 -1.678 1.00 74.31 380 CYS A CA 1
ATOM 3083 C C . CYS A 1 380 ? -7.728 17.537 -2.512 1.00 74.31 380 CYS A C 1
ATOM 3085 O O . CYS A 1 380 ? -7.256 17.172 -3.589 1.00 74.31 380 CYS A O 1
ATOM 3087 N N . PHE A 1 381 ? -8.895 17.063 -2.063 1.00 70.25 381 PHE A N 1
ATOM 3088 C CA . PHE A 1 381 ? -9.698 16.098 -2.825 1.00 70.25 381 PHE A CA 1
ATOM 3089 C C . PHE A 1 381 ? -10.398 16.729 -4.042 1.00 70.25 381 PHE A C 1
ATOM 3091 O O . PHE A 1 381 ? -10.500 16.084 -5.087 1.00 70.25 381 PHE A O 1
ATOM 3098 N N . PHE A 1 382 ? -10.830 17.992 -3.954 1.00 63.16 382 PHE A N 1
ATOM 3099 C CA . PHE A 1 382 ? -11.514 18.682 -5.056 1.00 63.16 382 PHE A CA 1
ATOM 3100 C C . PHE A 1 382 ? -10.590 19.350 -6.087 1.00 63.16 382 PHE A C 1
ATOM 3102 O O . PHE A 1 382 ? -11.024 19.562 -7.217 1.00 63.16 382 PHE A O 1
ATOM 3109 N N . SER A 1 383 ? -9.322 19.629 -5.765 1.00 59.97 383 SER A N 1
ATOM 3110 C CA . SER A 1 383 ? -8.349 20.172 -6.738 1.00 59.97 383 SER A CA 1
ATOM 3111 C C . SER A 1 383 ? -7.801 19.131 -7.727 1.00 59.97 383 SER A C 1
ATOM 3113 O O . SER A 1 383 ? -7.250 19.497 -8.765 1.00 59.97 383 SER A O 1
ATOM 3115 N N . SER A 1 384 ? -8.007 17.837 -7.462 1.00 53.97 384 SER A N 1
ATOM 3116 C CA . SER A 1 384 ? -7.649 16.739 -8.371 1.00 53.97 384 SER A CA 1
ATOM 3117 C C . SER A 1 384 ? -8.675 16.609 -9.511 1.00 53.97 384 SER A C 1
ATOM 3119 O O . SER A 1 384 ? -9.629 15.825 -9.439 1.00 53.97 384 SER A O 1
ATOM 3121 N N . ASN A 1 385 ? -8.496 17.414 -10.564 1.00 53.81 385 ASN A N 1
ATOM 3122 C CA . ASN A 1 385 ? -9.388 17.452 -11.734 1.00 53.81 385 ASN A CA 1
ATOM 3123 C C . ASN A 1 385 ? -9.027 16.471 -12.864 1.00 53.81 385 ASN A C 1
ATOM 3125 O O . ASN A 1 385 ? -9.794 16.349 -13.815 1.00 53.81 385 ASN A O 1
ATOM 3129 N N . GLU A 1 386 ? -7.926 15.727 -12.751 1.00 56.62 386 GLU A N 1
ATOM 3130 C CA . GLU A 1 386 ? -7.498 14.755 -13.762 1.00 56.62 386 GLU A CA 1
ATOM 3131 C C . GLU A 1 386 ? -7.607 13.314 -13.224 1.00 56.62 386 GLU A C 1
ATOM 3133 O O . GLU A 1 386 ? -6.843 12.891 -12.361 1.00 56.62 386 GLU A O 1
ATOM 3138 N N . GLY A 1 387 ? -8.574 12.546 -13.746 1.00 55.00 387 GLY A N 1
ATOM 3139 C CA . GLY A 1 387 ? -8.544 11.074 -13.726 1.00 55.00 387 GLY A CA 1
ATOM 3140 C C . GLY A 1 387 ? -9.428 10.309 -12.726 1.00 55.00 387 GLY A C 1
ATOM 3141 O O . GLY A 1 387 ? -9.540 9.095 -12.874 1.00 55.00 387 GLY A O 1
ATOM 3142 N N . ILE A 1 388 ? -10.079 10.945 -11.743 1.00 53.41 388 ILE A N 1
ATOM 3143 C CA . ILE A 1 388 ? -10.944 10.222 -10.779 1.00 53.41 388 ILE A CA 1
ATOM 3144 C C . ILE A 1 388 ? -12.396 10.150 -11.274 1.00 53.41 388 ILE A C 1
ATOM 3146 O O . ILE A 1 388 ? -13.039 11.182 -11.474 1.00 53.41 388 ILE A O 1
ATOM 3150 N N . ASP A 1 389 ? -12.908 8.923 -11.411 1.00 54.81 389 ASP A N 1
ATOM 3151 C CA . ASP A 1 389 ? -14.269 8.619 -11.868 1.00 54.81 389 ASP A CA 1
ATOM 3152 C C . ASP A 1 389 ? -15.369 9.296 -11.023 1.00 54.81 389 ASP A C 1
ATOM 3154 O O . ASP A 1 389 ? -15.298 9.390 -9.792 1.00 54.81 389 ASP A O 1
ATOM 3158 N N . ALA A 1 390 ? -16.427 9.742 -11.704 1.00 57.09 390 ALA A N 1
ATOM 3159 C CA . ALA A 1 390 ? -17.517 10.520 -11.126 1.00 57.09 390 ALA A CA 1
ATOM 3160 C C . ALA A 1 390 ? -18.306 9.746 -10.055 1.00 57.09 390 ALA A C 1
ATOM 3162 O O . ALA A 1 390 ? -18.821 10.360 -9.117 1.00 57.09 390 ALA A O 1
ATOM 3163 N N . SER A 1 391 ? -18.356 8.409 -10.145 1.00 57.34 391 SER A N 1
ATOM 3164 C CA . SER A 1 391 ? -19.035 7.560 -9.156 1.00 57.34 391 SER A CA 1
ATOM 3165 C C . SER A 1 391 ? -18.463 7.719 -7.738 1.00 57.34 391 SER A C 1
ATOM 3167 O O . SER A 1 391 ? -19.212 7.782 -6.760 1.00 57.34 391 SER A O 1
ATOM 3169 N N . VAL A 1 392 ? -17.138 7.869 -7.621 1.00 58.03 392 VAL A N 1
ATOM 3170 C CA . VAL A 1 392 ? -16.428 7.950 -6.335 1.00 58.03 392 VAL A CA 1
ATOM 3171 C C . VAL A 1 392 ? -16.700 9.284 -5.635 1.00 58.03 392 VAL A C 1
ATOM 3173 O O . VAL A 1 392 ? -16.917 9.311 -4.421 1.00 58.03 392 VAL A O 1
ATOM 3176 N N . LYS A 1 393 ? -16.762 10.390 -6.395 1.00 55.88 393 LYS A N 1
ATOM 3177 C CA . LYS A 1 393 ? -17.060 11.728 -5.850 1.00 55.88 393 LYS A CA 1
ATOM 3178 C C . LYS A 1 393 ? -18.456 11.778 -5.208 1.00 55.88 393 LYS A C 1
ATOM 3180 O O . LYS A 1 393 ? -18.602 12.359 -4.135 1.00 55.88 393 LYS A O 1
ATOM 3185 N N . VAL A 1 394 ? -19.455 11.108 -5.792 1.00 58.22 394 VAL A N 1
ATOM 3186 C CA . VAL A 1 394 ? -20.814 11.014 -5.217 1.00 58.22 394 VAL A CA 1
ATOM 3187 C C . VAL A 1 394 ? -20.829 10.195 -3.919 1.00 58.22 394 VAL A C 1
ATOM 3189 O O . VAL A 1 394 ? -21.443 10.617 -2.938 1.00 58.22 394 VAL A O 1
ATOM 3192 N N . GLY A 1 395 ? -20.121 9.061 -3.876 1.00 59.16 395 GLY A N 1
ATOM 3193 C CA . GLY A 1 395 ? -20.062 8.201 -2.687 1.00 59.16 395 GLY A CA 1
ATOM 3194 C C . GLY A 1 395 ? -19.475 8.898 -1.452 1.00 59.16 395 GLY A C 1
ATOM 3195 O O . GLY A 1 395 ? -20.034 8.791 -0.359 1.00 59.16 395 GLY A O 1
ATOM 3196 N N . ILE A 1 396 ? -18.393 9.666 -1.625 1.00 60.81 396 ILE A N 1
ATOM 3197 C CA . ILE A 1 396 ? -17.767 10.431 -0.533 1.00 60.81 396 ILE A CA 1
ATOM 3198 C C . ILE A 1 396 ? -18.705 11.542 -0.036 1.00 60.81 396 ILE A C 1
ATOM 3200 O O . ILE A 1 396 ? -18.876 11.701 1.174 1.00 60.81 396 ILE A O 1
ATOM 3204 N N . LEU A 1 397 ? -19.366 12.263 -0.951 1.00 57.16 397 LEU A N 1
ATOM 3205 C CA . LEU A 1 397 ? -20.287 13.350 -0.604 1.00 57.16 397 LEU A CA 1
ATOM 3206 C C . LEU A 1 397 ? -21.457 12.855 0.267 1.00 57.16 397 LEU A C 1
ATOM 3208 O O . LEU A 1 397 ? -21.798 13.487 1.268 1.00 57.16 397 LEU A O 1
ATOM 3212 N N . ILE A 1 398 ? -22.026 11.691 -0.074 1.00 60.31 398 ILE A N 1
ATOM 3213 C CA . ILE A 1 398 ? -23.093 11.036 0.700 1.00 60.31 398 ILE A CA 1
ATOM 3214 C C . ILE A 1 398 ? -22.588 10.612 2.086 1.00 60.31 398 ILE A C 1
ATOM 3216 O O . ILE A 1 398 ? -23.302 10.794 3.076 1.00 60.31 398 ILE A O 1
ATOM 3220 N N . LEU A 1 399 ? -21.363 10.083 2.187 1.00 58.19 399 LEU A N 1
ATOM 3221 C CA . LEU A 1 399 ? -20.799 9.636 3.463 1.00 58.19 399 LEU A CA 1
ATOM 3222 C C . LEU A 1 399 ? -20.611 10.807 4.442 1.00 58.19 399 LEU A C 1
ATOM 3224 O O . LEU A 1 399 ? -21.022 10.711 5.597 1.00 58.19 399 LEU A O 1
ATOM 3228 N N . VAL A 1 400 ? -20.066 11.936 3.974 1.00 59.59 400 VAL A N 1
ATOM 3229 C CA . VAL A 1 400 ? -19.874 13.146 4.796 1.00 59.59 400 VAL A CA 1
ATOM 3230 C C . VAL A 1 400 ? -21.219 13.712 5.270 1.00 59.59 400 VAL A C 1
ATOM 3232 O O . VAL A 1 400 ? -21.376 13.992 6.460 1.00 59.59 400 VAL A O 1
ATOM 3235 N N . HIS A 1 401 ? -22.217 13.801 4.382 1.00 57.78 401 HIS A N 1
ATOM 3236 C CA . HIS A 1 401 ? -23.563 14.265 4.748 1.00 57.78 401 HIS A CA 1
ATOM 3237 C C . HIS A 1 401 ? -24.262 13.334 5.755 1.00 57.78 401 HIS A C 1
ATOM 3239 O O . HIS A 1 401 ? -24.998 13.801 6.623 1.00 57.78 401 HIS A O 1
ATOM 3245 N N . SER A 1 402 ? -24.005 12.025 5.673 1.00 58.56 402 SER A N 1
ATOM 3246 C CA . SER A 1 402 ? -24.573 11.021 6.584 1.00 58.56 402 SER A CA 1
ATOM 3247 C C . SER A 1 402 ? -23.947 11.054 7.983 1.00 58.56 402 SER A C 1
ATOM 3249 O O . SER A 1 402 ? -24.615 10.718 8.958 1.00 58.56 402 SER A O 1
ATOM 3251 N N . ILE A 1 403 ? -22.676 11.460 8.098 1.00 60.12 403 ILE A N 1
ATOM 3252 C CA . ILE A 1 403 ? -21.948 11.539 9.377 1.00 60.12 403 ILE A CA 1
ATOM 3253 C C . ILE A 1 403 ? -22.260 12.845 10.132 1.00 60.12 403 ILE A C 1
ATOM 3255 O O . ILE A 1 403 ? -22.285 12.838 11.363 1.00 60.12 403 ILE A O 1
ATOM 3259 N N . PHE A 1 404 ? -22.576 13.944 9.431 1.00 53.16 404 PHE A N 1
ATOM 3260 C CA . PHE A 1 404 ? -22.919 15.237 10.049 1.00 53.16 404 PHE A CA 1
ATOM 3261 C C . PHE A 1 404 ? -24.281 15.843 9.614 1.00 53.16 404 PHE A C 1
ATOM 3263 O O . PHE A 1 404 ? -24.311 16.979 9.138 1.00 53.16 404 PHE A O 1
ATOM 3270 N N . PRO A 1 405 ? -25.441 15.189 9.851 1.00 51.44 405 PRO A N 1
ATOM 3271 C CA . PRO A 1 405 ? -26.739 15.702 9.377 1.00 51.44 405 PRO A CA 1
ATOM 3272 C C . PRO A 1 405 ? -27.233 17.005 10.040 1.00 51.44 405 PRO A C 1
ATOM 3274 O O . PRO A 1 405 ? -28.153 17.639 9.531 1.00 51.44 405 PRO A O 1
ATOM 3277 N N . SER A 1 406 ? -26.679 17.392 11.199 1.00 51.66 406 SER A N 1
ATOM 3278 C CA . SER A 1 406 ? -27.383 18.274 12.156 1.00 51.66 406 SER A CA 1
ATOM 3279 C C . SER A 1 406 ? -26.665 19.577 12.540 1.00 51.66 406 SER A C 1
ATOM 3281 O O . SER A 1 406 ? -27.167 20.319 13.387 1.00 51.66 406 SER A O 1
ATOM 3283 N N . PHE A 1 407 ? -25.506 19.901 11.955 1.00 50.88 407 PHE A N 1
ATOM 3284 C CA . PHE A 1 407 ? -24.697 21.038 12.437 1.00 50.88 407 PHE A CA 1
ATOM 3285 C C . PHE A 1 407 ? -25.303 22.422 12.172 1.00 50.88 407 PHE A C 1
ATOM 3287 O O . PHE A 1 407 ? -25.118 23.338 12.974 1.00 50.88 407 PHE A O 1
ATOM 3294 N N . HIS A 1 408 ? -26.115 22.567 11.122 1.00 47.91 408 HIS A N 1
ATOM 3295 C CA . HIS A 1 408 ? -26.770 23.839 10.797 1.00 47.91 408 HIS A CA 1
ATOM 3296 C C . HIS A 1 408 ? -27.851 24.261 11.819 1.00 47.91 408 HIS A C 1
ATOM 3298 O O . HIS A 1 408 ? -28.316 25.399 11.793 1.00 47.91 408 HIS A O 1
ATOM 3304 N N . SER A 1 409 ? -28.245 23.368 12.741 1.00 48.12 409 SER A N 1
ATOM 3305 C CA . SER A 1 409 ? -29.256 23.642 13.774 1.00 48.12 409 SER A CA 1
ATOM 3306 C C . SER A 1 409 ? -28.688 24.172 15.098 1.00 48.12 409 SER A C 1
ATOM 3308 O O . SER A 1 409 ? -29.465 24.673 15.912 1.00 48.12 409 SER A O 1
ATOM 3310 N N . LEU A 1 410 ? -27.382 24.028 15.363 1.00 45.25 410 LEU A N 1
ATOM 3311 C CA . LEU A 1 410 ? -26.818 24.255 16.706 1.00 45.25 410 LEU A CA 1
ATOM 3312 C C . LEU A 1 410 ? -26.120 25.617 16.872 1.00 45.25 410 LEU A C 1
ATOM 3314 O O . LEU A 1 410 ? -25.886 26.056 17.993 1.00 45.25 410 LEU A O 1
ATOM 3318 N N . ILE A 1 411 ? -25.815 26.306 15.769 1.00 47.44 411 ILE A N 1
ATOM 3319 C CA . ILE A 1 411 ? -25.077 27.584 15.772 1.00 47.44 411 ILE A CA 1
ATOM 3320 C C . ILE A 1 411 ? -26.005 28.802 15.968 1.00 47.44 411 ILE A C 1
ATOM 3322 O O . ILE A 1 411 ? -25.551 29.852 16.408 1.00 47.44 411 ILE A O 1
ATOM 3326 N N . PHE A 1 412 ? -27.310 28.662 15.707 1.00 40.72 412 PHE A N 1
ATOM 3327 C CA . PHE A 1 412 ? -28.283 29.769 15.692 1.00 40.72 412 PHE A CA 1
ATOM 3328 C C . PHE A 1 412 ? -29.280 29.771 16.871 1.00 40.72 412 PHE A C 1
ATOM 3330 O O . PHE A 1 412 ? -30.388 30.297 16.749 1.00 40.72 412 PHE A O 1
ATOM 3337 N N . ARG A 1 413 ? -28.934 29.150 18.012 1.00 43.12 413 ARG A N 1
ATOM 3338 C CA . ARG A 1 413 ? -29.861 29.016 19.156 1.00 43.12 413 ARG A CA 1
ATOM 3339 C C . ARG A 1 413 ? -29.229 29.153 20.552 1.00 43.12 413 ARG A C 1
ATOM 3341 O O . ARG A 1 413 ? -29.521 28.361 21.447 1.00 43.12 413 ARG A O 1
ATOM 3348 N N . THR A 1 414 ? -28.425 30.201 20.733 1.00 40.31 414 THR A N 1
ATOM 3349 C CA . THR A 1 414 ? -28.073 30.797 22.039 1.00 40.31 414 THR A CA 1
ATOM 3350 C C . THR A 1 414 ? -28.067 32.311 21.923 1.00 40.31 414 THR A C 1
ATOM 3352 O O . THR A 1 414 ? -27.308 32.778 21.045 1.00 40.31 414 THR A O 1
#

Foldseek 3Di:
DPPPVVVVVVVVVVVVVVVVVVVVVVVVVVVVVVVVVVVVVVVVVVVVVVVVVVVVVVVVVVVVVVVVVVVVVVVVVVVVVVVVVVVVVVVVVVVVVVVVVVVVVVVVVVVVVVVVVVVVVVVVVVVVVVVVVVVVVVVVVVVVVVVVVVVVVVVVVVVVVVVVVVVVVVVVVVVVVVVVVVVVVVVVVVVVVVVVVVVVVVVVVVVVVVVVVVVVVVVVVVVVVVVVVVVVVVVVVVVVVVVVVVVVVVVVVVVVVVVVVVPPPDPDPDDDDDDDDDPPPPPVPPPDDPPDDDDDDDDDYYDYYDDDDYDDDDDYDYDDDDDDPPPVVVVVVVVVVVVVVVVVVVVVVVVVVVVVVVVVVVVVVVVVVVVVVVVVVVCVVVVPPPDDDPVVVVVVVVVVCVVDVPPVPPPPDD

Sequence (414 aa):
MATDLESNREEERLCCVQWKIRASKATESKIALRQAVKILEQQIDKVQTENEILKKACDEERVPADLEVEAKFKESALRVELENEILNLKSQTTTLRAEVNEAKEALVSSRSKTEETLKQLEAEKQRAKQEKKRADAETDKAEKNRKLAEEESKKVVSEKSRCNKLSQELAEQKWKNGVLEKELQKTRSALKKANRDKENADMRLSEVEEDIKLVEEEERKKAIIEKNSMSELSQQLDEEKQRNEALKKEIERLKVDIEMEMATSKEHATGEKNRFNELAQQLEVERQRNVALEKELQGIMSDRQLANGNPVMFDNDRKAANEDMVILKKQLKLEKVQAKHAKRVAKLRKVQNDIMKEEMCCLREDFFQLSQRFSRLDACFFSSNEGIDASVKVGILILVHSIFPSFHSLIFRT

Secondary structure (DSSP, 8-state):
--STTHHHHHHHHHHHHHHHHHHHHHHHHHHHHHHHHHHHHHHHHHHHHHHHHHHHHHHHHHHHHHHHHHHHHHHHHHHHHHHHHHHHHHHHHHHHHHHHHHHHHHHHHHHHHHHHHHHHHHHHHHHHHHHHHHHHHHHHHHHHHHHHHHHHHHHHHHHHHHHHHHHHHHHHHHHHHHHHHHHHHHHHHHHHHHHHHHHHHHHHHHHHHHHHHHHHHHHHHHHHHHHHHHHHHHHHHHHHHHHHHHHHHHHHHHHHHHHHHHTSSSS-----------SSSSSSSS-S-TT--------------------------------THHHHHHHHHHHHHHHHHHHHHHHHHHHHHHHHHHHHHHHHHHHHHHHHHHHHHHHHHHS--SS--HHHHHHHHHHHHHH-TTGGGTSS--

pLDDT: mean 77.06, std 20.94, range [30.2, 98.38]